Protein AF-A0A9D8TDB0-F1 (afdb_monomer)

Solvent-accessible surface area (backbone atoms only — not comparable to full-atom values): 39084 Å² total; per-residue (Å²): 100,79,46,51,31,38,38,41,37,34,26,37,47,33,48,56,20,78,80,21,46,60,58,45,80,70,50,92,92,47,69,31,40,38,38,40,28,24,24,32,38,35,29,56,89,86,34,81,88,44,43,34,33,21,46,34,25,85,48,86,94,41,54,39,38,38,35,41,34,37,28,36,40,28,53,57,37,27,29,29,59,46,24,38,22,36,25,40,36,37,42,33,37,27,33,42,52,22,60,74,20,73,33,27,25,33,47,28,60,57,18,38,37,43,39,31,16,26,30,35,43,85,59,45,32,46,43,31,34,49,52,100,58,96,52,41,38,36,33,79,45,68,55,37,70,70,45,79,45,69,87,88,87,41,77,34,96,79,73,78,67,106,68,88,76,90,78,62,66,30,88,48,34,63,59,53,37,71,37,84,84,15,34,39,43,43,67,63,68,71,46,44,63,56,42,50,54,40,64,50,71,101,65,56,59,29,59,35,43,40,77,47,50,38,57,80,37,15,46,81,43,71,96,37,36,45,31,22,43,28,28,35,31,48,49,52,48,30,68,75,39,72,84,44,78,68,30,61,58,56,46,51,26,35,50,43,29,56,51,74,43,36,45,91,78,14,50,64,73,80,78,69,83,60,39,33,51,65,44,30,29,49,54,36,30,56,61,48,22,56,55,26,46,72,64,77,39,77,66,23,49,52,52,19,52,19,29,46,44,37,41,51,52,53,48,50,40,57,76,76,67,51,64,50,27,84,54,82,84,50,50,72,30,55,28,37,24,66,82,35,73,46,22,40,35,33,47,40,39,34,18,39,40,29,38,49,40,52,47,29,52,78,77,38,69,84,45,58,69,58,52,50,55,41,46,47,45,56,55,42,51,45,72,56,26,52,37,83,89,74,34,44,47,30,31,30,36,25,84,46,27,84,40,69,44,28,71,33,24,31,82,57,74,96,48,45,11,13,35,72,40,41,34,24,50,28,48,16,29,36,48,36,21,52,46,54,33,63,74,54,49,61,81,84,42,87,58,43,61,60,53,49,52,49,50,51,47,51,53,53,20,54,62,73,44,42,37,88,85,56,29,31,29,26,42,43,41,93,45,58,63,85,42,59,31,91,82,67,40,50,45,47,68,23,35,25,19,24,22,21,45,18,25,28,41,39,44,27,49,76,70,65,71,47,65,76,89,45,49,66,60,23,52,33,13,46,53,19,43,50,74,74,24,48,44,76,44,98,69,34,40,46,44,46,32,47,20,63,68,39,85,67,67,34,37,64,90,38,73,69,26,41,34,41,64,34,27,68,55,64,31,94,54,26,45,73,38,59,71,44,41,68,30,51,16,30,39,30,46,22,31,49,43,48,45,53,48,49,73,75,52,71,67,76,79,74,75,76,74,74,81,75,75,80,79,78,76,87,86,77,87,84,85,79,86,89,82,86,84,89,89,86,87,91,86,81,88,85,89,82,91,83,86,91,78,85,86,84,76,92,71,83,87,87,72,96,75,80,74,53,74,72,68,92,70,65,47,74,40,56,64,46,83,49,66,56,76,88,83,89,84,72,98,65,89,80,73,86,76,69,76,78,84,88,80,78,72,100,74,84,80,80,85,64,90,57,103,85,61,84,64,84,84,73,94,127

Mean predicted aligned error: 17.05 Å

Structure (mmCIF, N/CA/C/O backbone):
data_AF-A0A9D8TDB0-F1
#
_entry.id   AF-A0A9D8TDB0-F1
#
loop_
_atom_site.group_PDB
_atom_site.id
_atom_site.type_symbol
_atom_site.label_atom_id
_atom_site.label_alt_id
_atom_site.label_comp_id
_atom_site.label_asym_id
_atom_site.label_entity_id
_atom_site.label_seq_id
_atom_site.pdbx_PDB_ins_code
_atom_site.Cartn_x
_atom_site.Cartn_y
_atom_site.Cartn_z
_atom_site.occupancy
_atom_site.B_iso_or_equiv
_atom_site.auth_seq_id
_atom_site.auth_comp_id
_atom_site.auth_asym_id
_atom_site.auth_atom_id
_atom_site.pdbx_PDB_model_num
ATOM 1 N N . ASN A 1 1 ? -1.609 18.734 45.738 1.00 40.44 1 ASN A N 1
ATOM 2 C CA . ASN A 1 1 ? -1.902 19.749 44.704 1.00 40.44 1 ASN A CA 1
ATOM 3 C C . ASN A 1 1 ? -1.225 21.065 45.035 1.00 40.44 1 ASN A C 1
ATOM 5 O O . ASN A 1 1 ? -1.828 21.883 45.714 1.00 40.44 1 ASN A O 1
ATOM 9 N N . ASN A 1 2 ? 0.017 21.263 44.586 1.00 42.81 2 ASN A N 1
ATOM 10 C CA . ASN A 1 2 ? 0.694 22.562 44.715 1.00 42.81 2 ASN A CA 1
ATOM 11 C C . ASN A 1 2 ? 0.693 23.370 43.397 1.00 42.81 2 ASN A C 1
ATOM 13 O O . ASN A 1 2 ? 1.114 24.523 43.414 1.00 42.81 2 ASN A O 1
ATOM 17 N N . GLY A 1 3 ? 0.179 22.816 42.285 1.00 52.59 3 GLY A N 1
ATOM 18 C CA . GLY A 1 3 ? 0.097 23.519 40.992 1.00 52.59 3 GLY A CA 1
ATOM 19 C C . GLY A 1 3 ? -1.137 23.226 40.127 1.00 52.59 3 GLY A C 1
ATOM 20 O O . GLY A 1 3 ? -1.611 24.141 39.475 1.00 52.59 3 GLY A O 1
ATOM 21 N N . ALA A 1 4 ? -1.708 22.015 40.170 1.00 59.31 4 ALA A N 1
ATOM 22 C CA . ALA A 1 4 ? -2.712 21.598 39.181 1.00 59.31 4 ALA A CA 1
ATOM 23 C C . ALA A 1 4 ? -4.082 22.268 39.274 1.00 59.31 4 ALA A C 1
ATOM 25 O O . ALA A 1 4 ? -4.684 22.343 40.354 1.00 59.31 4 ALA A O 1
ATOM 26 N N . THR A 1 5 ? -4.579 22.692 38.109 1.00 71.62 5 THR A N 1
ATOM 27 C CA . THR A 1 5 ? -5.907 23.284 37.913 1.00 71.62 5 THR A CA 1
ATOM 28 C C . THR A 1 5 ? -6.799 22.432 37.017 1.00 71.62 5 THR A C 1
ATOM 30 O O . THR A 1 5 ? -8.007 22.565 37.133 1.00 71.62 5 THR A O 1
ATOM 33 N N . HIS A 1 6 ? -6.255 21.516 36.209 1.00 75.56 6 HIS A N 1
ATOM 34 C CA . HIS A 1 6 ? -7.014 20.576 35.378 1.00 75.56 6 HIS A CA 1
ATOM 35 C C . HIS A 1 6 ? -6.472 19.155 35.564 1.00 75.56 6 HIS A C 1
ATOM 37 O O . HIS A 1 6 ? -5.367 18.828 35.135 1.00 75.56 6 HIS A O 1
ATOM 43 N N . VAL A 1 7 ? -7.230 18.301 36.242 1.00 74.88 7 VAL A N 1
ATOM 44 C CA . VAL A 1 7 ? -6.780 16.953 36.612 1.00 74.88 7 VAL A CA 1
ATOM 45 C C . VAL A 1 7 ? -7.760 15.922 36.076 1.00 74.88 7 VAL A C 1
ATOM 47 O O . VAL A 1 7 ? -8.959 16.030 36.328 1.00 74.88 7 VAL A O 1
ATOM 50 N N . TRP A 1 8 ? -7.250 14.911 35.376 1.00 79.19 8 TRP A N 1
ATOM 51 C CA . TRP A 1 8 ? -8.032 13.778 34.892 1.00 79.19 8 TRP A CA 1
ATOM 52 C C . TRP A 1 8 ? -7.427 12.458 35.379 1.00 79.19 8 TRP A C 1
ATOM 54 O O . TRP A 1 8 ? -6.236 12.198 35.200 1.00 79.19 8 TRP A O 1
ATOM 64 N N . ILE A 1 9 ? -8.251 11.661 36.056 1.00 78.25 9 ILE A N 1
ATOM 65 C CA . ILE A 1 9 ? -7.879 10.384 36.668 1.00 78.25 9 ILE A CA 1
ATOM 66 C C . ILE A 1 9 ? -8.826 9.330 36.125 1.00 78.25 9 ILE A C 1
ATOM 68 O O . ILE A 1 9 ? -10.032 9.400 36.382 1.00 78.25 9 ILE A O 1
ATOM 72 N N . ASP A 1 10 ? -8.273 8.391 35.369 1.00 78.94 10 ASP A N 1
ATOM 73 C CA . ASP A 1 10 ? -9.055 7.509 34.514 1.00 78.94 10 ASP A CA 1
ATOM 74 C C . ASP A 1 10 ? -8.608 6.047 34.629 1.00 78.94 10 ASP A C 1
ATOM 76 O O . ASP A 1 10 ? -7.411 5.768 34.718 1.00 78.94 10 ASP A O 1
ATOM 80 N N . HIS A 1 11 ? -9.568 5.117 34.653 1.00 80.31 11 HIS A N 1
ATOM 81 C CA . HIS A 1 11 ? -9.322 3.664 34.661 1.00 80.31 11 HIS A CA 1
ATOM 82 C C . HIS A 1 11 ? -8.376 3.155 35.769 1.00 80.31 11 HIS A C 1
ATOM 84 O O . HIS A 1 11 ? -7.689 2.146 35.616 1.00 80.31 11 HIS A O 1
ATOM 90 N N . CYS A 1 12 ? -8.350 3.818 36.927 1.00 77.12 12 CYS A N 1
ATOM 91 C CA . CYS A 1 12 ? -7.532 3.412 38.070 1.00 77.12 12 CYS A CA 1
ATOM 92 C C . CYS A 1 12 ? -8.322 2.571 39.086 1.00 77.12 12 CYS A C 1
ATOM 94 O O . CYS A 1 12 ? -9.523 2.763 39.281 1.00 77.12 12 CYS A O 1
ATOM 96 N N . GLU A 1 13 ? -7.628 1.700 39.825 1.00 81.69 13 GLU A N 1
ATOM 97 C CA . GLU A 1 13 ? -8.170 1.034 41.014 1.00 81.69 13 GLU A CA 1
ATOM 98 C C . GLU A 1 13 ? -7.463 1.522 42.294 1.00 81.69 13 GLU A C 1
ATOM 100 O O . GLU A 1 13 ? -6.241 1.420 42.440 1.00 81.69 13 GLU A O 1
ATOM 105 N N . PHE A 1 14 ? -8.247 2.032 43.248 1.00 80.19 14 PHE A N 1
ATOM 106 C CA . PHE A 1 14 ? -7.794 2.535 44.545 1.00 80.19 14 PHE A CA 1
ATOM 107 C C . PHE A 1 14 ? -8.262 1.618 45.675 1.00 80.19 14 PHE A C 1
ATOM 109 O O . PHE A 1 14 ? -9.456 1.323 45.807 1.00 80.19 14 PHE A O 1
ATOM 116 N N . ILE A 1 15 ? -7.308 1.177 46.499 1.00 80.44 15 ILE A N 1
ATOM 117 C CA . ILE A 1 15 ? -7.535 0.179 47.545 1.00 80.44 15 ILE A CA 1
ATOM 118 C C . ILE A 1 15 ? -6.828 0.611 48.826 1.00 80.44 15 ILE A C 1
ATOM 120 O O . ILE A 1 15 ? -5.639 0.922 48.804 1.00 80.44 15 ILE A O 1
ATOM 124 N N . ASP A 1 16 ? -7.538 0.539 49.952 1.00 79.88 16 ASP A N 1
ATOM 125 C CA . ASP A 1 16 ? -6.969 0.681 51.298 1.00 79.88 16 ASP A CA 1
ATOM 126 C C . ASP A 1 16 ? -6.254 2.017 51.565 1.00 79.88 16 ASP A C 1
ATOM 128 O O . ASP A 1 16 ? -5.262 2.076 52.295 1.00 79.88 16 ASP A O 1
ATOM 132 N N . GLY A 1 17 ? -6.788 3.118 51.028 1.00 73.50 17 GLY A N 1
ATOM 133 C CA . GLY A 1 17 ? -6.279 4.455 51.329 1.00 73.50 17 GLY A CA 1
ATOM 134 C C . GLY A 1 17 ? -6.366 4.804 52.822 1.00 73.50 17 GLY A C 1
ATOM 135 O O . GLY A 1 17 ? -7.411 4.629 53.452 1.00 73.50 17 GLY A O 1
ATOM 136 N N . LEU A 1 18 ? -5.259 5.305 53.386 1.00 71.50 18 LEU A N 1
ATOM 137 C CA . LEU A 1 18 ? -5.093 5.538 54.831 1.00 71.50 18 LEU A CA 1
ATOM 138 C C . LEU A 1 18 ? -6.035 6.610 55.409 1.00 71.50 18 LEU A C 1
ATOM 140 O O . LEU A 1 18 ? -6.461 6.492 56.556 1.00 71.50 18 LEU A O 1
ATOM 144 N N . ASP A 1 19 ? -6.320 7.659 54.640 1.00 74.19 19 ASP A N 1
ATOM 145 C CA . ASP A 1 19 ? -7.172 8.796 55.014 1.00 74.19 19 ASP A CA 1
ATOM 146 C C . ASP A 1 19 ? -7.871 9.301 53.745 1.00 74.19 19 ASP A C 1
ATOM 148 O O . ASP A 1 19 ? -7.426 10.266 53.126 1.00 74.19 19 ASP A O 1
ATOM 152 N N . GLY A 1 20 ? -8.876 8.543 53.290 1.00 79.94 20 GLY A N 1
ATOM 153 C CA . GLY A 1 20 ? -9.361 8.629 51.911 1.00 79.94 20 GLY A CA 1
ATOM 154 C C . GLY A 1 20 ? -8.653 7.622 51.003 1.00 79.94 20 GLY A C 1
ATOM 155 O O . GLY A 1 20 ? -7.429 7.501 51.053 1.00 79.94 20 GLY A O 1
ATOM 156 N N . ASN A 1 21 ? -9.397 6.930 50.137 1.00 80.25 21 ASN A N 1
ATOM 157 C CA . ASN A 1 21 ? -8.850 6.319 48.922 1.00 80.25 21 ASN A CA 1
ATOM 158 C C . ASN A 1 21 ? -8.252 7.399 48.017 1.00 80.25 21 ASN A C 1
ATOM 160 O O . ASN A 1 21 ? -7.144 7.226 47.513 1.00 80.25 21 ASN A O 1
ATOM 164 N N . LEU A 1 22 ? -8.970 8.513 47.829 1.00 83.06 22 LEU A N 1
ATOM 165 C CA . LEU A 1 22 ? -8.477 9.647 47.054 1.00 83.06 22 LEU A CA 1
ATOM 166 C C . LEU A 1 22 ? -9.250 10.935 47.369 1.00 83.06 22 LEU A C 1
ATOM 168 O O . LEU A 1 22 ? -10.330 11.176 46.824 1.00 83.06 22 LEU A O 1
ATOM 172 N N . ASP A 1 23 ? -8.670 11.771 48.227 1.00 81.50 23 ASP A N 1
ATOM 173 C CA . ASP A 1 23 ? -9.243 13.057 48.633 1.00 81.50 23 ASP A CA 1
ATOM 174 C C . ASP A 1 23 ? -8.753 14.211 47.742 1.00 81.50 23 ASP A C 1
ATOM 176 O O . ASP A 1 23 ? -7.588 14.260 47.333 1.00 81.50 23 ASP A O 1
ATOM 180 N N . SER A 1 24 ? -9.632 15.183 47.479 1.00 77.94 24 SER A N 1
ATOM 181 C CA . SER A 1 24 ? -9.322 16.394 46.713 1.00 77.94 24 SER A CA 1
ATOM 182 C C . SER A 1 24 ? -9.326 17.636 47.602 1.00 77.94 24 SER A C 1
ATOM 184 O O . SER A 1 24 ? -10.348 18.037 48.166 1.00 77.94 24 SER A O 1
ATOM 186 N N . GLY A 1 25 ? -8.158 18.268 47.718 1.00 72.00 25 GLY A N 1
ATOM 187 C CA . GLY A 1 25 ? -7.987 19.551 48.396 1.00 72.00 25 GLY A CA 1
ATOM 188 C C . GLY A 1 25 ? -8.069 20.733 47.430 1.00 72.00 25 GLY A C 1
ATOM 189 O O . GLY A 1 25 ? -7.729 20.604 46.253 1.00 72.00 25 GLY A O 1
ATOM 190 N N . LYS A 1 26 ? -8.461 21.895 47.961 1.00 71.62 26 LYS A N 1
ATOM 191 C CA . LYS A 1 26 ? -8.484 23.176 47.243 1.00 71.62 26 LYS A CA 1
ATOM 192 C C . LYS A 1 26 ? -7.200 23.964 47.442 1.00 71.62 26 LYS A C 1
ATOM 194 O O . LYS A 1 26 ? -6.542 23.836 48.476 1.00 71.62 26 LYS A O 1
ATOM 199 N N . ARG A 1 27 ? -6.899 24.841 46.487 1.00 66.50 27 ARG A N 1
ATOM 200 C CA . ARG A 1 27 ? -5.831 25.838 46.598 1.00 66.50 27 ARG A CA 1
ATOM 201 C C . ARG A 1 27 ? -6.395 27.257 46.636 1.00 66.50 27 ARG A C 1
ATOM 203 O O . ARG A 1 27 ? -7.336 27.585 45.922 1.00 66.50 27 ARG A O 1
ATOM 210 N N . GLU A 1 28 ? -5.751 28.100 47.438 1.00 63.94 28 GLU A N 1
ATOM 211 C CA . GLU A 1 28 ? -6.022 29.531 47.478 1.00 63.94 28 GLU A CA 1
ATOM 212 C C . GLU A 1 28 ? -5.643 30.240 46.167 1.00 63.94 28 GLU A C 1
ATOM 214 O O . GLU A 1 28 ? -4.505 30.148 45.707 1.00 63.94 28 GLU A O 1
ATOM 219 N N . GLY A 1 29 ? -6.601 30.969 45.587 1.00 63.94 29 GLY A N 1
ATOM 220 C CA . GLY A 1 29 ? -6.398 31.857 44.439 1.00 63.94 29 GLY A CA 1
ATOM 221 C C . GLY A 1 29 ? -6.523 31.218 43.051 1.00 63.94 29 GLY A C 1
ATOM 222 O O . GLY A 1 29 ? -6.167 31.876 42.078 1.00 63.94 29 GLY A O 1
ATOM 223 N N . SER A 1 30 ? -7.019 29.981 42.932 1.00 65.25 30 SER A N 1
ATOM 224 C CA . SER A 1 30 ? -7.169 29.290 41.639 1.00 65.25 30 SER A CA 1
ATOM 225 C C . SER A 1 30 ? -8.507 28.565 41.499 1.00 65.25 30 SER A C 1
ATOM 227 O O . SER A 1 30 ? -8.962 27.934 42.451 1.00 65.25 30 SER A O 1
ATOM 229 N N . GLU A 1 31 ? -9.081 28.607 40.298 1.00 79.12 31 GLU A N 1
ATOM 230 C CA . GLU A 1 31 ? -10.189 27.748 39.868 1.00 79.12 31 GLU A CA 1
ATOM 231 C C . GLU A 1 31 ? -9.640 26.367 39.465 1.00 79.12 31 GLU A C 1
ATOM 233 O O . GLU A 1 31 ? -8.601 26.290 38.807 1.00 79.12 31 GLU A O 1
ATOM 238 N N . GLN A 1 32 ? -10.276 25.277 39.909 1.00 79.56 32 GLN A N 1
ATOM 239 C CA . GLN A 1 32 ? -9.794 23.908 39.663 1.00 79.56 32 GLN A CA 1
ATOM 240 C C . GLN A 1 32 ? -10.886 23.011 39.075 1.00 79.56 32 GLN A C 1
ATOM 242 O O . GLN A 1 32 ? -11.997 22.978 39.594 1.00 79.56 32 GLN A O 1
ATOM 247 N N . PHE A 1 33 ? -10.538 22.222 38.065 1.00 83.94 33 PHE A N 1
ATOM 248 C CA . PHE A 1 33 ? -11.360 21.229 37.386 1.00 83.94 33 PHE A CA 1
ATOM 249 C C . PHE A 1 33 ? -10.736 19.849 37.591 1.00 83.94 33 PHE A C 1
ATOM 251 O O . PHE A 1 33 ? -9.592 19.610 37.205 1.00 83.94 33 PHE A O 1
ATOM 258 N N . VAL A 1 34 ? -11.466 18.932 38.220 1.00 85.25 34 VAL A N 1
ATOM 259 C CA . VAL A 1 34 ? -10.981 17.572 38.482 1.00 85.25 34 VAL A CA 1
ATOM 260 C C . VAL A 1 34 ? -12.022 16.569 38.016 1.00 85.25 34 VAL A C 1
ATOM 262 O O . VAL A 1 34 ? -13.157 16.602 38.484 1.00 85.25 34 VAL A O 1
ATOM 265 N N . THR A 1 35 ? -11.629 15.663 37.126 1.00 88.31 35 THR A N 1
ATOM 266 C CA . THR A 1 35 ? -12.471 14.565 36.650 1.00 88.31 35 THR A CA 1
ATOM 267 C C . THR A 1 35 ? -11.888 13.233 37.095 1.00 88.31 35 THR A C 1
ATOM 269 O O . THR A 1 35 ? -10.732 12.924 36.816 1.00 88.31 35 THR A O 1
ATOM 272 N N . TYR A 1 36 ? -12.713 12.443 37.768 1.00 91.25 36 TYR A N 1
ATOM 273 C CA . TYR A 1 36 ? -12.481 11.042 38.074 1.00 91.25 36 TYR A CA 1
ATOM 274 C C . TYR A 1 36 ? -13.425 10.233 37.191 1.00 91.25 36 TYR A C 1
ATOM 276 O O . TYR A 1 36 ? -14.646 10.331 37.364 1.00 91.25 36 TYR A O 1
ATOM 284 N N . SER A 1 37 ? -12.895 9.455 36.253 1.00 90.50 37 SER A N 1
ATOM 285 C CA . SER A 1 37 ? -13.717 8.593 35.409 1.00 90.50 37 SER A CA 1
ATOM 286 C C . SER A 1 37 ? -13.261 7.149 35.336 1.00 90.50 37 SER A C 1
ATOM 288 O O . SER A 1 37 ? -12.083 6.855 35.472 1.00 90.50 37 SER A O 1
ATOM 290 N N . TRP A 1 38 ? -14.215 6.229 35.192 1.00 89.25 38 TRP A N 1
ATOM 291 C CA . TRP A 1 38 ? -13.921 4.803 35.024 1.00 89.25 38 TRP A CA 1
ATOM 292 C C . TRP A 1 38 ? -13.028 4.206 36.123 1.00 89.25 38 TRP A C 1
ATOM 294 O O . TRP A 1 38 ? -12.293 3.256 35.886 1.00 89.25 38 TRP A O 1
ATOM 304 N N . ASN A 1 39 ? -13.060 4.736 37.347 1.00 89.19 39 ASN A N 1
ATOM 305 C CA . ASN A 1 39 ? -12.220 4.230 38.434 1.00 89.19 39 ASN A CA 1
ATOM 306 C C . ASN A 1 39 ? -12.974 3.241 39.324 1.00 89.19 39 ASN A C 1
ATOM 308 O O . ASN A 1 39 ? -14.195 3.316 39.463 1.00 89.19 39 ASN A O 1
ATOM 312 N N . ILE A 1 40 ? -12.234 2.367 40.003 1.00 89.19 40 ILE A N 1
ATOM 313 C CA . ILE A 1 40 ? -12.743 1.511 41.078 1.00 89.19 40 ILE A CA 1
ATOM 314 C C . ILE A 1 40 ? -12.178 1.990 42.417 1.00 89.19 40 ILE A C 1
ATOM 316 O O . ILE A 1 40 ? -10.971 2.146 42.582 1.00 89.19 40 ILE A O 1
ATOM 320 N N . PHE A 1 41 ? -13.048 2.157 43.409 1.00 91.12 41 PHE A N 1
ATOM 321 C CA . PHE A 1 41 ? -12.694 2.437 44.797 1.00 91.12 41 PHE A CA 1
ATOM 322 C C . PHE A 1 41 ? -13.193 1.309 45.697 1.00 91.12 41 PHE A C 1
ATOM 324 O O . PHE A 1 41 ? -14.386 0.985 45.691 1.00 91.12 41 PHE A O 1
ATOM 331 N N . ARG A 1 42 ? -12.313 0.728 46.514 1.00 88.38 42 ARG A N 1
ATOM 332 C CA . ARG A 1 42 ? -12.698 -0.313 47.477 1.00 88.38 42 ARG A CA 1
ATOM 333 C C . ARG A 1 42 ? -11.810 -0.337 48.712 1.00 88.38 42 ARG A C 1
ATOM 335 O O . ARG A 1 42 ? -10.741 0.263 48.748 1.00 88.38 42 ARG A O 1
ATOM 342 N N . TYR A 1 43 ? -12.254 -1.074 49.719 1.00 82.88 43 TYR A N 1
ATOM 343 C CA . TYR A 1 43 ? -11.475 -1.376 50.910 1.00 82.88 43 TYR A CA 1
ATOM 344 C C . TYR A 1 43 ? -11.479 -2.876 51.175 1.00 82.88 43 TYR A C 1
ATOM 346 O O . TYR A 1 43 ? -12.461 -3.578 50.937 1.00 82.88 43 TYR A O 1
ATOM 354 N N . THR A 1 44 ? -10.363 -3.376 51.680 1.00 82.12 44 THR A N 1
ATOM 355 C CA . THR A 1 44 ? -10.240 -4.735 52.187 1.00 82.12 44 THR A CA 1
ATOM 356 C C . THR A 1 44 ? -10.339 -4.741 53.707 1.00 82.12 44 THR A C 1
ATOM 358 O O . THR A 1 44 ? -10.319 -3.709 54.382 1.00 82.12 44 THR A O 1
ATOM 361 N N . GLU A 1 45 ? -10.364 -5.944 54.271 1.00 75.50 45 GLU A N 1
ATOM 362 C CA . GLU A 1 45 ? -10.268 -6.178 55.710 1.00 75.50 45 GLU A CA 1
ATOM 363 C C . GLU A 1 45 ? -9.012 -5.559 56.359 1.00 75.50 45 GLU A C 1
ATOM 365 O O . GLU A 1 45 ? -8.894 -5.491 57.573 1.00 75.50 45 GLU A O 1
ATOM 370 N N . ARG A 1 46 ? -8.024 -5.078 55.602 1.00 65.44 46 ARG A N 1
ATOM 371 C CA . ARG A 1 46 ? -6.834 -4.446 56.195 1.00 65.44 46 ARG A CA 1
ATOM 372 C C . ARG A 1 46 ? -7.095 -3.028 56.709 1.00 65.44 46 ARG A C 1
ATOM 374 O O . ARG A 1 46 ? -6.330 -2.551 57.544 1.00 65.44 46 ARG A O 1
ATOM 381 N N . SER A 1 47 ? -8.173 -2.376 56.270 1.00 64.31 47 SER A N 1
ATOM 382 C CA . SER A 1 47 ? -8.449 -0.952 56.519 1.00 64.31 47 SER A CA 1
ATOM 383 C C . SER A 1 47 ? -9.449 -0.680 57.661 1.00 64.31 47 SER A C 1
ATOM 385 O O . SER A 1 47 ? -10.091 0.370 57.722 1.00 64.31 47 SER A O 1
ATOM 387 N N . TYR A 1 48 ? -9.605 -1.615 58.608 1.00 59.94 48 TYR A N 1
ATOM 388 C CA . TYR A 1 48 ? -10.700 -1.603 59.596 1.00 59.94 48 TYR A CA 1
ATOM 389 C C . TYR A 1 48 ? -10.840 -0.345 60.477 1.00 59.94 48 TYR A C 1
ATOM 391 O O . TYR A 1 48 ? -11.864 -0.195 61.140 1.00 59.94 48 TYR A O 1
ATOM 399 N N . SER A 1 49 ? -9.869 0.572 60.507 1.00 67.88 49 SER A N 1
ATOM 400 C CA . SER A 1 49 ? -9.997 1.821 61.265 1.00 67.88 49 SER A CA 1
ATOM 401 C C . SER A 1 49 ? -10.569 3.008 60.479 1.00 67.88 49 SER A C 1
ATOM 403 O O . SER A 1 49 ? -11.043 3.939 61.129 1.00 67.88 49 SER A O 1
ATOM 405 N N . HIS A 1 50 ? -10.527 3.029 59.135 1.00 78.81 50 HIS A N 1
ATOM 406 C CA . HIS A 1 50 ? -10.933 4.217 58.356 1.00 78.81 50 HIS A CA 1
ATOM 407 C C . HIS A 1 50 ? -11.352 3.947 56.881 1.00 78.81 50 HIS A C 1
ATOM 409 O O . HIS A 1 50 ? -10.728 4.463 55.954 1.00 78.81 50 HIS A O 1
ATOM 415 N N . PRO A 1 51 ? -12.435 3.183 56.625 1.00 85.56 51 PRO A N 1
ATOM 416 C CA . PRO A 1 51 ? -12.930 2.874 55.271 1.00 85.56 51 PRO A CA 1
ATOM 417 C C . PRO A 1 51 ? -13.719 4.031 54.614 1.00 85.56 51 PRO A C 1
ATOM 419 O O . PRO A 1 51 ? -14.874 3.877 54.197 1.00 85.56 51 PRO A O 1
ATOM 422 N N . TYR A 1 52 ? -13.139 5.232 54.588 1.00 90.38 52 TYR A N 1
ATOM 423 C CA . TYR A 1 52 ? -13.751 6.444 54.029 1.00 90.38 52 TYR A CA 1
ATOM 424 C C . TYR A 1 52 ? -13.109 6.766 52.682 1.00 90.38 52 TYR A C 1
ATOM 426 O O . TYR A 1 52 ? -11.908 6.978 52.651 1.00 90.38 52 TYR A O 1
ATOM 434 N N . SER A 1 53 ? -13.871 6.817 51.586 1.00 90.06 53 SER A N 1
ATOM 435 C CA . SER A 1 53 ? -13.283 6.775 50.239 1.00 90.06 53 SER A CA 1
ATOM 436 C C . SER A 1 53 ? -12.793 8.126 49.700 1.00 90.06 53 SER A C 1
ATOM 438 O O . SER A 1 53 ? -11.621 8.252 49.374 1.00 90.06 53 SER A O 1
ATOM 440 N N . ASN A 1 54 ? -13.650 9.133 49.551 1.00 92.06 54 ASN A N 1
ATOM 441 C CA . ASN A 1 54 ? -13.320 10.355 48.812 1.00 92.06 54 ASN A CA 1
ATOM 442 C C . ASN A 1 54 ? -13.961 11.587 49.461 1.00 92.06 54 ASN A C 1
ATOM 444 O O . ASN A 1 54 ? -15.176 11.767 49.408 1.00 92.06 54 ASN A O 1
ATOM 448 N N . GLY A 1 55 ? -13.155 12.455 50.060 1.00 89.31 55 GLY A N 1
ATOM 449 C CA . GLY A 1 55 ? -13.543 13.790 50.505 1.00 89.31 55 GLY A CA 1
ATOM 450 C C . GLY A 1 55 ? -13.071 14.865 49.529 1.00 89.31 55 GLY A C 1
ATOM 451 O O . GLY A 1 55 ? -11.890 14.903 49.182 1.00 89.31 55 GLY A O 1
ATOM 452 N N . VAL A 1 56 ? -13.955 15.777 49.126 1.00 88.31 56 VAL A N 1
ATOM 453 C CA . VAL A 1 56 ? -13.631 16.873 48.206 1.00 88.31 56 VAL A CA 1
ATOM 454 C C . VAL A 1 56 ? -14.041 18.230 48.776 1.00 88.31 56 VAL A C 1
ATOM 456 O O . VAL A 1 56 ? -15.123 18.392 49.332 1.00 88.31 56 VAL A O 1
ATOM 459 N N . GLY A 1 57 ? -13.174 19.232 48.612 1.00 77.75 57 GLY A N 1
ATOM 460 C CA . GLY A 1 57 ? -13.582 20.632 48.724 1.00 77.75 57 GLY A CA 1
ATOM 461 C C . GLY A 1 57 ? -13.493 21.323 50.095 1.00 77.75 57 GLY A C 1
ATOM 462 O O . GLY A 1 57 ? -13.848 22.490 50.217 1.00 77.75 57 GLY A O 1
ATOM 463 N N . TRP A 1 58 ? -12.901 20.694 51.102 1.00 73.81 58 TRP A N 1
ATOM 464 C CA . TRP A 1 58 ? -12.807 21.118 52.514 1.00 73.81 58 TRP A CA 1
ATOM 465 C C . TRP A 1 58 ? -12.390 22.571 52.877 1.00 73.81 58 TRP A C 1
ATOM 467 O O . TRP A 1 58 ? -12.432 22.933 54.052 1.00 73.81 58 TRP A O 1
ATOM 477 N N . SER A 1 59 ? -11.944 23.420 51.941 1.00 70.62 59 SER A N 1
ATOM 478 C CA . SER A 1 59 ? -11.517 24.809 52.211 1.00 70.62 59 SER A CA 1
ATOM 479 C C . SER A 1 59 ? -12.496 25.860 51.666 1.00 70.62 59 SER A C 1
ATOM 481 O O . SER A 1 59 ? -12.974 25.762 50.534 1.00 70.62 59 SER A O 1
ATOM 483 N N . LYS A 1 60 ? -12.760 26.899 52.470 1.00 72.94 60 LYS A N 1
ATOM 484 C CA . LYS A 1 60 ? -13.630 28.036 52.117 1.00 72.94 60 LYS A CA 1
ATOM 485 C C . LYS A 1 60 ? -12.895 29.035 51.214 1.00 72.94 60 LYS A C 1
ATOM 487 O O . LYS A 1 60 ? -11.693 29.215 51.371 1.00 72.94 60 LYS A O 1
ATOM 492 N N . GLY A 1 61 ? -13.630 29.723 50.336 1.00 64.50 61 GLY A N 1
ATOM 493 C CA . GLY A 1 61 ? -13.132 30.895 49.595 1.00 64.50 61 GLY A CA 1
ATOM 494 C C . GLY A 1 61 ? -12.612 30.660 48.170 1.00 64.50 61 GLY A C 1
ATOM 495 O O . GLY A 1 61 ? -12.217 31.635 47.536 1.00 64.50 61 GLY A O 1
ATOM 496 N N . TYR A 1 62 ? -12.640 29.426 47.644 1.00 71.88 62 TYR A N 1
ATOM 497 C CA . TYR A 1 62 ? -12.139 29.095 46.294 1.00 71.88 62 TYR A CA 1
ATOM 498 C C . TYR A 1 62 ? -13.082 28.158 45.533 1.00 71.88 62 TYR A C 1
ATOM 500 O O . TYR A 1 62 ? -13.730 27.303 46.143 1.00 71.88 62 TYR A O 1
ATOM 508 N N . LEU A 1 63 ? -13.128 28.319 44.205 1.00 76.31 63 LEU A N 1
ATOM 509 C CA . LEU A 1 63 ? -13.982 27.556 43.293 1.00 76.31 63 LEU A CA 1
ATOM 510 C C . LEU A 1 63 ? -13.284 26.275 42.823 1.00 76.31 63 LEU A C 1
ATOM 512 O O . LEU A 1 63 ? -12.156 26.310 42.336 1.00 76.31 63 LEU A O 1
ATOM 516 N N . GLN A 1 64 ? -13.973 25.144 42.946 1.00 85.56 64 GLN A N 1
ATOM 517 C CA . GLN A 1 64 ? -13.517 23.856 42.431 1.00 85.56 64 GLN A CA 1
ATOM 518 C C . GLN A 1 64 ? -14.711 23.096 41.843 1.00 85.56 64 GLN A C 1
ATOM 520 O O . GLN A 1 64 ? -15.760 23.004 42.486 1.00 85.56 64 GLN A O 1
ATOM 525 N N . TYR A 1 65 ? -14.521 22.562 40.638 1.00 88.81 65 TYR A N 1
ATOM 526 C CA . TYR A 1 65 ? -15.462 21.744 39.882 1.00 88.81 65 TYR A CA 1
ATOM 527 C C . TYR A 1 65 ? -14.949 20.312 39.860 1.00 88.81 65 TYR A C 1
ATOM 529 O O . TYR A 1 65 ? -13.856 20.035 39.365 1.00 88.81 65 TYR A O 1
ATOM 537 N N . ILE A 1 66 ? -15.745 19.402 40.398 1.00 90.44 66 ILE A N 1
ATOM 538 C CA . ILE A 1 66 ? -15.433 17.983 40.476 1.00 90.44 66 ILE A CA 1
ATOM 539 C C . ILE A 1 66 ? -16.425 17.214 39.610 1.00 90.44 66 ILE A C 1
ATOM 541 O O . ILE A 1 66 ? -17.629 17.389 39.753 1.00 90.44 66 ILE A O 1
ATOM 545 N N . THR A 1 67 ? -15.934 16.327 38.754 1.00 93.19 67 THR A N 1
ATOM 546 C CA . THR A 1 67 ? -16.754 15.331 38.060 1.00 93.19 67 THR A CA 1
ATOM 547 C C . THR A 1 67 ? -16.348 13.941 38.522 1.00 93.19 67 THR A C 1
ATOM 549 O O . THR A 1 67 ? -15.179 13.580 38.429 1.00 93.19 67 THR A O 1
ATOM 552 N N . TYR A 1 68 ? -17.309 13.152 38.988 1.00 95.69 68 TYR A N 1
ATOM 553 C CA . TYR A 1 68 ? -17.191 11.701 39.084 1.00 95.69 68 TYR A CA 1
ATOM 554 C C . TYR A 1 68 ? -18.113 11.094 38.033 1.00 95.69 68 TYR A C 1
ATOM 556 O O . TYR A 1 68 ? -19.334 11.171 38.181 1.00 95.69 68 TYR A O 1
ATOM 564 N N . ALA A 1 69 ? -17.541 10.515 36.979 1.00 94.88 69 ALA A N 1
ATOM 565 C CA . ALA A 1 69 ? -18.291 9.899 35.891 1.00 94.88 69 ALA A CA 1
ATOM 566 C C . ALA A 1 69 ? -17.923 8.417 35.728 1.00 94.88 69 ALA A C 1
ATOM 568 O O . ALA A 1 69 ? -16.754 8.096 35.579 1.00 94.88 69 ALA A O 1
ATOM 569 N N . TYR A 1 70 ? -18.890 7.501 35.706 1.00 95.56 70 TYR A N 1
ATOM 570 C CA . TYR A 1 70 ? -18.629 6.076 35.429 1.00 95.56 70 TYR A CA 1
ATOM 571 C C . TYR A 1 70 ? -17.689 5.371 36.436 1.00 95.56 70 TYR A C 1
ATOM 573 O O . TYR A 1 70 ? -16.955 4.460 36.069 1.00 95.56 70 TYR A O 1
ATOM 581 N N . ASN A 1 71 ? -17.688 5.753 37.718 1.00 96.94 71 ASN A N 1
ATOM 582 C CA . ASN A 1 71 ? -16.856 5.099 38.742 1.00 96.94 71 ASN A CA 1
ATOM 583 C C . ASN A 1 71 ? -17.624 4.026 39.528 1.00 96.94 71 ASN A C 1
ATOM 585 O O . ASN A 1 71 ? -18.841 4.114 39.690 1.00 96.94 71 ASN A O 1
ATOM 589 N N . ILE A 1 72 ? -16.899 3.059 40.092 1.00 96.62 72 ILE A N 1
ATOM 590 C CA . ILE A 1 72 ? -17.421 2.041 41.008 1.00 96.62 72 ILE A CA 1
ATOM 591 C C . ILE A 1 72 ? -16.949 2.330 42.434 1.00 96.62 72 ILE A C 1
ATOM 593 O O . ILE A 1 72 ? -15.749 2.370 42.700 1.00 96.62 72 ILE A O 1
ATOM 597 N N . TRP A 1 73 ? -17.884 2.411 43.382 1.00 96.31 73 TRP A N 1
ATOM 598 C CA . TRP A 1 73 ? -17.587 2.245 44.809 1.00 96.31 73 TRP A CA 1
ATOM 599 C C . TRP A 1 73 ? -18.021 0.857 45.259 1.00 96.31 73 TRP A C 1
ATOM 601 O O . TRP A 1 73 ? -19.212 0.577 45.403 1.00 96.31 73 TRP A O 1
ATOM 611 N N . GLY A 1 74 ? -17.033 -0.015 45.439 1.00 91.50 74 GLY A N 1
ATOM 612 C CA . GLY A 1 74 ? -17.216 -1.439 45.679 1.00 91.50 74 GLY A CA 1
ATOM 613 C C . GLY A 1 74 ? -17.065 -1.852 47.142 1.00 91.50 74 GLY A C 1
ATOM 614 O O . GLY A 1 74 ? -17.161 -1.047 48.068 1.00 91.50 74 GLY A O 1
ATOM 615 N N . ASN A 1 75 ? -16.810 -3.145 47.341 1.00 87.00 75 ASN A N 1
ATOM 616 C CA . ASN A 1 75 ? -16.746 -3.784 48.654 1.00 87.00 75 ASN A CA 1
ATOM 617 C C . ASN A 1 75 ? -15.847 -3.036 49.664 1.00 87.00 75 ASN A C 1
ATOM 619 O O . ASN A 1 75 ? -14.794 -2.501 49.316 1.00 87.00 75 ASN A O 1
ATOM 623 N N . GLY A 1 76 ? -16.271 -3.014 50.928 1.00 86.88 76 GLY A N 1
ATOM 624 C CA . GLY A 1 76 ? -15.550 -2.399 52.046 1.00 86.88 76 GLY A CA 1
ATOM 625 C C . GLY A 1 76 ? -15.642 -0.873 52.141 1.00 86.88 76 GLY A C 1
ATOM 626 O O . GLY A 1 76 ? -15.352 -0.326 53.204 1.00 86.88 76 GLY A O 1
ATOM 627 N N . CYS A 1 77 ? -16.069 -0.170 51.090 1.00 92.62 77 CYS A N 1
ATOM 628 C CA . CYS A 1 77 ? -16.368 1.260 51.164 1.00 92.62 77 CYS A CA 1
ATOM 629 C C . CYS A 1 77 ? -17.506 1.530 52.158 1.00 92.62 77 CYS A C 1
ATOM 631 O O . CYS A 1 77 ? -18.589 0.965 52.032 1.00 92.62 77 CYS A O 1
ATOM 633 N N . ASN A 1 78 ? -17.271 2.401 53.147 1.00 91.62 78 ASN A N 1
ATOM 634 C CA . ASN A 1 78 ? -18.222 2.623 54.241 1.00 91.62 78 ASN A CA 1
ATOM 635 C C . ASN A 1 78 ? -18.798 4.046 54.298 1.00 91.62 78 ASN A C 1
ATOM 637 O O . ASN A 1 78 ? -19.960 4.210 54.664 1.00 91.62 78 ASN A O 1
ATOM 641 N N . ARG A 1 79 ? -17.983 5.072 54.011 1.00 91.00 79 ARG A N 1
ATOM 642 C CA . ARG A 1 79 ? -18.393 6.492 53.979 1.00 91.00 79 ARG A CA 1
ATOM 643 C C . ARG A 1 79 ? -17.648 7.272 52.899 1.00 91.00 79 ARG A C 1
ATOM 645 O O . ARG A 1 79 ? -16.612 6.814 52.421 1.00 91.00 79 ARG A O 1
ATOM 652 N N . ARG A 1 80 ? -18.119 8.490 52.606 1.00 90.75 80 ARG A N 1
ATOM 653 C CA . ARG A 1 80 ? -17.504 9.450 51.671 1.00 90.75 80 ARG A CA 1
ATOM 654 C C . ARG A 1 80 ? -17.437 8.910 50.240 1.00 90.75 80 ARG A C 1
ATOM 656 O O . ARG A 1 80 ? -16.352 8.664 49.733 1.00 90.75 80 ARG A O 1
ATOM 663 N N . LEU A 1 81 ? -18.583 8.709 49.597 1.00 93.38 81 LEU A N 1
ATOM 664 C CA . LEU A 1 81 ? -18.693 8.108 48.263 1.00 93.38 81 LEU A CA 1
ATOM 665 C C . LEU A 1 81 ? -19.308 9.079 47.222 1.00 93.38 81 LEU A C 1
ATOM 667 O O . LEU A 1 81 ? -20.351 8.771 46.658 1.00 93.38 81 LEU A O 1
ATOM 671 N N . PRO A 1 82 ? -18.728 10.252 46.909 1.00 93.56 82 PRO A N 1
ATOM 672 C CA . PRO A 1 82 ? -17.826 11.095 47.696 1.00 93.56 82 PRO A CA 1
ATOM 673 C C . PRO A 1 82 ? -18.588 11.929 48.753 1.00 93.56 82 PRO A C 1
ATOM 675 O O . PRO A 1 82 ? -19.817 11.968 48.776 1.00 93.56 82 PRO A O 1
ATOM 678 N N . VAL A 1 83 ? -17.857 12.634 49.622 1.00 91.31 83 VAL A N 1
ATOM 679 C CA . VAL A 1 83 ? -18.384 13.750 50.435 1.00 91.31 83 VAL A CA 1
ATOM 680 C C . VAL A 1 83 ? -17.850 15.072 49.891 1.00 91.31 83 VAL A C 1
ATOM 682 O O . VAL A 1 83 ? -16.644 15.201 49.691 1.00 91.31 83 VAL A O 1
ATOM 685 N N . ALA A 1 84 ? -18.744 16.031 49.660 1.00 90.69 84 ALA A N 1
ATOM 686 C CA . ALA A 1 84 ? -18.478 17.309 49.019 1.00 90.69 84 ALA A CA 1
ATOM 687 C C . ALA A 1 84 ? -18.774 18.493 49.945 1.00 90.69 84 ALA A C 1
ATOM 689 O O . ALA A 1 84 ? -19.887 18.628 50.452 1.00 90.69 84 ALA A O 1
ATOM 690 N N . ASP A 1 85 ? -17.790 19.377 50.094 1.00 88.19 85 ASP A N 1
ATOM 691 C CA . ASP A 1 85 ? -17.871 20.615 50.865 1.00 88.19 85 ASP A CA 1
ATOM 692 C C . ASP A 1 85 ? -17.428 21.805 49.992 1.00 88.19 85 ASP A C 1
ATOM 694 O O . ASP A 1 85 ? -16.342 21.803 49.426 1.00 88.19 85 ASP A O 1
ATOM 698 N N . TRP A 1 86 ? -18.223 22.868 49.887 1.00 86.50 86 TRP A N 1
ATOM 699 C CA . TRP A 1 86 ? -17.905 24.117 49.178 1.00 86.50 86 TRP A CA 1
ATOM 700 C C . TRP A 1 86 ? -17.597 23.978 47.664 1.00 86.50 86 TRP A C 1
ATOM 702 O O . TRP A 1 86 ? -16.834 24.786 47.130 1.00 86.50 86 TRP A O 1
ATOM 712 N N . VAL A 1 87 ? -18.084 22.956 46.954 1.00 87.94 87 VAL A N 1
ATOM 713 C CA . VAL A 1 87 ? -17.698 22.668 45.546 1.00 87.94 87 VAL A CA 1
ATOM 714 C C . VAL A 1 87 ? -18.875 22.638 44.584 1.00 87.94 87 VAL A C 1
ATOM 716 O O . VAL A 1 87 ? -20.005 22.381 44.984 1.00 87.94 87 VAL A O 1
ATOM 719 N N . TYR A 1 88 ? -18.585 22.797 43.294 1.00 89.69 88 TYR A N 1
ATOM 720 C CA . TYR A 1 88 ? -19.465 22.320 42.233 1.00 89.69 88 TYR A CA 1
ATOM 721 C C . TYR A 1 88 ? -19.123 20.857 41.964 1.00 89.69 88 TYR A C 1
ATOM 723 O O . TYR A 1 88 ? -17.968 20.539 41.683 1.00 89.69 88 TYR A O 1
ATOM 731 N N . ILE A 1 89 ? -20.093 19.958 42.076 1.00 92.31 89 ILE A N 1
ATOM 732 C CA . ILE A 1 89 ? -19.880 18.526 41.881 1.00 92.31 89 ILE A CA 1
ATOM 733 C C . ILE A 1 89 ? -20.902 17.940 40.912 1.00 92.31 89 ILE A C 1
ATOM 735 O O . ILE A 1 89 ? -22.101 18.171 41.036 1.00 92.31 89 ILE A O 1
ATOM 739 N N . HIS A 1 90 ? -20.412 17.156 39.957 1.00 94.06 90 HIS A N 1
ATOM 740 C CA . HIS A 1 90 ? -21.209 16.357 39.042 1.00 94.06 90 HIS A CA 1
ATOM 741 C C . HIS A 1 90 ? -20.975 14.872 39.333 1.00 94.06 90 HIS A C 1
ATOM 743 O O . HIS A 1 90 ? -19.853 14.382 39.207 1.00 94.06 90 HIS A O 1
ATOM 749 N N . LEU A 1 91 ? -22.025 14.160 39.736 1.00 95.31 91 LEU A N 1
ATOM 750 C CA . LEU A 1 91 ? -22.030 12.711 39.920 1.00 95.31 91 LEU A CA 1
ATOM 751 C C . LEU A 1 91 ? -22.837 12.085 38.783 1.00 95.31 91 LEU A C 1
ATOM 753 O O . LEU A 1 91 ? -24.067 12.142 38.804 1.00 95.31 91 LEU A O 1
ATOM 757 N N . LEU A 1 92 ? -22.142 11.506 37.807 1.00 95.44 92 LEU A N 1
ATOM 758 C CA . LEU A 1 92 ? -22.718 10.988 36.571 1.00 95.44 92 LEU A CA 1
ATOM 759 C C . LEU A 1 92 ? -22.513 9.476 36.428 1.00 95.44 92 LEU A C 1
ATOM 761 O O . LEU A 1 92 ? -21.378 9.006 36.417 1.00 95.44 92 LEU A O 1
ATOM 765 N N . ASN A 1 93 ? -23.595 8.716 36.247 1.00 96.69 93 ASN A N 1
ATOM 766 C CA . ASN A 1 93 ? -23.540 7.290 35.885 1.00 96.69 93 ASN A CA 1
ATOM 767 C C . ASN A 1 93 ? -22.574 6.433 36.731 1.00 96.69 93 ASN A C 1
ATOM 769 O O . ASN A 1 93 ? -21.963 5.493 36.230 1.00 96.69 93 ASN A O 1
ATOM 773 N N . ASN A 1 94 ? -22.429 6.738 38.023 1.00 97.75 94 ASN A N 1
ATOM 774 C CA . ASN A 1 94 ? -21.594 5.948 38.925 1.00 97.75 94 ASN A CA 1
ATOM 775 C C . ASN A 1 94 ? -22.358 4.746 39.488 1.00 97.75 94 ASN A C 1
ATOM 777 O O . ASN A 1 94 ? -23.586 4.775 39.624 1.00 97.75 94 ASN A O 1
ATOM 781 N N . TYR A 1 95 ? -21.612 3.712 39.870 1.00 97.38 95 TYR A N 1
ATOM 782 C CA . TYR A 1 95 ? -22.131 2.478 40.438 1.00 97.38 95 TYR A CA 1
ATOM 783 C C . TYR A 1 95 ? -21.738 2.317 41.911 1.00 97.38 95 TYR A C 1
ATOM 785 O O . TYR A 1 95 ? -20.577 2.095 42.260 1.00 97.38 95 TYR A O 1
ATOM 793 N N . TYR A 1 96 ? -22.735 2.396 42.790 1.00 97.00 96 TYR A N 1
ATOM 794 C CA . TYR A 1 96 ? -22.585 2.221 44.232 1.00 97.00 96 TYR A CA 1
ATOM 795 C C . TYR A 1 96 ? -22.933 0.786 44.627 1.00 97.00 96 TYR A C 1
ATOM 797 O O . TYR A 1 96 ? -24.101 0.448 44.824 1.00 97.00 96 TYR A O 1
ATOM 805 N N . ASN A 1 97 ? -21.907 -0.055 44.754 1.00 94.75 97 ASN A N 1
ATOM 806 C CA . ASN A 1 97 ? -22.009 -1.483 45.052 1.00 94.75 97 ASN A CA 1
ATOM 807 C C . ASN A 1 97 ? -21.317 -1.826 46.383 1.00 94.75 97 ASN A C 1
ATOM 809 O O . ASN A 1 97 ? -20.360 -2.602 46.450 1.00 94.75 97 ASN A O 1
ATOM 813 N N . CYS A 1 98 ? -21.791 -1.193 47.453 1.00 92.31 98 CYS A N 1
ATOM 814 C CA . CYS A 1 98 ? -21.242 -1.311 48.804 1.00 92.31 98 CYS A CA 1
ATOM 815 C C . CYS A 1 98 ? -22.360 -1.497 49.848 1.00 92.31 98 CYS A C 1
ATOM 817 O O . CYS A 1 98 ? -22.560 -0.640 50.709 1.00 92.31 98 CYS A O 1
ATOM 819 N N . PRO A 1 99 ? -23.137 -2.594 49.782 1.00 91.38 99 PRO A N 1
ATOM 820 C CA . PRO A 1 99 ? -24.229 -2.821 50.720 1.00 91.38 99 PRO A CA 1
ATOM 821 C C . PRO A 1 99 ? -23.722 -2.898 52.168 1.00 91.38 99 PRO A C 1
ATOM 823 O O . PRO A 1 99 ? -22.671 -3.471 52.450 1.00 91.38 99 PRO A O 1
ATOM 826 N N . GLY A 1 100 ? -24.485 -2.328 53.100 1.00 89.19 100 GLY A N 1
ATOM 827 C CA . GLY A 1 100 ? -24.121 -2.257 54.515 1.00 89.19 100 GLY A CA 1
ATOM 828 C C . GLY A 1 100 ? -23.171 -1.111 54.874 1.00 89.19 100 GLY A C 1
ATOM 829 O O . GLY A 1 100 ? -22.823 -0.984 56.049 1.00 89.19 100 GLY A O 1
ATOM 830 N N . ASN A 1 101 ? -22.788 -0.260 53.914 1.00 92.38 101 ASN A N 1
ATOM 831 C CA . ASN A 1 101 ? -22.084 0.993 54.188 1.00 92.38 101 ASN A CA 1
ATOM 832 C C . ASN A 1 101 ? -22.888 1.873 55.164 1.00 92.38 101 ASN A C 1
ATOM 834 O O . ASN A 1 101 ? -24.104 1.741 55.294 1.00 92.38 101 ASN A O 1
ATOM 838 N N . ALA A 1 102 ? -22.226 2.792 55.858 1.00 91.00 102 ALA A N 1
ATOM 839 C CA . ALA A 1 102 ? -22.901 3.734 56.744 1.00 91.00 102 ALA A CA 1
ATOM 840 C C . ALA A 1 102 ? -23.500 4.926 55.980 1.00 91.00 102 ALA A C 1
ATOM 842 O O . ALA A 1 102 ? -24.568 5.414 56.350 1.00 91.00 102 ALA A O 1
ATOM 843 N N . GLU A 1 103 ? -22.795 5.419 54.962 1.00 89.56 103 GLU A N 1
ATOM 844 C CA . GLU A 1 103 ? -23.186 6.585 54.165 1.00 89.56 103 GLU A CA 1
ATOM 845 C C . GLU A 1 103 ? -22.531 6.532 52.787 1.00 89.56 103 GLU A C 1
ATOM 847 O O . GLU A 1 103 ? -21.381 6.106 52.681 1.00 89.56 103 GLU A O 1
ATOM 852 N N . ALA A 1 104 ? -23.241 6.920 51.727 1.00 90.62 104 ALA A N 1
ATOM 853 C CA . ALA A 1 104 ? -22.646 7.032 50.399 1.00 90.62 104 ALA A CA 1
ATOM 854 C C . ALA A 1 104 ? -22.299 8.482 50.070 1.00 90.62 104 ALA A C 1
ATOM 856 O O . ALA A 1 104 ? -21.242 8.960 50.490 1.00 90.62 104 ALA A O 1
ATOM 857 N N . ILE A 1 105 ? -23.162 9.171 49.331 1.00 92.62 105 ILE A N 1
ATOM 858 C CA . ILE A 1 105 ? -22.918 10.544 48.903 1.00 92.62 105 ILE A CA 1
ATOM 859 C C . ILE A 1 105 ? -23.228 11.485 50.066 1.00 92.62 105 ILE A C 1
ATOM 861 O O . ILE A 1 105 ? -24.313 11.413 50.642 1.00 92.62 105 ILE A O 1
ATOM 865 N N . GLY A 1 106 ? -22.314 12.398 50.379 1.00 90.62 106 GLY A N 1
ATOM 866 C CA . GLY A 1 106 ? -22.593 13.500 51.298 1.00 90.62 106 GLY A CA 1
ATOM 867 C C . GLY A 1 106 ? -22.430 14.836 50.593 1.00 90.62 106 GLY A C 1
ATOM 868 O O . GLY A 1 106 ? -21.354 15.130 50.079 1.00 90.62 106 GLY A O 1
ATOM 869 N N . ILE A 1 107 ? -23.484 15.646 50.562 1.00 89.56 107 ILE A N 1
ATOM 870 C CA . ILE A 1 107 ? -23.438 17.013 50.040 1.00 89.56 107 ILE A CA 1
ATOM 871 C C . ILE A 1 107 ? -23.605 17.969 51.218 1.00 89.56 107 ILE A C 1
ATOM 873 O O . ILE A 1 107 ? -24.658 18.006 51.857 1.00 89.56 107 ILE A O 1
ATOM 877 N N . ASN A 1 108 ? -22.556 18.732 51.502 1.00 86.94 108 ASN A N 1
ATOM 878 C CA . ASN A 1 108 ? -22.453 19.609 52.662 1.00 86.94 108 ASN A CA 1
ATOM 879 C C . ASN A 1 108 ? -22.322 21.085 52.236 1.00 86.94 108 ASN A C 1
ATOM 881 O O . ASN A 1 108 ? -22.518 21.434 51.070 1.00 86.94 108 ASN A O 1
ATOM 885 N N . ASP A 1 109 ? -22.005 21.948 53.205 1.00 84.69 109 ASP A N 1
ATOM 886 C CA . ASP A 1 109 ? -21.902 23.412 53.129 1.00 84.69 109 ASP A CA 1
ATOM 887 C C . ASP A 1 109 ? -21.513 23.983 51.756 1.00 84.69 109 ASP A C 1
ATOM 889 O O . ASP A 1 109 ? -20.443 23.665 51.247 1.00 84.69 109 ASP A O 1
ATOM 893 N N . ASN A 1 110 ? -22.295 24.932 51.219 1.00 84.50 110 ASN A N 1
ATOM 894 C CA . ASN A 1 110 ? -21.944 25.736 50.031 1.00 84.50 110 ASN A CA 1
ATOM 895 C C . ASN A 1 110 ? -21.604 24.911 48.778 1.00 84.50 110 ASN A C 1
ATOM 897 O O . ASN A 1 110 ? -20.809 25.348 47.943 1.00 84.50 110 ASN A O 1
ATOM 901 N N . SER A 1 111 ? -22.185 23.717 48.652 1.00 87.19 111 SER A N 1
ATOM 902 C CA . SER A 1 111 ? -21.981 22.847 47.493 1.00 87.19 111 SER A CA 1
ATOM 903 C C . SER A 1 111 ? -23.135 22.930 46.497 1.00 87.19 111 SER A C 1
ATOM 905 O O . SER A 1 111 ? -24.301 23.065 46.871 1.00 87.19 111 SER A O 1
ATOM 907 N N . HIS A 1 112 ? -22.784 22.804 45.221 1.00 88.81 112 HIS A N 1
ATOM 908 C CA . HIS A 1 112 ? -23.675 22.793 44.069 1.00 88.81 112 HIS A CA 1
ATOM 909 C C . HIS A 1 112 ? -23.577 21.426 43.386 1.00 88.81 112 HIS A C 1
ATOM 911 O O . HIS A 1 112 ? -22.562 21.131 42.759 1.00 88.81 112 HIS A O 1
ATOM 917 N N . ALA A 1 113 ? -24.588 20.569 43.535 1.00 90.44 113 ALA A N 1
ATOM 918 C CA . ALA A 1 113 ? -24.502 19.163 43.136 1.00 90.44 113 ALA A CA 1
ATOM 919 C C . ALA A 1 113 ? -25.473 18.789 42.007 1.00 90.44 113 ALA A C 1
ATOM 921 O O . ALA A 1 113 ? -26.687 18.768 42.204 1.00 90.44 113 ALA A O 1
ATOM 922 N N . LEU A 1 114 ? -24.940 18.418 40.843 1.00 91.62 114 LEU A N 1
ATOM 923 C CA . LEU A 1 114 ? -25.687 17.722 39.797 1.00 91.62 114 LEU A CA 1
ATOM 924 C C . LEU A 1 114 ? -25.490 16.215 39.987 1.00 91.62 114 LEU A C 1
ATOM 926 O O . LEU A 1 114 ? -24.372 15.717 39.901 1.00 91.62 114 LEU A O 1
ATOM 930 N N . ILE A 1 115 ? -26.564 15.490 40.289 1.00 92.06 115 ILE A N 1
ATOM 931 C CA . ILE A 1 115 ? -26.533 14.056 40.588 1.00 92.06 115 ILE A CA 1
ATOM 932 C C . ILE A 1 115 ? -27.450 13.346 39.600 1.00 92.06 115 ILE A C 1
ATOM 934 O O . ILE A 1 115 ? -28.677 13.374 39.754 1.00 92.06 115 ILE A O 1
ATOM 938 N N . GLU A 1 116 ? -26.878 12.695 38.590 1.00 92.25 116 GLU A N 1
ATOM 939 C CA . GLU A 1 116 ? -27.668 12.074 37.536 1.00 92.25 116 GLU A CA 1
ATOM 940 C C . GLU A 1 116 ? -27.175 10.716 37.035 1.00 92.25 116 GLU A C 1
ATOM 942 O O . GLU A 1 116 ? -25.981 10.439 36.950 1.00 92.25 116 GLU A O 1
ATOM 947 N N . GLY A 1 117 ? -28.127 9.843 36.703 1.00 94.25 117 GLY A N 1
ATOM 948 C CA . GLY A 1 117 ? -27.831 8.563 36.059 1.00 94.25 117 GLY A CA 1
ATOM 949 C C . GLY A 1 117 ? -27.140 7.524 36.946 1.00 94.25 117 GLY A C 1
ATOM 950 O O . GLY A 1 117 ? -26.709 6.502 36.428 1.00 94.25 117 GLY A O 1
ATOM 951 N N . ASN A 1 118 ? -26.987 7.749 38.254 1.00 96.81 118 ASN A N 1
ATOM 952 C CA . ASN A 1 118 ? -26.252 6.852 39.149 1.00 96.81 118 ASN A CA 1
ATOM 953 C C . ASN A 1 118 ? -27.088 5.630 39.548 1.00 96.81 118 ASN A C 1
ATOM 955 O O . ASN A 1 118 ? -28.290 5.740 39.811 1.00 96.81 118 ASN A O 1
ATOM 959 N N . TYR A 1 119 ? -26.429 4.477 39.666 1.00 96.88 119 TYR A N 1
ATOM 960 C CA . TYR A 1 119 ? -27.040 3.216 40.071 1.00 96.88 119 TYR A CA 1
ATOM 961 C C . TYR A 1 119 ? -26.589 2.827 41.479 1.00 96.88 119 TYR A C 1
ATOM 963 O O . TYR A 1 119 ? -25.398 2.648 41.741 1.00 96.88 119 TYR A O 1
ATOM 971 N N . VAL A 1 120 ? -27.548 2.651 42.385 1.00 96.00 120 VAL A N 1
ATOM 972 C CA . VAL A 1 120 ? -27.313 2.254 43.776 1.00 96.00 120 VAL A CA 1
ATOM 973 C C . VAL A 1 120 ? -27.898 0.864 44.020 1.00 96.00 120 VAL A C 1
ATOM 975 O O . VAL A 1 120 ? -29.087 0.636 43.796 1.00 96.00 120 VAL A O 1
ATOM 978 N N . VAL A 1 121 ? -27.061 -0.075 44.472 1.00 94.06 121 VAL A N 1
ATOM 979 C CA . VAL A 1 121 ? -27.488 -1.449 44.789 1.00 94.06 121 VAL A CA 1
ATOM 980 C C . VAL A 1 121 ? -28.337 -1.473 46.062 1.00 94.06 121 VAL A C 1
ATOM 982 O O . VAL A 1 121 ? -28.135 -0.686 46.988 1.00 94.06 121 VAL A O 1
ATOM 985 N N . GLU A 1 122 ? -29.284 -2.410 46.129 1.00 92.44 122 GLU A N 1
ATOM 986 C CA . GLU A 1 122 ? -30.056 -2.668 47.344 1.00 92.44 122 GLU A CA 1
ATOM 987 C C . GLU A 1 122 ? -29.137 -2.955 48.546 1.00 92.44 122 GLU A C 1
ATOM 989 O O . GLU A 1 122 ? -28.167 -3.706 48.456 1.00 92.44 122 GLU A O 1
ATOM 994 N N . GLY A 1 123 ? -29.454 -2.350 49.692 1.00 89.38 123 GLY A N 1
ATOM 995 C CA . GLY A 1 123 ? -28.673 -2.488 50.921 1.00 89.38 123 GLY A CA 1
ATOM 996 C C . GLY A 1 123 ? -27.581 -1.433 51.105 1.00 89.38 123 GLY A C 1
ATOM 997 O O . GLY A 1 123 ? -26.977 -1.398 52.177 1.00 89.38 123 GLY A O 1
ATOM 998 N N . VAL A 1 124 ? -27.339 -0.552 50.127 1.00 92.50 124 VAL A N 1
ATOM 999 C CA . VAL A 1 124 ? -26.557 0.675 50.352 1.00 92.50 124 VAL A CA 1
ATOM 1000 C C . VAL A 1 124 ? -27.374 1.619 51.238 1.00 92.50 124 VAL A C 1
ATOM 1002 O O . VAL A 1 124 ? -28.486 2.013 50.880 1.00 92.50 124 VAL A O 1
ATOM 1005 N N . ASN A 1 125 ? -26.842 1.986 52.404 1.00 89.75 125 ASN A N 1
ATOM 1006 C CA . ASN A 1 125 ? -27.524 2.886 53.330 1.00 89.75 125 ASN A CA 1
ATOM 1007 C C . ASN A 1 125 ? -27.160 4.340 53.041 1.00 89.75 125 ASN A C 1
ATOM 1009 O O . ASN A 1 125 ? -26.018 4.651 52.691 1.00 89.75 125 ASN A O 1
ATOM 1013 N N . ASN A 1 126 ? -28.133 5.231 53.264 1.00 87.12 126 ASN A N 1
ATOM 1014 C CA . ASN A 1 126 ? -27.971 6.678 53.126 1.00 87.12 126 ASN A CA 1
ATOM 1015 C C . ASN A 1 126 ? -27.297 7.038 51.791 1.00 87.12 126 ASN A C 1
ATOM 1017 O O . ASN A 1 126 ? -26.206 7.614 51.771 1.00 87.12 126 ASN A O 1
ATOM 1021 N N . ALA A 1 127 ? -27.935 6.632 50.683 1.00 85.12 127 ALA A N 1
ATOM 1022 C CA . ALA A 1 127 ? -27.373 6.767 49.340 1.00 85.12 127 ALA A CA 1
ATOM 1023 C C . ALA A 1 127 ? -26.968 8.218 49.036 1.00 85.12 127 ALA A C 1
ATOM 1025 O O . ALA A 1 127 ? -25.936 8.452 48.415 1.00 85.12 127 ALA A O 1
ATOM 1026 N N . CYS A 1 128 ? -27.743 9.182 49.540 1.00 87.19 128 CYS A N 1
ATOM 1027 C CA . CYS A 1 128 ? -27.326 10.574 49.601 1.00 87.19 128 CYS A CA 1
ATOM 1028 C C . CYS A 1 128 ? -27.847 11.281 50.850 1.00 87.19 128 CYS A C 1
ATOM 1030 O O . CYS A 1 128 ? -29.051 11.273 51.133 1.00 87.19 128 CYS A O 1
ATOM 1032 N N . VAL A 1 129 ? -26.931 11.934 51.557 1.00 85.38 129 VAL A N 1
ATOM 1033 C CA . VAL A 1 129 ? -27.183 12.750 52.742 1.00 85.38 129 VAL A CA 1
ATOM 1034 C C . VAL A 1 129 ? -26.914 14.207 52.404 1.00 85.38 129 VAL A C 1
ATOM 1036 O O . VAL A 1 129 ? -25.882 14.545 51.825 1.00 85.38 129 VAL A O 1
ATOM 1039 N N . PHE A 1 130 ? -27.853 15.069 52.779 1.00 80.94 130 PHE A N 1
ATOM 1040 C CA . PHE A 1 130 ? -27.685 16.514 52.690 1.00 80.94 130 PHE A CA 1
ATOM 1041 C C . PHE A 1 130 ? -27.435 17.075 54.087 1.00 80.94 130 PHE A C 1
ATOM 1043 O O . PHE A 1 130 ? -28.201 16.810 55.018 1.00 80.94 130 PHE A O 1
ATOM 1050 N N . GLY A 1 131 ? -26.354 17.836 54.243 1.00 68.50 131 GLY A N 1
ATOM 1051 C CA . GLY A 1 131 ? -26.080 18.550 55.483 1.00 68.50 131 GLY A CA 1
ATOM 1052 C C . GLY A 1 131 ? -27.180 19.573 55.794 1.00 68.50 131 GLY A C 1
ATOM 1053 O O . GLY A 1 131 ? -27.800 20.134 54.893 1.00 68.50 131 GLY A O 1
ATOM 1054 N N . ASN A 1 132 ? -27.430 19.829 57.080 1.00 65.75 132 ASN A N 1
ATOM 1055 C CA . ASN A 1 132 ? -28.496 20.733 57.525 1.00 65.75 132 ASN A CA 1
ATOM 1056 C C . ASN A 1 132 ? -28.034 22.203 57.457 1.00 65.75 132 ASN A C 1
ATOM 1058 O O . ASN A 1 132 ? -27.773 22.838 58.482 1.00 65.75 132 ASN A O 1
ATOM 1062 N N . TYR A 1 133 ? -27.877 22.721 56.237 1.00 67.19 133 TYR A N 1
ATOM 1063 C CA . TYR A 1 133 ? -27.253 24.016 55.959 1.00 67.19 133 TYR A CA 1
ATOM 1064 C C . TYR A 1 133 ? -28.071 24.850 54.966 1.00 67.19 133 TYR A C 1
ATOM 1066 O O . TYR A 1 133 ? -28.737 24.316 54.084 1.00 67.19 133 TYR A O 1
ATOM 1074 N N . SER A 1 134 ? -28.019 26.177 55.109 1.00 60.56 134 SER A N 1
ATOM 1075 C CA . SER A 1 134 ? -28.828 27.122 54.326 1.00 60.56 134 SER A CA 1
ATOM 1076 C C . SER A 1 134 ? -28.446 27.223 52.849 1.00 60.56 134 SER A C 1
ATOM 1078 O O . SER A 1 134 ? -29.278 27.643 52.054 1.00 60.56 134 SER A O 1
ATOM 1080 N N . ASP A 1 135 ? -27.234 26.809 52.474 1.00 73.94 135 ASP A N 1
ATOM 1081 C CA . ASP A 1 135 ? -26.611 27.155 51.191 1.00 73.94 135 ASP A CA 1
ATOM 1082 C C . ASP A 1 135 ? -26.119 25.904 50.446 1.00 73.94 135 ASP A C 1
ATOM 1084 O O . ASP A 1 135 ? -24.943 25.765 50.143 1.00 73.94 135 ASP A O 1
ATOM 1088 N N . ILE A 1 136 ? -26.998 24.936 50.204 1.00 79.00 136 ILE A N 1
ATOM 1089 C CA . ILE A 1 136 ? -26.711 23.765 49.357 1.00 79.00 136 ILE A CA 1
ATOM 1090 C C . ILE A 1 136 ? -27.679 23.806 48.193 1.00 79.00 136 ILE A C 1
ATOM 1092 O O . ILE A 1 136 ? -28.872 23.813 48.453 1.00 79.00 136 ILE A O 1
ATOM 1096 N N . PHE A 1 137 ? -27.207 23.782 46.950 1.00 82.38 137 PHE A N 1
ATOM 1097 C CA . PHE A 1 137 ? -28.068 23.728 45.765 1.00 82.38 137 PHE A CA 1
ATOM 1098 C C . PHE A 1 137 ? -27.828 22.423 45.028 1.00 82.38 137 PHE A C 1
ATOM 1100 O O . PHE A 1 137 ? -26.685 22.014 44.837 1.00 82.38 137 PHE A O 1
ATOM 1107 N N . TYR A 1 138 ? -28.881 21.736 44.608 1.00 83.69 138 TYR A N 1
ATOM 1108 C CA . TYR A 1 138 ? -28.687 20.475 43.904 1.00 83.69 138 TYR A CA 1
ATOM 1109 C C . TYR A 1 138 ? -29.819 20.161 42.925 1.00 83.69 138 TYR A C 1
ATOM 1111 O O . TYR A 1 138 ? -30.964 20.589 43.102 1.00 83.69 138 TYR A O 1
ATOM 1119 N N . LEU A 1 139 ? -29.474 19.363 41.915 1.00 85.38 139 LEU A N 1
ATOM 1120 C CA . LEU A 1 139 ? -30.383 18.757 40.953 1.00 85.38 139 LEU A CA 1
ATOM 1121 C C . LEU A 1 139 ? -30.160 17.245 40.951 1.00 85.38 139 LEU A C 1
ATOM 1123 O O . LEU A 1 139 ? -29.065 16.772 40.659 1.00 85.38 139 LEU A O 1
ATOM 1127 N N . ASN A 1 140 ? -31.207 16.484 41.265 1.00 86.00 140 ASN A N 1
ATOM 1128 C CA . ASN A 1 140 ? -31.186 15.025 41.237 1.00 86.00 140 ASN A CA 1
ATOM 1129 C C . ASN A 1 140 ? -32.152 14.505 40.167 1.00 86.00 140 ASN A C 1
ATOM 1131 O O . ASN A 1 140 ? -33.338 14.841 40.206 1.00 86.00 140 ASN A O 1
ATOM 1135 N N . ARG A 1 141 ? -31.666 13.689 39.224 1.00 88.56 141 ARG A N 1
ATOM 1136 C CA . ARG A 1 141 ? -32.507 13.094 38.173 1.00 88.56 141 ARG A CA 1
ATOM 1137 C C . ARG A 1 141 ? -31.998 11.737 37.702 1.00 88.56 141 ARG A C 1
ATOM 1139 O O . ARG A 1 141 ? -30.807 11.472 37.731 1.00 88.56 141 ARG A O 1
ATOM 1146 N N . ASN A 1 142 ? -32.899 10.893 37.206 1.00 89.25 142 ASN A N 1
ATOM 1147 C CA . ASN A 1 142 ? -32.555 9.643 36.513 1.00 89.25 142 ASN A CA 1
ATOM 1148 C C . ASN A 1 142 ? -31.645 8.678 37.313 1.00 89.25 142 ASN A C 1
ATOM 1150 O O . ASN A 1 142 ? -30.895 7.921 36.713 1.00 89.25 142 ASN A O 1
ATOM 1154 N N . ASN A 1 143 ? -31.683 8.697 38.651 1.00 92.25 143 ASN A N 1
ATOM 1155 C CA . ASN A 1 143 ? -30.917 7.768 39.494 1.00 92.25 143 ASN A CA 1
ATOM 1156 C C . ASN A 1 143 ? -31.762 6.529 39.859 1.00 92.25 143 ASN A C 1
ATOM 1158 O O . ASN A 1 143 ? -32.974 6.639 40.053 1.00 92.25 143 ASN A O 1
ATOM 1162 N N . TYR A 1 144 ? -31.127 5.365 40.013 1.00 93.75 144 TYR A N 1
ATOM 1163 C CA . TYR A 1 144 ? -31.764 4.101 40.407 1.00 93.75 144 TYR A CA 1
ATOM 1164 C C . TYR A 1 144 ? -31.343 3.689 41.820 1.00 93.75 144 TYR A C 1
ATOM 1166 O O . TYR A 1 144 ? -30.184 3.849 42.197 1.00 93.75 144 TYR A O 1
ATOM 1174 N N . GLY A 1 145 ? -32.284 3.165 42.615 1.00 86.50 145 GLY A N 1
ATOM 1175 C CA . GLY A 1 145 ? -32.022 2.726 43.997 1.00 86.50 145 GLY A CA 1
ATOM 1176 C C . GLY A 1 145 ? -31.674 3.863 44.968 1.00 86.50 145 GLY A C 1
ATOM 1177 O O . GLY A 1 145 ? -31.213 3.629 46.082 1.00 86.50 145 GLY A O 1
ATOM 1178 N N . PHE A 1 146 ? -31.885 5.110 44.550 1.00 82.31 146 PHE A N 1
ATOM 1179 C CA . PHE A 1 146 ? -31.389 6.286 45.247 1.00 82.31 146 PHE A CA 1
ATOM 1180 C C . PHE A 1 146 ? -32.314 6.695 46.401 1.00 82.31 146 PHE A C 1
ATOM 1182 O O . PHE A 1 146 ? -33.384 7.267 46.188 1.00 82.31 146 PHE A O 1
ATOM 1189 N N . GLN A 1 147 ? -31.897 6.417 47.637 1.00 76.06 147 GLN A N 1
ATOM 1190 C CA . GLN A 1 147 ? -32.588 6.871 48.846 1.00 76.06 147 GLN A CA 1
ATOM 1191 C C . GLN A 1 147 ? -31.946 8.137 49.417 1.00 76.06 147 GLN A C 1
ATOM 1193 O O . GLN A 1 147 ? -30.740 8.190 49.664 1.00 76.06 147 GLN A O 1
ATOM 1198 N N . ARG A 1 148 ? -32.774 9.154 49.664 1.00 72.31 148 ARG A N 1
ATOM 1199 C CA . ARG A 1 148 ? -32.351 10.456 50.185 1.00 72.31 148 ARG A CA 1
ATOM 1200 C C . ARG A 1 148 ? -32.651 10.607 51.677 1.00 72.31 148 ARG A C 1
ATOM 1202 O O . ARG A 1 148 ? -33.718 10.201 52.130 1.00 72.31 148 ARG A O 1
ATOM 1209 N N . TYR A 1 149 ? -31.749 11.271 52.402 1.00 69.94 149 TYR A N 1
ATOM 1210 C CA . TYR A 1 149 ? -31.900 11.604 53.820 1.00 69.94 149 TYR A CA 1
ATOM 1211 C C . TYR A 1 149 ? -31.587 13.095 54.090 1.00 69.94 149 TYR A C 1
ATOM 1213 O O . TYR A 1 149 ? -30.492 13.557 53.768 1.00 69.94 149 TYR A O 1
ATOM 1221 N N . GLY A 1 150 ? -32.542 13.849 54.660 1.00 66.94 150 GLY A N 1
ATOM 1222 C CA . GLY A 1 150 ? -32.427 15.291 54.981 1.00 66.94 150 GLY A CA 1
ATOM 1223 C C . GLY A 1 150 ? -33.615 16.148 54.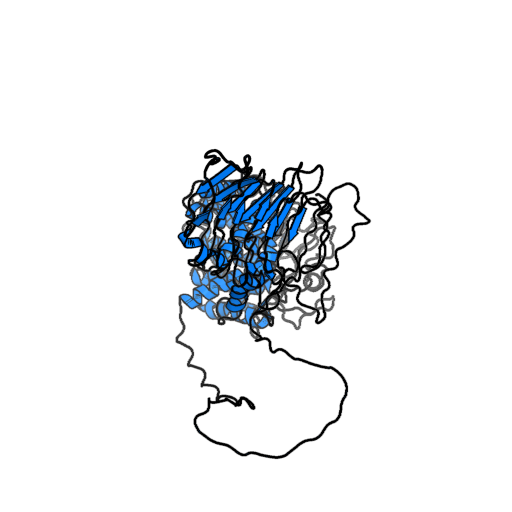500 1.00 66.94 150 GLY A C 1
ATOM 1224 O O . GLY A 1 150 ? -34.425 15.674 53.703 1.00 66.94 150 GLY A O 1
ATOM 1225 N N . ASP A 1 151 ? -33.721 17.394 54.986 1.00 60.28 151 ASP A N 1
ATOM 1226 C CA . ASP A 1 151 ? -34.799 18.341 54.635 1.00 60.28 151 ASP A CA 1
ATOM 1227 C C . ASP A 1 151 ? -34.612 18.962 53.233 1.00 60.28 151 ASP A C 1
ATOM 1229 O O . ASP A 1 151 ? -33.494 19.140 52.743 1.00 60.28 151 ASP A O 1
ATOM 1233 N N . ASP A 1 152 ? -35.729 19.276 52.564 1.00 58.66 152 ASP A N 1
ATOM 1234 C CA . ASP A 1 152 ? -35.783 19.583 51.129 1.00 58.66 152 ASP A CA 1
ATOM 1235 C C . ASP A 1 152 ? -36.000 21.057 50.779 1.00 58.66 152 ASP A C 1
ATOM 1237 O O . ASP A 1 152 ? -36.961 21.420 50.101 1.00 58.66 152 ASP A O 1
ATOM 1241 N N . THR A 1 153 ? -35.137 21.940 51.271 1.00 59.09 153 THR A N 1
ATOM 1242 C CA . THR A 1 153 ? -35.396 23.381 51.137 1.00 59.09 153 THR A CA 1
ATOM 1243 C C . THR A 1 153 ? -34.759 24.036 49.910 1.00 59.09 153 THR A C 1
ATOM 1245 O O . THR A 1 153 ? -35.160 25.149 49.580 1.00 59.09 153 THR A O 1
ATOM 1248 N N . ASN A 1 154 ? -33.828 23.370 49.209 1.00 71.12 154 ASN A N 1
ATOM 1249 C CA . ASN A 1 154 ? -32.938 24.028 48.238 1.00 71.12 154 ASN A CA 1
ATOM 1250 C C . ASN A 1 154 ? -32.695 23.247 46.913 1.00 71.12 154 ASN A C 1
ATOM 1252 O O . ASN A 1 154 ? -31.566 23.146 46.428 1.00 71.12 154 ASN A O 1
ATOM 1256 N N . THR A 1 155 ? -33.735 22.674 46.300 1.00 74.38 155 THR A N 1
ATOM 1257 C CA . THR A 1 155 ? -33.635 22.137 44.923 1.00 74.38 155 THR A CA 1
ATOM 1258 C C . THR A 1 155 ? -33.489 23.260 43.894 1.00 74.38 155 THR A C 1
ATOM 1260 O O . THR A 1 155 ? -34.301 24.188 43.910 1.00 74.38 155 THR A O 1
ATOM 1263 N N . ASP A 1 156 ? -32.561 23.133 42.942 1.00 78.25 156 ASP A N 1
ATOM 1264 C CA . ASP A 1 156 ? -32.442 24.041 41.790 1.00 78.25 156 ASP A CA 1
ATOM 1265 C C . ASP A 1 156 ? -32.575 23.265 40.472 1.00 78.25 156 ASP A C 1
ATOM 1267 O O . ASP A 1 156 ? -31.730 22.442 40.126 1.00 78.25 156 ASP A O 1
ATOM 1271 N N . GLN A 1 157 ? -33.653 23.518 39.724 1.00 74.50 157 GLN A N 1
ATOM 1272 C CA . GLN A 1 157 ? -33.898 22.857 38.435 1.00 74.50 157 GLN A CA 1
ATOM 1273 C C . GLN A 1 157 ? -33.043 23.411 37.288 1.00 74.50 157 GLN A C 1
ATOM 1275 O O . GLN A 1 157 ? -32.977 22.775 36.238 1.00 74.50 157 GLN A O 1
ATOM 1280 N N . ASN A 1 158 ? -32.388 24.558 37.483 1.00 75.62 158 ASN A N 1
ATOM 1281 C CA . ASN A 1 158 ? -31.534 25.207 36.489 1.00 75.62 158 ASN A CA 1
ATOM 1282 C C . ASN A 1 158 ? -30.043 25.049 36.818 1.00 75.62 158 ASN A C 1
ATOM 1284 O O . ASN A 1 158 ? -29.222 25.816 36.320 1.00 75.62 158 ASN A O 1
ATOM 1288 N N . LEU A 1 159 ? -29.685 24.089 37.677 1.00 80.19 159 LEU A N 1
ATOM 1289 C CA . LEU A 1 159 ? -28.292 23.835 38.009 1.00 80.19 159 LEU A CA 1
ATOM 1290 C C . LEU A 1 159 ? -27.543 23.311 36.773 1.00 80.19 159 LEU A C 1
ATOM 1292 O O . LEU A 1 159 ? -27.787 22.194 36.315 1.00 80.19 159 LEU A O 1
ATOM 1296 N N . GLU A 1 160 ? -26.612 24.115 36.266 1.00 69.31 160 GLU A N 1
ATOM 1297 C CA . GLU A 1 160 ? -25.756 23.777 35.130 1.00 69.31 160 GLU A CA 1
ATOM 1298 C C . GLU A 1 160 ? -24.302 23.589 35.578 1.00 69.31 160 GLU A C 1
ATOM 1300 O O . GLU A 1 160 ? -23.800 24.283 36.465 1.00 69.31 160 GLU A O 1
ATOM 1305 N N . VAL A 1 161 ? -23.612 22.646 34.938 1.00 74.44 161 VAL A N 1
ATOM 1306 C CA . VAL A 1 161 ? -22.156 22.484 35.025 1.00 74.44 161 VAL A CA 1
ATOM 1307 C C . VAL A 1 161 ? -21.526 23.001 33.725 1.00 74.44 161 VAL A C 1
ATOM 1309 O O . VAL A 1 161 ? -22.166 22.919 32.676 1.00 74.44 161 VAL A O 1
ATOM 1312 N N . PRO A 1 162 ? -20.292 23.540 33.740 1.00 72.62 162 PRO A N 1
ATOM 1313 C CA . PRO A 1 162 ? -19.712 24.245 32.587 1.00 72.62 162 PRO A CA 1
ATOM 1314 C C . PRO A 1 162 ? -19.285 23.332 31.415 1.00 72.62 162 PRO A C 1
ATOM 1316 O O . PRO A 1 162 ? -18.533 23.752 30.540 1.00 72.62 162 PRO A O 1
ATOM 1319 N N . TYR A 1 163 ? -19.737 22.079 31.391 1.00 75.31 163 TYR A N 1
ATOM 1320 C CA . TYR A 1 163 ? -19.366 21.037 30.434 1.00 75.31 163 TYR A CA 1
ATOM 1321 C C . TYR A 1 163 ? -20.536 20.068 30.219 1.00 75.31 163 TYR A C 1
ATOM 1323 O O . TYR A 1 163 ? -21.408 19.940 31.074 1.00 75.31 163 TYR A O 1
ATOM 1331 N N . GLN A 1 164 ? -20.559 19.358 29.088 1.00 68.69 164 GLN A N 1
ATOM 1332 C CA . GLN A 1 164 ? -21.580 18.347 28.805 1.00 68.69 164 GLN A CA 1
ATOM 1333 C C . GLN A 1 164 ? -20.970 16.950 28.767 1.00 68.69 164 GLN A C 1
ATOM 1335 O O . GLN A 1 164 ? -19.999 16.715 28.053 1.00 68.69 164 GLN A O 1
ATOM 1340 N N . TYR A 1 165 ? -21.589 16.026 29.497 1.00 76.75 165 TYR A N 1
ATOM 1341 C CA . TYR A 1 165 ? -21.328 14.597 29.386 1.00 76.75 165 TYR A CA 1
ATOM 1342 C C . TYR A 1 165 ? -22.625 13.870 29.017 1.00 76.75 165 TYR A C 1
ATOM 1344 O O . TYR A 1 165 ? -23.686 14.226 29.540 1.00 76.75 165 TYR A O 1
ATOM 1352 N N . PRO A 1 166 ? -22.570 12.859 28.133 1.00 76.69 166 PRO A N 1
ATOM 1353 C CA . PRO A 1 166 ? -23.732 12.036 27.842 1.00 76.69 166 PRO A CA 1
ATOM 1354 C C . PRO A 1 166 ? -24.105 11.209 29.076 1.00 76.69 166 PRO A C 1
ATOM 1356 O O . PRO A 1 166 ? -23.248 10.567 29.684 1.00 76.69 166 PRO A O 1
ATOM 1359 N N . CYS A 1 167 ? -25.392 11.231 29.423 1.00 85.88 167 CYS A N 1
ATOM 1360 C CA . CYS A 1 167 ? -25.975 10.392 30.463 1.00 85.88 167 CYS A CA 1
ATOM 1361 C C . CYS A 1 167 ? -26.557 9.134 29.808 1.00 85.88 167 CYS A C 1
ATOM 1363 O O . CYS A 1 167 ? -27.434 9.243 28.946 1.00 85.88 167 CYS A O 1
ATOM 1365 N N . ILE A 1 168 ? -26.047 7.957 30.177 1.00 90.12 168 ILE A N 1
ATOM 1366 C CA . ILE A 1 168 ? -26.570 6.671 29.688 1.00 90.12 168 ILE A CA 1
ATOM 1367 C C . ILE A 1 168 ? -27.794 6.233 30.495 1.00 90.12 168 ILE A C 1
ATOM 1369 O O . ILE A 1 168 ? -28.056 6.761 31.581 1.00 90.12 168 ILE A O 1
ATOM 1373 N N . ASP A 1 169 ? -28.536 5.249 29.974 1.00 91.38 169 ASP A N 1
ATOM 1374 C CA . ASP A 1 169 ? -29.620 4.623 30.731 1.00 91.38 169 ASP A CA 1
ATOM 1375 C C . ASP A 1 169 ? -29.059 4.074 32.048 1.00 91.38 169 ASP A C 1
ATOM 1377 O O . ASP A 1 169 ? -28.127 3.265 32.065 1.00 91.38 169 ASP A O 1
ATOM 1381 N N . VAL A 1 170 ? -29.639 4.521 33.163 1.00 94.19 170 VAL A N 1
ATOM 1382 C CA . VAL A 1 170 ? -29.216 4.128 34.507 1.00 94.19 170 VAL A CA 1
ATOM 1383 C C . VAL A 1 170 ? -29.207 2.611 34.682 1.00 94.19 170 VAL A C 1
ATOM 1385 O O . VAL A 1 170 ? -28.349 2.087 35.386 1.00 94.19 170 VAL A O 1
ATOM 1388 N N . MET A 1 171 ? -30.095 1.882 34.002 1.00 95.62 171 MET A N 1
ATOM 1389 C CA . MET A 1 171 ? -30.152 0.422 34.087 1.00 95.62 171 MET A CA 1
ATOM 1390 C C . MET A 1 171 ? -28.959 -0.276 33.421 1.00 95.62 171 MET A C 1
ATOM 1392 O O . MET A 1 171 ? -28.676 -1.421 33.760 1.00 95.62 171 MET A O 1
ATOM 1396 N N . GLN A 1 172 ? -28.243 0.398 32.516 1.00 93.56 172 GLN A N 1
ATOM 1397 C CA . GLN A 1 172 ? -27.050 -0.134 31.847 1.00 93.56 172 GLN A CA 1
ATOM 1398 C C . GLN A 1 172 ? -25.770 0.075 32.663 1.00 93.56 172 GLN A C 1
ATOM 1400 O O . GLN A 1 172 ? -24.769 -0.592 32.414 1.00 93.56 172 GLN A O 1
ATOM 1405 N N . VAL A 1 173 ? -25.790 0.974 33.653 1.00 94.00 173 VAL A N 1
ATOM 1406 C CA . VAL A 1 173 ? -24.605 1.364 34.431 1.00 94.00 173 VAL A CA 1
ATOM 1407 C C . VAL A 1 173 ? -23.857 0.164 35.030 1.00 94.00 173 VAL A C 1
ATOM 1409 O O . VAL A 1 173 ? -22.645 0.097 34.832 1.00 94.00 173 VAL A O 1
ATOM 1412 N N . PRO A 1 174 ? -24.496 -0.817 35.705 1.00 95.06 174 PRO A N 1
ATOM 1413 C CA . PRO A 1 174 ? -23.760 -1.951 36.265 1.00 95.06 174 PRO A CA 1
ATOM 1414 C C . PRO A 1 174 ? -23.015 -2.764 35.203 1.00 95.06 174 PRO A C 1
ATOM 1416 O O . PRO A 1 174 ? -21.854 -3.108 35.406 1.00 95.06 174 PRO A O 1
ATOM 1419 N N . GLU A 1 175 ? -23.660 -3.052 34.071 1.00 88.81 175 GLU A N 1
ATOM 1420 C CA . GLU A 1 175 ? -23.079 -3.853 32.987 1.00 88.81 175 GLU A CA 1
ATOM 1421 C C . GLU A 1 175 ? -21.937 -3.108 32.290 1.00 88.81 175 GLU A C 1
ATOM 1423 O O . GLU A 1 175 ? -20.868 -3.677 32.086 1.00 88.81 175 GLU A O 1
ATOM 1428 N N . VAL A 1 176 ? -22.121 -1.818 31.999 1.00 86.31 176 VAL A N 1
ATOM 1429 C CA . VAL A 1 176 ? -21.103 -0.984 31.347 1.00 86.31 176 VAL A CA 1
ATOM 1430 C C . VAL A 1 176 ? -19.863 -0.837 32.228 1.00 86.31 176 VAL A C 1
ATOM 1432 O O . VAL A 1 176 ? -18.746 -1.037 31.756 1.00 86.31 176 VAL A O 1
ATOM 1435 N N . LEU A 1 177 ? -20.039 -0.528 33.516 1.00 91.31 177 LEU A N 1
ATOM 1436 C CA . LEU A 1 177 ? -18.912 -0.295 34.422 1.00 91.31 177 LEU A CA 1
ATOM 1437 C C . LEU A 1 177 ? -18.198 -1.587 34.833 1.00 91.31 177 LEU A C 1
ATOM 1439 O O . LEU A 1 177 ? -17.009 -1.529 35.121 1.00 91.31 177 LEU A O 1
ATOM 1443 N N . THR A 1 178 ? -18.883 -2.732 34.891 1.00 86.25 178 THR A N 1
ATOM 1444 C CA . THR A 1 178 ? -18.253 -4.026 35.240 1.00 86.25 178 THR A CA 1
ATOM 1445 C C . THR A 1 178 ? -17.835 -4.852 34.024 1.00 86.25 178 THR A C 1
ATOM 1447 O O . THR A 1 178 ? -17.272 -5.936 34.178 1.00 86.25 178 THR A O 1
ATOM 1450 N N . GLY A 1 179 ? -18.113 -4.351 32.820 1.00 74.56 179 GLY A N 1
ATOM 1451 C CA . GLY A 1 179 ? -17.742 -4.982 31.566 1.00 74.56 179 GLY A CA 1
ATOM 1452 C C . GLY A 1 179 ? -16.235 -4.971 31.312 1.00 74.56 179 GLY A C 1
ATOM 1453 O O . GLY A 1 179 ? -15.449 -4.349 32.020 1.00 74.56 179 GLY A O 1
ATOM 1454 N N . LYS A 1 180 ? -15.836 -5.647 30.234 1.00 67.06 180 LYS A N 1
ATOM 1455 C CA . LYS A 1 180 ? -14.433 -5.819 29.820 1.00 67.06 180 LYS A CA 1
ATOM 1456 C C . LYS A 1 180 ? -13.661 -4.504 29.641 1.00 67.06 180 LYS A C 1
ATOM 1458 O O . LYS A 1 180 ? -12.466 -4.462 29.899 1.00 67.06 180 LYS A O 1
ATOM 1463 N N . TYR A 1 181 ? -14.346 -3.457 29.190 1.00 76.25 181 TYR A N 1
ATOM 1464 C CA . TYR A 1 181 ? -13.794 -2.111 28.989 1.00 76.25 181 TYR A CA 1
ATOM 1465 C C . TYR A 1 181 ? -14.312 -1.125 30.043 1.00 76.25 181 TYR A C 1
ATOM 1467 O O . TYR A 1 181 ? -14.379 0.074 29.800 1.00 76.25 181 TYR A O 1
ATOM 1475 N N . GLY A 1 182 ? -14.795 -1.665 31.163 1.00 81.06 182 GLY A N 1
ATOM 1476 C CA . GLY A 1 182 ? -15.403 -0.916 32.243 1.00 81.06 182 GLY A CA 1
ATOM 1477 C C . GLY A 1 182 ? -14.372 -0.281 33.168 1.00 81.06 182 GLY A C 1
ATOM 1478 O O . GLY A 1 182 ? -13.191 -0.141 32.848 1.00 81.06 182 GLY A O 1
ATOM 1479 N N . ALA A 1 183 ? -14.828 0.102 34.355 1.00 84.81 183 ALA A N 1
ATOM 1480 C CA . ALA A 1 183 ? -13.986 0.780 35.318 1.00 84.81 183 ALA A CA 1
ATOM 1481 C C . ALA A 1 183 ? -12.761 -0.076 35.691 1.00 84.81 183 ALA A C 1
ATOM 1483 O O . ALA A 1 183 ? -12.886 -1.271 35.947 1.00 84.81 183 ALA A O 1
ATOM 1484 N N . GLY A 1 184 ? -11.580 0.539 35.746 1.00 74.19 184 GLY A N 1
ATOM 1485 C CA . GLY A 1 184 ? -10.324 -0.124 36.110 1.00 74.19 184 GLY A CA 1
ATOM 1486 C C . GLY A 1 184 ? -9.691 -1.012 35.028 1.00 74.19 184 GLY A C 1
ATOM 1487 O O . GLY A 1 184 ? -8.711 -1.691 35.334 1.00 74.19 184 GLY A O 1
ATOM 1488 N N . ALA A 1 185 ? -10.220 -1.041 33.798 1.00 67.44 185 ALA A N 1
ATOM 1489 C CA . ALA A 1 185 ? -9.630 -1.807 32.695 1.00 67.44 185 ALA A CA 1
ATOM 1490 C C . ALA A 1 185 ? -8.213 -1.315 32.333 1.00 67.44 185 ALA A C 1
ATOM 1492 O O . ALA A 1 185 ? -7.961 -0.111 32.277 1.00 67.44 185 ALA A O 1
ATOM 1493 N N . THR A 1 186 ? -7.283 -2.241 32.061 1.00 57.56 186 THR A N 1
ATOM 1494 C CA . THR A 1 186 ? -5.911 -1.901 31.635 1.00 57.56 186 THR A CA 1
ATOM 1495 C C . THR A 1 186 ? -5.798 -1.837 30.108 1.00 57.56 186 THR A C 1
ATOM 1497 O O . THR A 1 186 ? -6.521 -2.535 29.396 1.00 57.56 186 THR A O 1
ATOM 1500 N N . ILE A 1 187 ? -4.821 -1.089 29.572 1.00 49.00 187 ILE A N 1
ATOM 1501 C CA . ILE A 1 187 ? -4.494 -1.129 28.127 1.00 49.00 187 ILE A CA 1
ATOM 1502 C C . ILE A 1 187 ? -4.133 -2.556 27.659 1.00 49.00 187 ILE A C 1
ATOM 1504 O O . ILE A 1 187 ? -4.378 -2.924 26.509 1.00 49.00 187 ILE A O 1
ATOM 1508 N N . GLY A 1 188 ? -3.629 -3.410 28.558 1.00 42.56 188 GLY A N 1
ATOM 1509 C CA . GLY A 1 188 ? -3.355 -4.820 28.271 1.00 42.56 188 GLY A CA 1
ATOM 1510 C C . GLY A 1 188 ? -4.603 -5.626 27.892 1.00 42.56 188 GLY A C 1
ATOM 1511 O O . GLY A 1 188 ? -4.546 -6.414 26.947 1.00 42.56 188 GLY A O 1
ATOM 1512 N N . ASP A 1 189 ? -5.737 -5.377 28.550 1.00 40.84 189 ASP A N 1
ATOM 1513 C CA . ASP A 1 189 ? -7.006 -6.089 28.318 1.00 40.84 189 ASP A CA 1
ATOM 1514 C C . ASP A 1 189 ? -7.688 -5.664 27.001 1.00 40.84 189 ASP A C 1
ATOM 1516 O O . ASP A 1 189 ? -8.458 -6.424 26.400 1.00 40.84 189 ASP A O 1
ATOM 1520 N N . LEU A 1 190 ? -7.357 -4.464 26.510 1.00 44.69 190 LEU A N 1
ATOM 1521 C CA . LEU A 1 190 ? -7.748 -3.958 25.191 1.00 44.69 190 LEU A CA 1
ATOM 1522 C C . LEU A 1 190 ? -6.958 -4.636 24.054 1.00 44.69 190 LEU A C 1
ATOM 1524 O O . LEU A 1 190 ? -7.521 -4.864 22.986 1.00 44.69 190 LEU A O 1
ATOM 1528 N N . LEU A 1 191 ? -5.694 -5.015 24.292 1.00 44.72 191 LEU A N 1
ATOM 1529 C CA . LEU A 1 191 ? -4.804 -5.658 23.306 1.00 44.72 191 LEU A CA 1
ATOM 1530 C C . LEU A 1 191 ? -4.803 -7.195 23.368 1.00 44.72 191 LEU A C 1
ATOM 1532 O O . LEU A 1 191 ? -4.346 -7.862 22.438 1.00 44.72 191 LEU A O 1
ATOM 1536 N N . GLN A 1 192 ? -5.280 -7.794 24.458 1.00 43.66 192 GLN A N 1
ATOM 1537 C CA . GLN A 1 192 ? -5.290 -9.248 24.632 1.00 43.66 192 GLN A CA 1
ATOM 1538 C C . GLN A 1 192 ? -6.086 -10.015 23.554 1.00 43.66 192 GLN A C 1
ATOM 1540 O O . GLN A 1 192 ? -5.573 -11.024 23.069 1.00 43.66 192 GLN A O 1
ATOM 1545 N N . PRO A 1 193 ? -7.248 -9.531 23.071 1.00 51.47 193 PRO A N 1
ATOM 1546 C CA . PRO A 1 193 ? -7.946 -10.144 21.941 1.00 51.47 193 PRO A CA 1
ATOM 1547 C C . PRO A 1 193 ? -7.137 -10.095 20.643 1.00 51.47 193 PRO A C 1
ATOM 1549 O O . PRO A 1 193 ? -7.200 -11.033 19.858 1.00 51.47 193 PRO A O 1
ATOM 1552 N N . GLU A 1 194 ? -6.354 -9.034 20.419 1.00 54.00 194 GLU A N 1
ATOM 1553 C CA . GLU A 1 194 ? -5.477 -8.917 19.247 1.00 54.00 194 GLU A CA 1
ATOM 1554 C C . GLU A 1 194 ? -4.335 -9.946 19.338 1.00 54.00 194 GLU A C 1
ATOM 1556 O O . GLU A 1 194 ? -4.090 -10.677 18.380 1.00 54.00 194 GLU A O 1
ATOM 1561 N N . LYS A 1 195 ? -3.714 -10.105 20.517 1.00 52.03 195 LYS A N 1
ATOM 1562 C CA . LYS A 1 195 ? -2.672 -11.123 20.774 1.00 52.03 195 LYS A CA 1
ATOM 1563 C C . LYS A 1 195 ? -3.199 -12.559 20.684 1.00 52.03 195 LYS A C 1
ATOM 1565 O O . LYS A 1 195 ? -2.491 -13.449 20.218 1.00 52.03 195 LYS A O 1
ATOM 1570 N N . GLU A 1 196 ? -4.426 -12.812 21.130 1.00 50.91 196 GLU A N 1
ATOM 1571 C CA . GLU A 1 196 ? -5.081 -14.120 21.012 1.00 50.91 196 GLU A CA 1
ATOM 1572 C C . GLU A 1 196 ? -5.530 -14.400 19.566 1.00 50.91 196 GLU A C 1
ATOM 1574 O O . GLU A 1 196 ? -5.335 -15.514 19.078 1.00 50.91 196 GLU A O 1
ATOM 1579 N N . ALA A 1 197 ? -6.011 -13.390 18.831 1.00 52.62 197 ALA A N 1
ATOM 1580 C CA . ALA A 1 197 ? -6.323 -13.491 17.403 1.00 52.62 197 ALA A CA 1
ATOM 1581 C C . ALA A 1 197 ? -5.072 -13.733 16.540 1.00 52.62 197 ALA A C 1
ATOM 1583 O O . ALA A 1 197 ? -5.132 -14.489 15.576 1.00 52.62 197 ALA A O 1
ATOM 1584 N N . MET A 1 198 ? -3.921 -13.160 16.906 1.00 52.22 198 MET A N 1
ATOM 1585 C CA . MET A 1 198 ? -2.631 -13.445 16.262 1.00 52.22 198 MET A CA 1
ATOM 1586 C C . MET A 1 198 ? -2.155 -14.889 16.482 1.00 52.22 198 MET A C 1
ATOM 1588 O O . MET A 1 198 ? -1.416 -15.424 15.658 1.00 52.22 198 MET A O 1
ATOM 1592 N N . LYS A 1 199 ? -2.596 -15.534 17.568 1.00 46.88 199 LYS A N 1
ATOM 1593 C CA . LYS A 1 199 ? -2.288 -16.936 17.896 1.00 46.88 199 LYS A CA 1
ATOM 1594 C C . LYS A 1 199 ? -3.310 -17.928 17.333 1.00 46.88 199 LYS A C 1
ATOM 1596 O O . LYS A 1 199 ? -3.013 -19.118 17.244 1.00 46.88 199 LYS A O 1
ATOM 1601 N N . ALA A 1 200 ? -4.503 -17.470 16.956 1.00 44.94 200 ALA A N 1
ATOM 1602 C CA . ALA A 1 200 ? -5.540 -18.308 16.370 1.00 44.94 200 ALA A CA 1
ATOM 1603 C C . ALA A 1 200 ? -5.221 -18.628 14.896 1.00 44.94 200 ALA A C 1
ATOM 1605 O O . ALA A 1 200 ? -4.963 -17.721 14.113 1.00 44.94 200 ALA A O 1
ATOM 1606 N N . LYS A 1 201 ? -5.200 -19.937 14.588 1.00 46.53 201 LYS A N 1
ATOM 1607 C CA . LYS A 1 201 ? -5.179 -20.671 13.297 1.00 46.53 201 LYS A CA 1
ATOM 1608 C C . LYS A 1 201 ? -4.600 -19.995 12.033 1.00 46.53 201 LYS A C 1
ATOM 1610 O O . LYS A 1 201 ? -4.943 -18.884 11.664 1.00 46.53 201 LYS A O 1
ATOM 1615 N N . ASP A 1 202 ? -3.756 -20.750 11.336 1.00 54.16 202 ASP A N 1
ATOM 1616 C CA . ASP A 1 202 ? -2.825 -20.380 10.253 1.00 54.16 202 ASP A CA 1
ATOM 1617 C C . ASP A 1 202 ? -3.398 -19.825 8.923 1.00 54.16 202 ASP A C 1
ATOM 1619 O O . ASP A 1 202 ? -2.827 -20.104 7.870 1.00 54.16 202 ASP A O 1
ATOM 1623 N N . SER A 1 203 ? -4.490 -19.050 8.906 1.00 57.31 203 SER A N 1
ATOM 1624 C CA . SER A 1 203 ? -5.095 -18.584 7.640 1.00 57.31 203 SER A CA 1
ATOM 1625 C C . SER A 1 203 ? -5.070 -17.080 7.368 1.00 57.31 203 SER A C 1
ATOM 1627 O O . SER A 1 203 ? -5.028 -16.724 6.197 1.00 57.31 203 SER A O 1
ATOM 1629 N N . ASP A 1 204 ? -5.034 -16.202 8.377 1.00 79.00 204 ASP A N 1
ATOM 1630 C CA . ASP A 1 204 ? -5.328 -14.773 8.145 1.00 79.00 204 ASP A CA 1
ATOM 1631 C C . ASP A 1 204 ? -4.065 -13.900 8.259 1.00 79.00 204 ASP A C 1
ATOM 1633 O O . ASP A 1 204 ? -3.932 -13.026 9.128 1.00 79.00 204 ASP A O 1
ATOM 1637 N N . TYR A 1 205 ? -3.075 -14.170 7.405 1.00 92.50 205 TYR A N 1
ATOM 1638 C CA . TYR A 1 205 ? -1.808 -13.432 7.397 1.00 92.50 205 TYR A CA 1
ATOM 1639 C C . TYR A 1 205 ? -1.985 -11.949 7.047 1.00 92.50 205 TYR A C 1
ATOM 1641 O O . TYR A 1 205 ? -1.185 -11.129 7.510 1.00 92.50 205 TYR A O 1
ATOM 1649 N N . SER A 1 206 ? -3.043 -11.581 6.313 1.00 95.38 206 SER A N 1
ATOM 1650 C CA . SER A 1 206 ? -3.406 -10.181 6.072 1.00 95.38 206 SER A CA 1
ATOM 1651 C C . SER A 1 206 ? -3.675 -9.458 7.398 1.00 95.38 206 SER A C 1
ATOM 1653 O O . SER A 1 206 ? -2.994 -8.483 7.725 1.00 95.38 206 SER A O 1
ATOM 1655 N N . LYS A 1 207 ? -4.577 -9.999 8.225 1.00 92.56 207 LYS A N 1
ATOM 1656 C CA . LYS A 1 207 ? -4.910 -9.512 9.570 1.00 92.56 207 LYS A CA 1
ATOM 1657 C C . LYS A 1 207 ? -3.690 -9.499 10.480 1.00 92.56 207 LYS A C 1
ATOM 1659 O O . LYS A 1 207 ? -3.415 -8.479 11.110 1.00 92.56 207 LYS A O 1
ATOM 1664 N N . ARG A 1 208 ? -2.920 -10.594 10.530 1.00 92.69 208 ARG A N 1
ATOM 1665 C CA . ARG A 1 208 ? -1.714 -10.666 11.375 1.00 92.69 208 ARG A CA 1
ATOM 1666 C C . ARG A 1 208 ? -0.698 -9.590 11.000 1.00 92.69 208 ARG A C 1
ATOM 1668 O O . ARG A 1 208 ? -0.143 -8.961 11.899 1.00 92.69 208 ARG A O 1
ATOM 1675 N N . MET A 1 209 ? -0.475 -9.331 9.710 1.00 96.62 209 MET A N 1
ATOM 1676 C CA . MET A 1 209 ? 0.442 -8.273 9.273 1.00 96.62 209 MET A CA 1
ATOM 1677 C C . MET A 1 209 ? -0.088 -6.881 9.631 1.00 96.62 209 MET A C 1
ATOM 1679 O O . MET A 1 209 ? 0.678 -6.054 10.130 1.00 96.62 209 MET A O 1
ATOM 1683 N N . VAL A 1 210 ? -1.388 -6.624 9.438 1.00 95.81 210 VAL A N 1
ATOM 1684 C CA . VAL A 1 210 ? -2.002 -5.341 9.817 1.00 95.81 210 VAL A CA 1
ATOM 1685 C C . VAL A 1 210 ? -1.865 -5.087 11.318 1.00 95.81 210 VAL A C 1
ATOM 1687 O O . VAL A 1 210 ? -1.417 -4.010 11.703 1.00 95.81 210 VAL A O 1
ATOM 1690 N N . LEU A 1 211 ? -2.169 -6.076 12.158 1.00 92.50 211 LEU A N 1
ATOM 1691 C CA . LEU A 1 211 ? -2.032 -5.952 13.611 1.00 92.50 211 LEU A CA 1
ATOM 1692 C C . LEU A 1 211 ? -0.568 -5.839 14.065 1.00 92.50 211 LEU A C 1
ATOM 1694 O O . LEU A 1 211 ? -0.291 -5.210 15.078 1.00 92.50 211 LEU A O 1
ATOM 1698 N N . SER A 1 212 ? 0.379 -6.418 13.318 1.00 93.44 212 SER A N 1
ATOM 1699 C CA . SER A 1 212 ? 1.805 -6.375 13.676 1.00 93.44 212 SER A CA 1
ATOM 1700 C C . SER A 1 212 ? 2.486 -5.063 13.292 1.00 93.44 212 SER A C 1
ATOM 1702 O O . SER A 1 212 ? 3.340 -4.579 14.028 1.00 93.44 212 SER A O 1
ATOM 1704 N N . GLN A 1 213 ? 2.173 -4.518 12.111 1.00 95.00 213 GLN A N 1
ATOM 1705 C CA . GLN A 1 213 ? 2.946 -3.425 11.503 1.00 95.00 213 GLN A CA 1
ATOM 1706 C C . GLN A 1 213 ? 2.081 -2.255 11.000 1.00 95.00 213 GLN A C 1
ATOM 1708 O O . GLN A 1 213 ? 2.615 -1.188 10.694 1.00 95.00 213 GLN A O 1
ATOM 1713 N N . GLY A 1 214 ? 0.762 -2.429 10.876 1.00 93.25 214 GLY A N 1
ATOM 1714 C CA . GLY A 1 214 ? -0.122 -1.509 10.154 1.00 93.25 214 GLY A CA 1
ATOM 1715 C C . GLY A 1 214 ? -0.211 -0.112 10.767 1.00 93.25 214 GLY A C 1
ATOM 1716 O O . GLY A 1 214 ? -0.077 0.878 10.044 1.00 93.25 214 GLY A O 1
ATOM 1717 N N . GLU A 1 215 ? -0.372 -0.012 12.089 1.00 92.56 215 GLU A N 1
ATOM 1718 C CA . GLU A 1 215 ? -0.471 1.271 12.808 1.00 92.56 215 GLU A CA 1
ATOM 1719 C C . GLU A 1 215 ? 0.775 2.139 12.586 1.00 92.56 215 GLU A C 1
ATOM 1721 O O . GLU A 1 215 ? 0.677 3.307 12.198 1.00 92.56 215 GLU A O 1
ATOM 1726 N N . ALA A 1 216 ? 1.961 1.534 12.720 1.00 91.50 216 ALA A N 1
ATOM 1727 C CA . ALA A 1 216 ? 3.247 2.207 12.565 1.00 91.50 216 ALA A CA 1
ATOM 1728 C C . ALA A 1 216 ? 3.478 2.765 11.151 1.00 91.50 216 ALA A C 1
ATOM 1730 O O . ALA A 1 216 ? 4.306 3.660 10.981 1.00 91.50 216 ALA A O 1
ATOM 1731 N N . TRP A 1 217 ? 2.768 2.265 10.137 1.00 93.56 217 TRP A N 1
ATOM 1732 C CA . TRP A 1 217 ? 2.890 2.704 8.744 1.00 93.56 217 TRP A CA 1
ATOM 1733 C C . TRP A 1 217 ? 1.739 3.592 8.256 1.00 93.56 217 TRP A C 1
ATOM 1735 O O . TRP A 1 217 ? 1.855 4.147 7.161 1.00 93.56 217 TRP A O 1
ATOM 1745 N N . SER A 1 218 ? 0.694 3.783 9.066 1.00 89.25 218 SER A N 1
ATOM 1746 C CA . SER A 1 218 ? -0.502 4.561 8.720 1.00 89.25 218 SER A CA 1
ATOM 1747 C C . SER A 1 218 ? -0.711 5.758 9.659 1.00 89.25 218 SER A C 1
ATOM 1749 O O . SER A 1 218 ? -0.365 6.879 9.285 1.00 89.25 218 SER A O 1
ATOM 1751 N N . ALA A 1 219 ? -1.206 5.545 10.884 1.00 78.19 219 ALA A N 1
ATOM 1752 C CA . ALA A 1 219 ? -1.710 6.597 11.782 1.00 78.19 219 ALA A CA 1
ATOM 1753 C C . ALA A 1 219 ? -0.712 7.727 12.107 1.00 78.19 219 ALA A C 1
ATOM 1755 O O . ALA A 1 219 ? -1.121 8.862 12.330 1.00 78.19 219 ALA A O 1
ATOM 1756 N N . MET A 1 220 ? 0.593 7.438 12.127 1.00 70.56 220 MET A N 1
ATOM 1757 C CA . MET A 1 220 ? 1.645 8.388 12.533 1.00 70.56 220 MET A CA 1
ATOM 1758 C C . MET A 1 220 ? 2.548 8.838 11.375 1.00 70.56 220 MET A C 1
ATOM 1760 O O . MET A 1 220 ? 3.696 9.240 11.592 1.00 70.56 220 MET A O 1
ATOM 1764 N N . LYS A 1 221 ? 2.095 8.710 10.123 1.00 86.69 221 LYS A N 1
ATOM 1765 C CA . LYS A 1 221 ? 2.944 8.949 8.949 1.00 86.69 221 LYS A CA 1
ATOM 1766 C C . LYS A 1 221 ? 2.502 10.144 8.122 1.00 86.69 221 LYS A C 1
ATOM 1768 O O . LYS A 1 221 ? 1.325 10.450 7.985 1.00 86.69 221 LYS A O 1
ATOM 1773 N N . SER A 1 222 ? 3.503 10.814 7.554 1.00 89.62 222 SER A N 1
ATOM 1774 C CA . SER A 1 222 ? 3.299 11.898 6.599 1.00 89.62 222 SER A CA 1
ATOM 1775 C C . SER A 1 222 ? 2.935 11.355 5.215 1.00 89.62 222 SER A C 1
ATOM 1777 O O . SER A 1 222 ? 3.099 10.167 4.931 1.00 89.62 222 SER A O 1
ATOM 1779 N N . TRP A 1 223 ? 2.440 12.242 4.350 1.00 94.75 223 TRP A N 1
ATOM 1780 C CA . TRP A 1 223 ? 2.074 11.917 2.973 1.00 94.75 223 TRP A CA 1
ATOM 1781 C C . TRP A 1 223 ? 3.287 11.434 2.162 1.00 94.75 223 TRP A C 1
ATOM 1783 O O . TRP A 1 223 ? 4.083 12.227 1.659 1.00 94.75 223 TRP A O 1
ATOM 1793 N N . ASP A 1 224 ? 3.407 10.116 2.057 1.00 94.25 224 ASP A N 1
ATOM 1794 C CA . ASP A 1 224 ? 4.421 9.379 1.307 1.00 94.25 224 ASP A CA 1
ATOM 1795 C C . ASP A 1 224 ? 3.796 8.110 0.714 1.00 94.25 224 ASP A C 1
ATOM 1797 O O . ASP A 1 224 ? 2.907 7.513 1.335 1.00 94.25 224 ASP A O 1
ATOM 1801 N N . TYR A 1 225 ? 4.262 7.697 -0.468 1.00 96.75 225 TYR A N 1
ATOM 1802 C CA . TYR A 1 225 ? 3.684 6.575 -1.213 1.00 96.75 225 TYR A CA 1
ATOM 1803 C C . TYR A 1 225 ? 3.780 5.244 -0.474 1.00 96.75 225 TYR A C 1
ATOM 1805 O O . TYR A 1 225 ? 2.914 4.391 -0.647 1.00 96.75 225 TYR A O 1
ATOM 1813 N N . VAL A 1 226 ? 4.817 5.050 0.346 1.00 97.25 226 VAL A N 1
ATOM 1814 C CA . VAL A 1 226 ? 5.024 3.802 1.080 1.00 97.25 226 VAL A CA 1
ATOM 1815 C C . VAL A 1 226 ? 3.964 3.670 2.165 1.00 97.25 226 VAL A C 1
ATOM 1817 O O . VAL A 1 226 ? 3.323 2.629 2.285 1.00 97.25 226 VAL A O 1
ATOM 1820 N N . SER A 1 227 ? 3.719 4.747 2.911 1.00 96.94 227 SER A N 1
ATOM 1821 C CA . SER A 1 227 ? 2.622 4.791 3.876 1.00 96.94 227 SER A CA 1
ATOM 1822 C C . SER A 1 227 ? 1.260 4.723 3.196 1.00 96.94 227 SER A C 1
ATOM 1824 O O . SER A 1 227 ? 0.399 3.981 3.650 1.00 96.94 227 SER A O 1
ATOM 1826 N N . GLY A 1 228 ? 1.071 5.410 2.067 1.00 97.88 228 GLY A N 1
ATOM 1827 C CA . GLY A 1 228 ? -0.182 5.356 1.309 1.00 97.88 228 GLY A CA 1
ATOM 1828 C C . GLY A 1 228 ? -0.503 3.958 0.782 1.00 97.88 228 GLY A C 1
ATOM 1829 O O . GLY A 1 228 ? -1.649 3.524 0.841 1.00 97.88 228 GLY A O 1
ATOM 1830 N N . LEU A 1 229 ? 0.512 3.220 0.331 1.00 98.56 229 LEU A N 1
ATOM 1831 C CA . LEU A 1 229 ? 0.409 1.818 -0.063 1.00 98.56 229 LEU A CA 1
ATOM 1832 C C . LEU A 1 229 ? -0.048 0.932 1.102 1.00 98.56 229 LEU A C 1
ATOM 1834 O O . LEU A 1 229 ? -0.984 0.152 0.932 1.00 98.56 229 LEU A O 1
ATOM 1838 N N . VAL A 1 230 ? 0.599 1.039 2.269 1.00 98.56 230 VAL A N 1
ATOM 1839 C CA . VAL A 1 230 ? 0.215 0.242 3.444 1.00 98.56 230 VAL A CA 1
ATOM 1840 C C . VAL A 1 230 ? -1.197 0.619 3.892 1.00 98.56 230 VAL A C 1
ATOM 1842 O O . VAL A 1 230 ? -2.032 -0.267 4.056 1.00 98.56 230 VAL A O 1
ATOM 1845 N N . THR A 1 231 ? -1.514 1.910 3.979 1.00 98.50 231 THR A N 1
ATOM 1846 C CA . THR A 1 231 ? -2.862 2.403 4.291 1.00 98.50 231 THR A CA 1
ATOM 1847 C C . THR A 1 231 ? -3.909 1.854 3.321 1.00 98.50 231 THR A C 1
ATOM 1849 O O . THR A 1 231 ? -4.942 1.355 3.759 1.00 98.50 231 THR A O 1
ATOM 1852 N N . LYS A 1 232 ? -3.642 1.860 2.008 1.00 98.25 232 LYS A N 1
ATOM 1853 C CA . LYS A 1 232 ? -4.544 1.259 1.015 1.00 98.25 232 LYS A CA 1
ATOM 1854 C C . LYS A 1 232 ? -4.741 -0.236 1.272 1.00 98.25 232 LYS A C 1
ATOM 1856 O O . LYS A 1 232 ? -5.869 -0.717 1.226 1.00 98.25 232 LYS A O 1
ATOM 1861 N N . SER A 1 233 ? -3.665 -0.970 1.554 1.00 98.50 233 SER A N 1
ATOM 1862 C CA . SER A 1 233 ? -3.754 -2.407 1.832 1.00 98.50 233 SER A CA 1
ATOM 1863 C C . SER A 1 233 ? -4.567 -2.709 3.100 1.00 98.50 233 SER A C 1
ATOM 1865 O O . SER A 1 233 ? -5.371 -3.635 3.093 1.00 98.50 233 SER A O 1
ATOM 1867 N N . ILE A 1 234 ? -4.443 -1.877 4.144 1.00 98.31 234 ILE A N 1
ATOM 1868 C CA . ILE A 1 234 ? -5.258 -1.975 5.361 1.00 98.31 234 ILE A CA 1
ATOM 1869 C C . ILE A 1 234 ? -6.728 -1.716 5.031 1.00 98.31 234 ILE A C 1
ATOM 1871 O O . ILE A 1 234 ? -7.575 -2.511 5.427 1.00 98.31 234 ILE A O 1
ATOM 1875 N N . LEU A 1 235 ? -7.037 -0.653 4.277 1.00 98.19 235 LEU A N 1
ATOM 1876 C CA . LEU A 1 235 ? -8.407 -0.349 3.852 1.00 98.19 235 LEU A CA 1
ATOM 1877 C C . LEU A 1 235 ? -9.034 -1.539 3.118 1.00 98.19 235 LEU A C 1
ATOM 1879 O O . LEU A 1 235 ? -10.140 -1.947 3.470 1.00 98.19 235 LEU A O 1
ATOM 1883 N N . LYS A 1 236 ? -8.292 -2.180 2.205 1.00 96.50 236 LYS A N 1
ATOM 1884 C CA . LYS A 1 236 ? -8.741 -3.417 1.550 1.00 96.50 236 LYS A CA 1
ATOM 1885 C C . LYS A 1 236 ? -9.042 -4.545 2.537 1.00 96.50 236 LYS A C 1
ATOM 1887 O O . LYS A 1 236 ? -10.078 -5.190 2.390 1.00 96.50 236 LYS A O 1
ATOM 1892 N N . CYS A 1 237 ? -8.218 -4.747 3.569 1.00 94.56 237 CYS A N 1
ATOM 1893 C CA . CYS A 1 237 ? -8.548 -5.716 4.617 1.00 94.56 237 CYS A CA 1
ATOM 1894 C C . CYS A 1 237 ? -9.839 -5.350 5.349 1.00 94.56 237 CYS A C 1
ATOM 1896 O O . CYS A 1 237 ? -10.665 -6.223 5.592 1.00 94.56 237 CYS A O 1
ATOM 1898 N N . THR A 1 238 ? -10.032 -4.073 5.697 1.00 94.12 238 THR A N 1
ATOM 1899 C CA . THR A 1 238 ? -11.254 -3.637 6.393 1.00 94.12 238 THR A CA 1
ATOM 1900 C C . THR A 1 238 ? -12.507 -3.811 5.537 1.00 94.12 238 THR A C 1
ATOM 1902 O O . THR A 1 238 ? -13.581 -4.061 6.076 1.00 94.12 238 THR A O 1
ATOM 1905 N N . THR A 1 239 ? -12.374 -3.735 4.211 1.00 92.12 239 THR A N 1
ATOM 1906 C CA . THR A 1 239 ? -13.463 -4.020 3.268 1.00 92.12 239 THR A CA 1
ATOM 1907 C C . THR A 1 239 ? -13.757 -5.518 3.173 1.00 92.12 239 THR A C 1
ATOM 1909 O O . THR A 1 239 ? -14.919 -5.898 3.061 1.00 92.12 239 THR A O 1
ATOM 1912 N N . GLN A 1 240 ? -12.733 -6.375 3.236 1.00 89.94 240 GLN A N 1
ATOM 1913 C CA . GLN A 1 240 ? -12.898 -7.833 3.180 1.00 89.94 240 GLN A CA 1
ATOM 1914 C C . GLN A 1 240 ? -13.425 -8.428 4.497 1.00 89.94 240 GLN A C 1
ATOM 1916 O O . GLN A 1 240 ? -14.188 -9.392 4.463 1.00 89.94 240 GLN A O 1
ATOM 1921 N N . TYR A 1 241 ? -13.076 -7.827 5.638 1.00 90.00 241 TYR A N 1
ATOM 1922 C CA . TYR A 1 241 ? -13.448 -8.293 6.980 1.00 90.00 241 TYR A CA 1
ATOM 1923 C C . TYR A 1 241 ? -14.268 -7.249 7.767 1.00 90.00 241 TYR A C 1
ATOM 1925 O O . TYR A 1 241 ? -13.902 -6.904 8.885 1.00 90.00 241 TYR A O 1
ATOM 1933 N N . PRO A 1 242 ? -15.381 -6.715 7.233 1.00 86.12 242 PRO A N 1
ATOM 1934 C CA . PRO A 1 242 ? -16.045 -5.539 7.805 1.00 86.12 242 PRO A CA 1
ATOM 1935 C C . PRO A 1 242 ? -16.673 -5.764 9.191 1.00 86.12 242 PRO A C 1
ATOM 1937 O O . PRO A 1 242 ? -16.943 -4.785 9.884 1.00 86.12 242 PRO A O 1
ATOM 1940 N N . GLU A 1 243 ? -16.904 -7.024 9.574 1.00 85.06 243 GLU A N 1
ATOM 1941 C CA . GLU A 1 243 ? -17.514 -7.430 10.850 1.00 85.06 243 GLU A CA 1
ATOM 1942 C C . GLU A 1 243 ? -16.478 -7.780 11.933 1.00 85.06 243 GLU A C 1
ATOM 1944 O O . GLU A 1 243 ? -16.838 -8.042 13.077 1.00 85.06 243 GLU A O 1
ATOM 1949 N N . ASP A 1 244 ? -15.189 -7.812 11.587 1.00 83.69 244 ASP A N 1
ATOM 1950 C CA . ASP A 1 244 ? -14.127 -8.123 12.537 1.00 83.69 244 ASP A CA 1
ATOM 1951 C C . ASP A 1 244 ? -13.819 -6.898 13.419 1.00 83.69 244 ASP A C 1
ATOM 1953 O O . ASP A 1 244 ? -13.444 -5.842 12.902 1.00 83.69 244 ASP A O 1
ATOM 1957 N N . ASP A 1 245 ? -13.857 -7.057 14.747 1.00 82.62 245 ASP A N 1
ATOM 1958 C CA . ASP A 1 245 ? -13.676 -5.970 15.732 1.00 82.62 245 ASP A CA 1
ATOM 1959 C C . ASP A 1 245 ? -12.427 -5.096 15.494 1.00 82.62 245 ASP A C 1
ATOM 1961 O O . ASP A 1 245 ? -12.447 -3.876 15.676 1.00 82.62 245 ASP A O 1
ATOM 1965 N N . TRP A 1 246 ? -11.322 -5.702 15.048 1.00 84.12 246 TRP A N 1
ATOM 1966 C CA . TRP A 1 246 ? -10.058 -4.993 14.823 1.00 84.12 246 TRP A CA 1
ATOM 1967 C C . TRP A 1 246 ? -10.112 -4.012 13.642 1.00 84.12 246 TRP A C 1
ATOM 1969 O O . TRP A 1 246 ? -9.331 -3.056 13.582 1.00 84.12 246 TRP A O 1
ATOM 1979 N N . THR A 1 247 ? -11.029 -4.219 12.694 1.00 89.38 247 THR A N 1
ATOM 1980 C CA . THR A 1 247 ? -11.098 -3.414 11.469 1.00 89.38 247 THR A CA 1
ATOM 1981 C C . THR A 1 247 ? -11.570 -1.994 11.725 1.00 89.38 247 THR A C 1
ATOM 1983 O O . THR A 1 247 ? -11.149 -1.085 11.010 1.00 89.38 247 THR A O 1
ATOM 1986 N N . GLN A 1 248 ? -12.357 -1.756 12.779 1.00 88.50 248 GLN A N 1
ATOM 1987 C CA . GLN A 1 248 ? -12.762 -0.405 13.164 1.00 88.50 248 GLN A CA 1
ATOM 1988 C C . GLN A 1 248 ? -11.549 0.443 13.564 1.00 88.50 248 GLN A C 1
ATOM 1990 O O . GLN A 1 248 ? -11.408 1.584 13.114 1.00 88.50 248 GLN A O 1
ATOM 1995 N N . ARG A 1 249 ? -10.644 -0.129 14.366 1.00 89.56 249 ARG A N 1
ATOM 1996 C CA . ARG A 1 249 ? -9.396 0.527 14.772 1.00 89.56 249 ARG A CA 1
ATOM 1997 C C . ARG A 1 249 ? -8.467 0.725 13.575 1.00 89.56 249 ARG A C 1
ATOM 1999 O O . ARG A 1 249 ? -7.964 1.827 13.368 1.00 89.56 249 ARG A O 1
ATOM 2006 N N . ALA A 1 250 ? -8.309 -0.301 12.742 1.00 93.25 250 ALA A N 1
ATOM 2007 C CA . ALA A 1 250 ? -7.474 -0.219 11.548 1.00 93.25 250 ALA A CA 1
ATOM 2008 C C . ALA A 1 250 ? -7.974 0.831 10.539 1.00 93.25 250 ALA A C 1
ATOM 2010 O O . ALA A 1 250 ? -7.179 1.577 9.960 1.00 93.25 250 ALA A O 1
ATOM 2011 N N . TYR A 1 251 ? -9.293 0.958 10.381 1.00 95.69 251 TYR A N 1
ATOM 2012 C CA . TYR A 1 251 ? -9.911 2.013 9.584 1.00 95.69 251 TYR A CA 1
ATOM 2013 C C . TYR A 1 251 ? -9.613 3.406 10.150 1.00 95.69 251 TYR A C 1
ATOM 2015 O O . TYR A 1 251 ? -9.267 4.315 9.395 1.00 95.69 251 TYR A O 1
ATOM 2023 N N . ALA A 1 252 ? -9.688 3.580 11.474 1.00 93.00 252 ALA A N 1
ATOM 2024 C CA . ALA A 1 252 ? -9.386 4.857 12.120 1.00 93.00 252 ALA A CA 1
ATOM 2025 C C . ALA A 1 252 ? -7.932 5.305 11.875 1.00 93.00 252 ALA A C 1
ATOM 2027 O O . ALA A 1 252 ? -7.687 6.491 11.632 1.00 93.00 252 ALA A O 1
ATOM 2028 N N . TRP A 1 253 ? -6.969 4.374 11.847 1.00 95.19 253 TRP A N 1
ATOM 2029 C CA . TRP A 1 253 ? -5.587 4.676 11.451 1.00 95.19 253 TRP A CA 1
ATOM 2030 C C . TRP A 1 253 ? -5.498 5.215 10.020 1.00 95.19 253 TRP A C 1
ATOM 2032 O O . TRP A 1 253 ? -4.813 6.207 9.762 1.00 95.19 253 TRP A O 1
ATOM 2042 N N . CYS A 1 254 ? -6.227 4.590 9.095 1.00 97.88 254 CYS A N 1
ATOM 2043 C CA . CYS A 1 254 ? -6.255 4.982 7.688 1.00 97.88 254 CYS A CA 1
ATOM 2044 C C . CYS A 1 254 ? -6.905 6.354 7.482 1.00 97.88 254 CYS A C 1
ATOM 2046 O O . CYS A 1 254 ? -6.394 7.179 6.723 1.00 97.88 254 CYS A O 1
ATOM 2048 N N . GLN A 1 255 ? -8.002 6.618 8.194 1.00 95.44 255 GLN A N 1
ATOM 2049 C CA . GLN A 1 255 ? -8.665 7.918 8.192 1.00 95.44 255 GLN A CA 1
ATOM 2050 C C . GLN A 1 255 ? -7.753 9.008 8.765 1.00 95.44 255 GLN A C 1
ATOM 2052 O O . GLN A 1 255 ? -7.645 10.076 8.170 1.00 95.44 255 GLN A O 1
ATOM 2057 N N . THR A 1 256 ? -7.038 8.721 9.856 1.00 95.25 256 THR A N 1
ATOM 2058 C CA . THR A 1 256 ? -6.070 9.652 10.460 1.00 95.25 256 THR A CA 1
ATOM 2059 C C . THR A 1 256 ? -4.958 10.016 9.477 1.00 95.25 256 THR A C 1
ATOM 2061 O O . THR A 1 256 ? -4.662 11.196 9.296 1.00 95.25 256 THR A O 1
ATOM 2064 N N . TYR A 1 257 ? -4.389 9.025 8.783 1.00 96.56 257 TYR A N 1
ATOM 2065 C CA . TYR A 1 257 ? -3.385 9.245 7.738 1.00 96.56 257 TYR A CA 1
ATOM 2066 C C . TYR A 1 257 ? -3.893 10.176 6.626 1.00 96.56 257 TYR A C 1
ATOM 2068 O O . TYR A 1 257 ? -3.220 11.141 6.257 1.00 96.56 257 TYR A O 1
ATOM 2076 N N . ALA A 1 258 ? -5.087 9.899 6.094 1.00 96.75 258 ALA A N 1
ATOM 2077 C CA . ALA A 1 258 ? -5.672 10.688 5.014 1.00 96.75 258 ALA A CA 1
ATOM 2078 C C . ALA A 1 258 ? -6.000 12.119 5.468 1.00 96.75 258 ALA A C 1
ATOM 2080 O O . ALA A 1 258 ? -5.651 13.086 4.790 1.00 96.75 258 ALA A O 1
ATOM 2081 N N . ASP A 1 259 ? -6.619 12.267 6.637 1.00 95.62 259 ASP A N 1
ATOM 2082 C CA . ASP A 1 259 ? -7.060 13.557 7.164 1.00 95.62 259 ASP A CA 1
ATOM 2083 C C . ASP A 1 259 ? -5.886 14.451 7.589 1.00 95.62 259 ASP A C 1
ATOM 2085 O O . ASP A 1 259 ? -5.970 15.673 7.461 1.00 95.62 259 ASP A O 1
ATOM 2089 N N . ALA A 1 260 ? -4.753 13.871 7.999 1.00 94.62 260 ALA A N 1
ATOM 2090 C CA . ALA A 1 260 ? -3.533 14.621 8.295 1.00 94.62 260 ALA A CA 1
ATOM 2091 C C . ALA A 1 260 ? -2.974 15.369 7.068 1.00 94.62 260 ALA A C 1
ATOM 2093 O O . ALA A 1 260 ? -2.320 16.405 7.214 1.00 94.62 260 ALA A O 1
ATOM 2094 N N . ALA A 1 261 ? -3.247 14.889 5.850 1.00 95.62 261 ALA A N 1
ATOM 2095 C CA . ALA A 1 261 ? -2.814 15.539 4.614 1.00 95.62 261 ALA A CA 1
ATOM 2096 C C . ALA A 1 261 ? -3.770 16.646 4.131 1.00 95.62 261 ALA A C 1
ATOM 2098 O O . ALA A 1 261 ? -3.378 17.459 3.284 1.00 95.62 261 ALA A O 1
ATOM 2099 N N . LEU A 1 262 ? -4.996 16.701 4.663 1.00 96.88 262 LEU A N 1
ATOM 2100 C CA . LEU A 1 262 ? -6.096 17.497 4.118 1.00 96.88 262 LEU A CA 1
ATOM 2101 C C . LEU A 1 262 ? -6.606 18.570 5.090 1.00 96.88 262 LEU A C 1
ATOM 2103 O O . LEU A 1 262 ? -6.582 18.434 6.315 1.00 96.88 262 LEU A O 1
ATOM 2107 N N . ASN A 1 263 ? -7.099 19.664 4.522 1.00 95.50 263 ASN A N 1
ATOM 2108 C CA . ASN A 1 263 ? -7.987 20.600 5.199 1.00 95.50 263 ASN A CA 1
ATOM 2109 C C . ASN A 1 263 ? -9.425 20.051 5.200 1.00 95.50 263 ASN A C 1
ATOM 2111 O O . ASN A 1 263 ? -9.741 19.072 4.520 1.00 95.50 263 ASN A O 1
ATOM 2115 N N . SER A 1 264 ? -10.323 20.696 5.948 1.00 93.12 264 SER A N 1
ATOM 2116 C CA . SER A 1 264 ? -11.729 20.277 6.041 1.00 93.12 264 SER A CA 1
ATOM 2117 C C . SER A 1 264 ? -12.487 20.338 4.709 1.00 93.12 264 SER A C 1
ATOM 2119 O O . SER A 1 264 ? -13.471 19.622 4.551 1.00 93.12 264 SER A O 1
ATOM 2121 N N . ASP A 1 265 ? -12.031 21.151 3.754 1.00 92.12 265 ASP A N 1
ATOM 2122 C CA . ASP A 1 265 ? -12.603 21.277 2.408 1.00 92.12 265 ASP A CA 1
ATOM 2123 C C . ASP A 1 265 ? -12.020 20.279 1.387 1.00 92.12 265 ASP A C 1
ATOM 2125 O O . ASP A 1 265 ? -12.402 20.301 0.220 1.00 92.12 265 ASP A O 1
ATOM 2129 N N . GLY A 1 266 ? -11.094 19.410 1.808 1.00 96.44 266 GLY A N 1
ATOM 2130 C CA . GLY A 1 266 ? -10.427 18.434 0.942 1.00 96.44 266 GLY A CA 1
ATOM 2131 C C . GLY A 1 266 ? -9.219 18.986 0.182 1.00 96.44 266 GLY A C 1
ATOM 2132 O O . GLY A 1 266 ? -8.574 18.244 -0.556 1.00 96.44 266 GLY A O 1
ATOM 2133 N N . SER A 1 267 ? -8.859 20.260 0.371 1.00 97.25 267 SER A N 1
ATOM 2134 C CA . SER A 1 267 ? -7.605 20.797 -0.158 1.00 97.25 267 SER A CA 1
ATOM 2135 C C . SER A 1 267 ? -6.403 20.235 0.605 1.00 97.25 267 SER A C 1
ATOM 2137 O O . SER A 1 267 ? -6.442 20.047 1.822 1.00 97.25 267 SER A O 1
ATOM 2139 N N . PHE A 1 268 ? -5.302 19.973 -0.100 1.00 97.31 268 PHE A N 1
ATOM 2140 C CA . PHE A 1 268 ? -4.077 19.496 0.536 1.00 97.31 268 PHE A CA 1
ATOM 2141 C C . PHE A 1 268 ? -3.406 20.589 1.366 1.00 97.31 268 PHE A C 1
ATOM 2143 O O . PHE A 1 268 ? -3.215 21.709 0.892 1.00 97.31 268 PHE A O 1
ATOM 2150 N N . ARG A 1 269 ? -2.935 20.231 2.564 1.00 94.94 269 ARG A N 1
ATOM 2151 C CA . ARG A 1 269 ? -2.152 21.135 3.420 1.00 94.94 269 ARG A CA 1
ATOM 2152 C C . ARG A 1 269 ? -0.795 21.468 2.810 1.00 94.94 269 ARG A C 1
ATOM 2154 O O . ARG A 1 269 ? -0.416 22.629 2.778 1.00 94.94 269 ARG A O 1
ATOM 2161 N N . ASN A 1 270 ? -0.068 20.450 2.341 1.00 89.19 270 ASN A N 1
ATOM 2162 C CA . ASN A 1 270 ? 1.321 20.572 1.882 1.00 89.19 270 ASN A CA 1
ATOM 2163 C C . ASN A 1 270 ? 1.654 19.571 0.756 1.00 89.19 270 ASN A C 1
ATOM 2165 O O . ASN A 1 270 ? 2.574 18.759 0.882 1.00 89.19 270 ASN A O 1
ATOM 2169 N N . PHE A 1 271 ? 0.912 19.604 -0.355 1.00 94.12 271 PHE A N 1
ATOM 2170 C CA . PHE A 1 271 ? 1.205 18.735 -1.500 1.00 94.12 271 PHE A CA 1
ATOM 2171 C C . PHE A 1 271 ? 2.389 19.250 -2.332 1.00 94.12 271 PHE A C 1
ATOM 2173 O O . PHE A 1 271 ? 2.440 20.420 -2.716 1.00 94.12 271 PHE A O 1
ATOM 2180 N N . LYS A 1 272 ? 3.337 18.362 -2.654 1.00 93.75 272 LYS A N 1
ATOM 2181 C CA . LYS A 1 272 ? 4.512 18.679 -3.479 1.00 93.75 272 LYS A CA 1
ATOM 2182 C C . LYS A 1 272 ? 4.330 18.139 -4.900 1.00 93.75 272 LYS A C 1
ATOM 2184 O O . LYS A 1 272 ? 4.318 16.927 -5.104 1.00 93.75 272 LYS A O 1
ATOM 2189 N N . LYS A 1 273 ? 4.241 19.049 -5.873 1.00 96.12 273 LYS A N 1
ATOM 2190 C CA . LYS A 1 273 ? 4.222 18.744 -7.314 1.00 96.12 273 LYS A CA 1
ATOM 2191 C C . LYS A 1 273 ? 5.593 18.241 -7.809 1.00 96.12 273 LYS A C 1
ATOM 2193 O O . LYS A 1 273 ? 6.607 18.430 -7.138 1.00 96.12 273 LYS A O 1
ATOM 2198 N N . GLY A 1 274 ? 5.610 17.611 -8.981 1.00 96.75 274 GLY A N 1
ATOM 2199 C CA . GLY A 1 274 ? 6.817 17.215 -9.716 1.00 96.75 274 GLY A CA 1
ATOM 2200 C C . GLY A 1 274 ? 7.388 15.846 -9.348 1.00 96.75 274 GLY A C 1
ATOM 2201 O O . GLY A 1 274 ? 8.527 15.538 -9.695 1.00 96.75 274 GLY A O 1
ATOM 2202 N N . ASN A 1 275 ? 6.637 15.030 -8.607 1.00 96.88 275 ASN A N 1
ATOM 2203 C CA . ASN A 1 275 ? 7.035 13.678 -8.225 1.00 96.88 275 ASN A CA 1
ATOM 2204 C C . ASN A 1 275 ? 5.825 12.741 -8.284 1.00 96.88 275 ASN A C 1
ATOM 2206 O O . ASN A 1 275 ? 4.877 12.931 -7.519 1.00 96.88 275 ASN A O 1
ATOM 2210 N N . ILE A 1 276 ? 5.874 11.730 -9.153 1.00 97.50 276 ILE A N 1
ATOM 2211 C CA . ILE A 1 276 ? 4.747 10.824 -9.387 1.00 97.50 276 ILE A CA 1
ATOM 2212 C C . ILE A 1 276 ? 4.465 9.959 -8.159 1.00 97.50 276 ILE A C 1
ATOM 2214 O O . ILE A 1 276 ? 3.315 9.615 -7.911 1.00 97.50 276 ILE A O 1
ATOM 2218 N N . ASP A 1 277 ? 5.480 9.696 -7.329 1.00 97.12 277 ASP A N 1
ATOM 2219 C CA . ASP A 1 277 ? 5.334 8.948 -6.078 1.00 97.12 277 ASP A CA 1
ATOM 2220 C C . ASP A 1 277 ? 4.313 9.620 -5.149 1.00 97.12 277 ASP A C 1
ATOM 2222 O O . ASP A 1 277 ? 3.522 8.949 -4.494 1.00 97.12 277 ASP A O 1
ATOM 2226 N N . ASN A 1 278 ? 4.255 10.958 -5.141 1.00 96.06 278 ASN A N 1
ATOM 2227 C CA . ASN A 1 278 ? 3.326 11.694 -4.281 1.00 96.06 278 ASN A CA 1
ATOM 2228 C C . ASN A 1 278 ? 1.854 11.495 -4.684 1.00 96.06 278 ASN A C 1
ATOM 2230 O O . ASN A 1 278 ? 0.969 11.860 -3.913 1.00 96.06 278 ASN A O 1
ATOM 2234 N N . ILE A 1 279 ? 1.580 10.941 -5.869 1.00 98.31 279 ILE A N 1
ATOM 2235 C CA . ILE A 1 279 ? 0.228 10.664 -6.366 1.00 98.31 279 ILE A CA 1
ATOM 2236 C C . ILE A 1 279 ? -0.310 9.343 -5.809 1.00 98.31 279 ILE A C 1
ATOM 2238 O O . ILE A 1 279 ? -1.498 9.250 -5.512 1.00 98.31 279 ILE A O 1
ATOM 2242 N N . ALA A 1 280 ? 0.554 8.341 -5.615 1.00 97.25 280 ALA A N 1
ATOM 2243 C CA . ALA A 1 280 ? 0.149 6.969 -5.307 1.00 97.25 280 ALA A CA 1
ATOM 2244 C C . ALA A 1 280 ? -0.700 6.859 -4.031 1.00 97.25 280 ALA A C 1
ATOM 2246 O O . ALA A 1 280 ? -1.666 6.096 -3.990 1.00 97.25 280 ALA A O 1
ATOM 2247 N N . SER A 1 281 ? -0.376 7.652 -3.005 1.00 96.81 281 SER A N 1
ATOM 2248 C CA . SER A 1 281 ? -1.141 7.714 -1.754 1.00 96.81 281 SER A CA 1
ATOM 2249 C C . SER A 1 281 ? -2.576 8.189 -1.954 1.00 96.81 281 SER A C 1
ATOM 2251 O O . SER A 1 281 ? -3.431 7.866 -1.142 1.00 96.81 281 SER A O 1
ATOM 2253 N N . GLY A 1 282 ? -2.876 8.888 -3.053 1.00 98.12 282 GLY A N 1
ATOM 2254 C CA . GLY A 1 282 ? -4.228 9.304 -3.422 1.00 98.12 282 GLY A CA 1
ATOM 2255 C C . GLY A 1 282 ? -5.210 8.147 -3.572 1.00 98.12 282 GLY A C 1
ATOM 2256 O O . GLY A 1 282 ? -6.408 8.345 -3.393 1.00 98.12 282 GLY A O 1
ATOM 2257 N N . LYS A 1 283 ? -4.717 6.929 -3.827 1.00 98.56 283 LYS A N 1
ATOM 2258 C CA . LYS A 1 283 ? -5.555 5.731 -3.949 1.00 98.56 283 LYS A CA 1
ATOM 2259 C C . LYS A 1 283 ? -6.332 5.398 -2.669 1.00 98.56 283 LYS A C 1
ATOM 2261 O O . LYS A 1 283 ? -7.358 4.733 -2.741 1.00 98.56 283 LYS A O 1
ATOM 2266 N N . VAL A 1 284 ? -5.889 5.876 -1.499 1.00 98.50 284 VAL A N 1
ATOM 2267 C CA . VAL A 1 284 ? -6.633 5.687 -0.237 1.00 98.50 284 VAL A CA 1
ATOM 2268 C C . VAL A 1 284 ? -7.987 6.399 -0.256 1.00 98.50 284 VAL A C 1
ATOM 2270 O O . VAL A 1 284 ? -8.912 5.971 0.428 1.00 98.50 284 VAL A O 1
ATOM 2273 N N . PHE A 1 285 ? -8.124 7.474 -1.040 1.00 98.75 285 PHE A N 1
ATOM 2274 C CA . PHE A 1 285 ? -9.345 8.273 -1.061 1.00 98.75 285 PHE A CA 1
ATOM 2275 C C . PHE A 1 285 ? -10.524 7.548 -1.695 1.00 98.75 285 PHE A C 1
ATOM 2277 O O . PHE A 1 285 ? -11.649 7.864 -1.334 1.00 98.75 285 PHE A O 1
ATOM 2284 N N . PHE A 1 286 ? -10.296 6.588 -2.593 1.00 98.44 286 PHE A N 1
ATOM 2285 C CA . PHE A 1 286 ? -11.378 5.840 -3.236 1.00 98.44 286 PHE A CA 1
ATOM 2286 C C . PHE A 1 286 ? -12.062 4.888 -2.247 1.00 98.44 286 PHE A C 1
ATOM 2288 O O . PHE A 1 286 ? -13.273 4.954 -2.062 1.00 98.44 286 PHE A O 1
ATOM 2295 N N . GLU A 1 287 ? -11.274 4.100 -1.512 1.00 96.81 287 GLU A N 1
ATOM 2296 C CA . GLU A 1 287 ? -11.787 3.194 -0.473 1.00 96.81 287 GLU A CA 1
ATOM 2297 C C . GLU A 1 287 ? -12.445 3.979 0.681 1.00 96.81 287 GLU A C 1
ATOM 2299 O O . GLU A 1 287 ? -13.512 3.612 1.173 1.00 96.81 287 GLU A O 1
ATOM 2304 N N . LEU A 1 288 ? -11.850 5.109 1.092 1.00 98.38 288 LEU A N 1
ATOM 2305 C CA . LEU A 1 288 ? -12.442 5.993 2.104 1.00 98.38 288 LEU A CA 1
ATOM 2306 C C . LEU A 1 288 ? -13.739 6.651 1.612 1.00 98.38 288 LEU A C 1
ATOM 2308 O O . LEU A 1 288 ? -14.688 6.778 2.382 1.00 98.38 288 LEU A O 1
ATOM 2312 N N . TYR A 1 289 ? -13.794 7.069 0.346 1.00 98.56 289 TYR A N 1
ATOM 2313 C CA . TYR A 1 289 ? -14.988 7.647 -0.266 1.00 98.56 289 TYR A CA 1
ATOM 2314 C C . TYR A 1 289 ? -16.161 6.664 -0.217 1.00 98.56 289 TYR A C 1
ATOM 2316 O O . TYR A 1 289 ? -17.214 7.002 0.330 1.00 98.56 289 TYR A O 1
ATOM 2324 N N . ASP A 1 290 ? -15.958 5.438 -0.703 1.00 96.69 290 ASP A N 1
ATOM 2325 C CA . ASP A 1 290 ? -16.993 4.401 -0.709 1.00 96.69 290 ASP A CA 1
ATOM 2326 C C . ASP A 1 290 ? -17.430 4.043 0.716 1.00 96.69 290 ASP A C 1
ATOM 2328 O O . ASP A 1 290 ? -18.627 3.950 1.013 1.00 96.69 290 ASP A O 1
ATOM 2332 N N . ARG A 1 291 ? -16.467 3.904 1.638 1.00 95.06 291 ARG A N 1
ATOM 2333 C CA . ARG A 1 291 ? -16.750 3.571 3.036 1.00 95.06 291 ARG A CA 1
ATOM 2334 C C . ARG A 1 291 ? -17.542 4.667 3.739 1.00 95.06 291 ARG A C 1
ATOM 2336 O O . ARG A 1 291 ? -18.492 4.348 4.451 1.00 95.06 291 ARG A O 1
ATOM 2343 N N . GLU A 1 292 ? -17.205 5.939 3.553 1.00 96.56 292 GLU A N 1
ATOM 2344 C CA . GLU A 1 292 ? -17.953 7.041 4.167 1.00 96.56 292 GLU A CA 1
ATOM 2345 C C . GLU A 1 292 ? -19.358 7.196 3.574 1.00 96.56 292 GLU A C 1
ATOM 2347 O O . GLU A 1 292 ? -20.303 7.393 4.340 1.00 96.56 292 GLU A O 1
ATOM 2352 N N . LEU A 1 293 ? -19.530 7.019 2.258 1.00 96.62 293 LEU A N 1
ATOM 2353 C CA . LEU A 1 293 ? -20.859 7.001 1.634 1.00 96.62 293 LEU A CA 1
ATOM 2354 C C . LEU A 1 293 ? -21.730 5.858 2.157 1.00 96.62 293 LEU A C 1
ATOM 2356 O O . LEU A 1 293 ? -22.917 6.056 2.422 1.00 96.62 293 LEU A O 1
ATOM 2360 N N . SER A 1 294 ? -21.149 4.672 2.359 1.00 94.81 294 SER A N 1
ATOM 2361 C CA . SER A 1 294 ? -21.890 3.501 2.845 1.00 94.81 294 SER A CA 1
ATOM 2362 C C . SER A 1 294 ? -22.546 3.714 4.217 1.00 94.81 294 SER A C 1
ATOM 2364 O O . SER A 1 294 ? -23.514 3.032 4.547 1.00 94.81 294 SER A O 1
ATOM 2366 N N . LYS A 1 295 ? -22.078 4.698 5.004 1.00 92.62 295 LYS A N 1
ATOM 2367 C CA . LYS A 1 295 ? -22.661 5.048 6.308 1.00 92.62 295 LYS A CA 1
ATOM 2368 C C . LYS A 1 295 ? -24.057 5.667 6.195 1.00 92.62 295 LYS A C 1
ATOM 2370 O O . LYS A 1 295 ? -24.781 5.670 7.187 1.00 92.62 295 LYS A O 1
ATOM 2375 N N . GLY A 1 296 ? -24.421 6.242 5.044 1.00 95.38 296 GLY A N 1
ATOM 2376 C CA . GLY A 1 296 ? -25.734 6.864 4.829 1.00 95.38 296 GLY A CA 1
ATOM 2377 C C . GLY A 1 296 ? -26.054 8.006 5.802 1.00 95.38 296 GLY A C 1
ATOM 2378 O O . GLY A 1 296 ? -27.209 8.185 6.191 1.00 95.38 296 GLY A O 1
ATOM 2379 N N . THR A 1 297 ? -25.038 8.756 6.243 1.00 96.94 297 THR A N 1
ATOM 2380 C CA . THR A 1 297 ? -25.185 9.873 7.191 1.00 96.94 297 THR A CA 1
ATOM 2381 C C . THR A 1 297 ? -24.686 11.172 6.574 1.00 96.94 297 THR A C 1
ATOM 2383 O O . THR A 1 297 ? -23.747 11.154 5.783 1.00 96.94 297 THR A O 1
ATOM 2386 N N . SER A 1 298 ? -25.223 12.319 7.006 1.00 94.75 298 SER A N 1
ATOM 2387 C CA . SER A 1 298 ? -24.755 13.631 6.528 1.00 94.75 298 SER A CA 1
ATOM 2388 C C . SER A 1 298 ? -23.257 13.857 6.760 1.00 94.75 298 SER A C 1
ATOM 2390 O O . SER A 1 298 ? -22.603 14.526 5.965 1.00 94.75 298 SER A O 1
ATOM 2392 N N . GLN A 1 299 ? -22.702 13.300 7.843 1.00 93.75 299 GLN A N 1
ATOM 2393 C CA . GLN A 1 299 ? -21.266 13.374 8.112 1.00 93.75 299 GLN A CA 1
ATOM 2394 C C . GLN A 1 299 ? -20.460 12.476 7.163 1.00 93.75 299 GLN A C 1
ATOM 2396 O O . GLN A 1 299 ? -19.399 12.890 6.701 1.00 93.75 299 GLN A O 1
ATOM 2401 N N . GLY A 1 300 ? -20.968 11.279 6.851 1.00 95.81 300 GLY A N 1
ATOM 2402 C CA . GLY A 1 300 ? -20.386 10.393 5.841 1.00 95.81 300 GLY A CA 1
ATOM 2403 C C . GLY A 1 300 ? -20.352 11.053 4.463 1.00 95.81 300 GLY A C 1
ATOM 2404 O O . GLY A 1 300 ? -19.295 11.109 3.842 1.00 95.81 300 GLY A O 1
ATOM 2405 N N . ASP A 1 301 ? -21.452 11.679 4.040 1.00 96.88 301 ASP A N 1
ATOM 2406 C CA . ASP A 1 301 ? -21.518 12.422 2.774 1.00 96.88 301 ASP A CA 1
ATOM 2407 C C . ASP A 1 301 ? -20.496 13.569 2.725 1.00 96.88 301 ASP A C 1
ATOM 2409 O O . ASP A 1 301 ? -19.820 13.773 1.714 1.00 96.88 301 ASP A O 1
ATOM 2413 N N . ALA A 1 302 ? -20.338 14.306 3.830 1.00 95.88 302 ALA A N 1
ATOM 2414 C CA . ALA A 1 302 ? -19.354 15.381 3.936 1.00 95.88 302 ALA A CA 1
ATOM 2415 C C . ALA A 1 302 ? -17.907 14.859 3.860 1.00 95.88 302 ALA A C 1
ATOM 2417 O O . ALA A 1 302 ? -17.072 15.443 3.165 1.00 95.88 302 ALA A O 1
ATOM 2418 N N . ASN A 1 303 ? -17.606 13.744 4.531 1.00 97.00 303 ASN A N 1
ATOM 2419 C CA . ASN A 1 303 ? -16.288 13.112 4.474 1.00 97.00 303 ASN A CA 1
ATOM 2420 C C . ASN A 1 303 ? -15.987 12.552 3.077 1.00 97.00 303 ASN A C 1
ATOM 2422 O O . ASN A 1 303 ? -14.893 12.762 2.556 1.00 97.00 303 ASN A O 1
ATOM 2426 N N . ALA A 1 304 ? -16.959 11.903 2.436 1.00 98.44 304 ALA A N 1
ATOM 2427 C CA . ALA A 1 304 ? -16.831 11.431 1.064 1.00 98.44 304 ALA A CA 1
ATOM 2428 C C . ALA A 1 304 ? -16.559 12.600 0.102 1.00 98.44 304 ALA A C 1
ATOM 2430 O O . ALA A 1 304 ? -15.615 12.550 -0.687 1.00 98.44 304 ALA A O 1
ATOM 2431 N N . ALA A 1 305 ? -17.303 13.706 0.210 1.00 98.56 305 ALA A N 1
ATOM 2432 C CA . ALA A 1 305 ? -17.059 14.900 -0.601 1.00 98.56 305 ALA A CA 1
ATOM 2433 C C . ALA A 1 305 ? -15.634 15.459 -0.413 1.00 98.56 305 ALA A C 1
ATOM 2435 O O . ALA A 1 305 ? -14.981 15.809 -1.398 1.00 98.56 305 ALA A O 1
ATOM 2436 N N . LYS A 1 306 ? -15.127 15.475 0.828 1.00 98.62 306 LYS A N 1
ATOM 2437 C CA . LYS A 1 306 ? -13.745 15.860 1.162 1.00 98.62 306 LYS A CA 1
ATOM 2438 C C . LYS A 1 306 ? -12.717 14.965 0.456 1.00 98.62 306 LYS A C 1
ATOM 2440 O O . LYS A 1 306 ? -11.796 15.478 -0.179 1.00 98.62 306 LYS A O 1
ATOM 2445 N N . TYR A 1 307 ? -12.878 13.643 0.521 1.00 98.75 307 TYR A N 1
ATOM 2446 C CA . TYR A 1 307 ? -11.959 12.696 -0.125 1.00 98.75 307 TYR A CA 1
ATOM 2447 C C . TYR A 1 307 ? -12.016 12.763 -1.650 1.00 98.75 307 TYR A C 1
ATOM 2449 O O . TYR A 1 307 ? -10.973 12.755 -2.306 1.00 98.75 307 TYR A O 1
ATOM 2457 N N . LYS A 1 308 ? -13.211 12.930 -2.225 1.00 98.69 308 LYS A N 1
ATOM 2458 C CA . LYS A 1 308 ? -13.362 13.143 -3.665 1.00 98.69 308 LYS A CA 1
ATOM 2459 C C . LYS A 1 308 ? -12.666 14.427 -4.120 1.00 98.69 308 LYS A C 1
ATOM 2461 O O . LYS A 1 308 ? -11.968 14.395 -5.126 1.00 98.69 308 LYS A O 1
ATOM 2466 N N . ALA A 1 309 ? -12.807 15.535 -3.391 1.00 98.75 309 ALA A N 1
ATOM 2467 C CA . ALA A 1 309 ? -12.140 16.791 -3.740 1.00 98.75 309 ALA A CA 1
ATOM 2468 C C . ALA A 1 309 ? -10.605 16.645 -3.773 1.00 98.75 309 ALA A C 1
ATOM 2470 O O . ALA A 1 309 ? -9.947 17.167 -4.677 1.00 98.75 309 ALA A O 1
ATOM 2471 N N . ALA A 1 310 ? -10.035 15.878 -2.838 1.00 98.75 310 ALA A N 1
ATOM 2472 C CA . ALA A 1 310 ? -8.612 15.554 -2.841 1.00 98.75 310 ALA A CA 1
ATOM 2473 C C . ALA A 1 310 ? -8.213 14.679 -4.048 1.00 98.75 310 ALA A C 1
ATOM 2475 O O . ALA A 1 310 ? -7.203 14.952 -4.702 1.00 98.75 310 ALA A O 1
ATOM 2476 N N . ALA A 1 311 ? -9.015 13.665 -4.388 1.00 98.81 311 ALA A N 1
ATOM 2477 C CA . ALA A 1 311 ? -8.796 12.834 -5.572 1.00 98.81 311 ALA A CA 1
ATOM 2478 C C . ALA A 1 311 ? -8.901 13.644 -6.882 1.00 98.81 311 ALA A C 1
ATOM 2480 O O . ALA A 1 311 ? -8.039 13.506 -7.750 1.00 98.81 311 ALA A O 1
ATOM 2481 N N . ASP A 1 312 ? -9.889 14.543 -6.993 1.00 98.75 312 ASP A N 1
ATOM 2482 C CA . ASP A 1 312 ? -10.073 15.460 -8.128 1.00 98.75 312 ASP A CA 1
ATOM 2483 C C . ASP A 1 312 ? -8.825 16.332 -8.334 1.00 98.75 312 ASP A C 1
ATOM 2485 O O . ASP A 1 312 ? -8.359 16.506 -9.460 1.00 98.75 312 ASP A O 1
ATOM 2489 N N . TYR A 1 313 ? -8.240 16.854 -7.249 1.00 98.69 313 TYR A N 1
ATOM 2490 C CA . TYR A 1 313 ? -7.011 17.645 -7.315 1.00 98.69 313 TYR A CA 1
ATOM 2491 C C . TYR A 1 313 ? -5.836 16.848 -7.899 1.00 98.69 313 TYR A C 1
ATOM 2493 O O . TYR A 1 313 ? -5.151 17.332 -8.805 1.00 98.69 313 TYR A O 1
ATOM 2501 N N . LEU A 1 314 ? -5.605 15.627 -7.405 1.00 98.69 314 LEU A N 1
ATOM 2502 C CA . LEU A 1 314 ? -4.513 14.776 -7.882 1.00 98.69 314 LEU A CA 1
ATOM 2503 C C . LEU A 1 314 ? -4.712 14.364 -9.345 1.00 98.69 314 LEU A C 1
ATOM 2505 O O . LEU A 1 314 ? -3.762 14.425 -10.124 1.00 98.69 314 LEU A O 1
ATOM 2509 N N . TYR A 1 315 ? -5.938 14.001 -9.730 1.00 98.75 315 TYR A N 1
ATOM 2510 C CA . TYR A 1 315 ? -6.286 13.663 -11.109 1.00 98.75 315 TYR A CA 1
ATOM 2511 C C . TYR A 1 315 ? -6.075 14.844 -12.056 1.00 98.75 315 TYR A C 1
ATOM 2513 O O . TYR A 1 315 ? -5.412 14.692 -13.081 1.00 98.75 315 TYR A O 1
ATOM 2521 N N . HIS A 1 316 ? -6.573 16.035 -11.710 1.00 98.38 316 HIS A N 1
ATOM 2522 C CA . HIS A 1 316 ? -6.391 17.224 -12.542 1.00 98.38 316 HIS A CA 1
ATOM 2523 C C . HIS A 1 316 ? -4.918 17.580 -12.711 1.00 98.38 316 HIS A C 1
ATOM 2525 O O . HIS A 1 316 ? -4.479 17.870 -13.826 1.00 98.38 316 HIS A O 1
ATOM 2531 N N . TYR A 1 317 ? -4.148 17.508 -11.624 1.00 98.38 317 TYR A N 1
ATOM 2532 C CA . TYR A 1 317 ? -2.713 17.724 -11.687 1.00 98.38 317 TYR A CA 1
ATOM 2533 C C . TYR A 1 317 ? -2.041 16.699 -12.614 1.00 98.38 317 TYR A C 1
ATOM 2535 O O . TYR A 1 317 ? -1.315 17.094 -13.526 1.00 98.38 317 TYR A O 1
ATOM 2543 N N . LEU A 1 318 ? -2.328 15.403 -12.446 1.00 97.50 318 LEU A N 1
ATOM 2544 C CA . LEU A 1 318 ? -1.753 14.332 -13.262 1.00 97.50 318 LEU A CA 1
ATOM 2545 C C . LEU A 1 318 ? -2.126 14.462 -14.749 1.00 97.50 318 LEU A C 1
ATOM 2547 O O . LEU A 1 318 ? -1.261 14.368 -15.621 1.00 97.50 318 LEU A O 1
ATOM 2551 N N . ARG A 1 319 ? -3.401 14.712 -15.057 1.00 97.25 319 ARG A N 1
ATOM 2552 C CA . ARG A 1 319 ? -3.902 14.766 -16.434 1.00 97.25 319 ARG A CA 1
ATOM 2553 C C . ARG A 1 319 ? -3.407 15.995 -17.186 1.00 97.25 319 ARG A C 1
ATOM 2555 O O . ARG A 1 319 ? -2.942 15.853 -18.314 1.00 97.25 319 ARG A O 1
ATOM 2562 N N . TYR A 1 320 ? -3.500 17.176 -16.576 1.00 97.12 320 TYR A N 1
ATOM 2563 C CA . TYR A 1 320 ? -3.392 18.445 -17.301 1.00 97.12 320 TYR A CA 1
ATOM 2564 C C . TYR A 1 320 ? -2.098 19.221 -17.049 1.00 97.12 320 TYR A C 1
ATOM 2566 O O . TYR A 1 320 ? -1.727 20.054 -17.874 1.00 97.12 320 TYR A O 1
ATOM 2574 N N . GLU A 1 321 ? -1.414 18.981 -15.930 1.00 97.62 321 GLU A N 1
ATOM 2575 C CA . GLU A 1 321 ? -0.261 19.793 -15.518 1.00 97.62 321 GLU A CA 1
ATOM 2576 C C . GLU A 1 321 ? 1.042 18.997 -15.386 1.00 97.62 321 GLU A C 1
ATOM 2578 O O . GLU A 1 321 ? 2.123 19.584 -15.433 1.00 97.62 321 GLU A O 1
ATOM 2583 N N . TYR A 1 322 ? 0.963 17.685 -15.169 1.00 98.31 322 TYR A N 1
ATOM 2584 C CA . TYR A 1 322 ? 2.128 16.866 -14.862 1.00 98.31 322 TYR A CA 1
ATOM 2585 C C . TYR A 1 322 ? 3.081 16.745 -16.060 1.00 98.31 322 TYR A C 1
ATOM 2587 O O . TYR A 1 322 ? 2.659 16.607 -17.210 1.00 98.31 322 TYR A O 1
ATOM 2595 N N . SER A 1 323 ? 4.387 16.775 -15.783 1.00 98.00 323 SER A N 1
ATOM 2596 C CA . SER A 1 323 ? 5.437 16.719 -16.800 1.00 98.00 323 SER A CA 1
ATOM 2597 C C . SER A 1 323 ? 5.411 15.407 -17.586 1.00 98.00 323 SER A C 1
ATOM 2599 O O . SER A 1 323 ? 5.411 14.311 -17.020 1.00 98.00 323 SER A O 1
ATOM 2601 N N . ARG A 1 324 ? 5.432 15.522 -18.915 1.00 97.88 324 ARG A N 1
ATOM 2602 C CA . ARG A 1 324 ? 5.362 14.392 -19.851 1.00 97.88 324 ARG A CA 1
ATOM 2603 C C . ARG A 1 324 ? 6.391 14.532 -20.958 1.00 97.88 324 ARG A C 1
ATOM 2605 O O . ARG A 1 324 ? 6.727 15.650 -21.356 1.00 97.88 324 ARG A O 1
ATOM 2612 N N . ILE A 1 325 ? 6.823 13.403 -21.505 1.00 97.62 325 ILE A N 1
ATOM 2613 C CA . ILE A 1 325 ? 7.666 13.348 -22.701 1.00 97.62 325 ILE A CA 1
ATOM 2614 C C . ILE A 1 325 ? 6.904 13.968 -23.875 1.00 97.62 325 ILE A C 1
ATOM 2616 O O . ILE A 1 325 ? 5.744 13.643 -24.131 1.00 97.62 325 ILE A O 1
ATOM 2620 N N . GLN A 1 326 ? 7.561 14.892 -24.579 1.00 93.56 326 GLN A N 1
ATOM 2621 C CA . GLN A 1 326 ? 6.945 15.703 -25.640 1.00 93.56 326 GLN A CA 1
ATOM 2622 C C . GLN A 1 326 ? 7.324 15.268 -27.059 1.00 93.56 326 GLN A C 1
ATOM 2624 O O . GLN A 1 326 ? 6.840 15.855 -28.024 1.00 93.56 326 GLN A O 1
ATOM 2629 N N . LYS A 1 327 ? 8.245 14.314 -27.214 1.00 85.88 327 LYS A N 1
ATOM 2630 C CA . LYS A 1 327 ? 8.860 13.998 -28.506 1.00 85.88 327 LYS A CA 1
ATOM 2631 C C . LYS A 1 327 ? 8.919 12.500 -28.759 1.00 85.88 327 LYS A C 1
ATOM 2633 O O . LYS A 1 327 ? 8.935 11.708 -27.822 1.00 85.88 327 LYS A O 1
ATOM 2638 N N . GLU A 1 328 ? 9.063 12.193 -30.046 1.00 80.44 328 GLU A N 1
ATOM 2639 C CA . GLU A 1 328 ? 9.354 10.862 -30.575 1.00 80.44 328 GLU A CA 1
ATOM 2640 C C . GLU A 1 328 ? 8.288 9.837 -30.180 1.00 80.44 328 GLU A C 1
ATOM 2642 O O . GLU A 1 328 ? 7.100 10.151 -30.122 1.00 80.44 328 GLU A O 1
ATOM 2647 N N . ASP A 1 329 ? 8.699 8.595 -29.990 1.00 84.56 329 ASP A N 1
ATOM 2648 C CA . ASP A 1 329 ? 7.830 7.482 -29.665 1.00 84.56 329 ASP A CA 1
ATOM 2649 C C . ASP A 1 329 ? 7.413 7.480 -28.184 1.00 84.56 329 ASP A C 1
ATOM 2651 O O . ASP A 1 329 ? 6.366 6.927 -27.863 1.00 84.56 329 ASP A O 1
ATOM 2655 N N . GLY A 1 330 ? 8.124 8.181 -27.296 1.00 91.75 330 GLY A N 1
ATOM 2656 C CA . GLY A 1 330 ? 7.768 8.326 -25.877 1.00 91.75 330 GLY A CA 1
ATOM 2657 C C . GLY A 1 330 ? 6.635 9.308 -25.547 1.00 91.75 330 GLY A C 1
ATOM 2658 O O . GLY A 1 330 ? 6.365 9.532 -24.367 1.00 91.75 330 GLY A O 1
ATOM 2659 N N . GLN A 1 331 ? 6.012 9.952 -26.541 1.00 96.38 331 GLN A N 1
ATOM 2660 C CA . GLN A 1 331 ? 5.076 11.058 -26.321 1.00 96.38 331 GLN A CA 1
ATOM 2661 C C . GLN A 1 331 ? 3.935 10.705 -25.346 1.00 96.38 331 GLN A C 1
ATOM 2663 O O . GLN A 1 331 ? 3.286 9.667 -25.444 1.00 96.38 331 GLN A O 1
ATOM 2668 N N . GLY A 1 332 ? 3.669 11.611 -24.402 1.00 96.75 332 GLY A N 1
ATOM 2669 C CA . GLY A 1 332 ? 2.610 11.456 -23.399 1.00 96.75 332 GLY A CA 1
ATOM 2670 C C . GLY A 1 332 ? 3.019 10.637 -22.173 1.00 96.75 332 GLY A C 1
ATOM 2671 O O . GLY A 1 332 ? 2.319 10.699 -21.160 1.00 96.75 332 GLY A O 1
ATOM 2672 N N . GLY A 1 333 ? 4.162 9.945 -22.216 1.00 98.12 333 GLY A N 1
ATOM 2673 C CA . GLY A 1 333 ? 4.724 9.223 -21.079 1.00 98.12 333 GLY A CA 1
ATOM 2674 C C . GLY A 1 333 ? 5.042 10.148 -19.903 1.00 98.12 333 GLY A C 1
ATOM 2675 O O . GLY A 1 333 ? 5.711 11.172 -20.080 1.00 98.12 333 GLY A O 1
ATOM 2676 N N . PHE A 1 334 ? 4.565 9.811 -18.704 1.00 98.56 334 PHE A N 1
ATOM 2677 C CA . PHE A 1 334 ? 4.840 10.589 -17.497 1.00 98.56 334 PHE A CA 1
ATOM 2678 C C . PHE A 1 334 ? 6.324 10.569 -17.146 1.00 98.56 334 PHE A C 1
ATOM 2680 O O . PHE A 1 334 ? 6.951 9.510 -17.102 1.00 98.56 334 PHE A O 1
ATOM 2687 N N . TYR A 1 335 ? 6.881 11.731 -16.805 1.00 98.00 335 TYR A N 1
ATOM 2688 C CA . TYR A 1 335 ? 8.179 11.746 -16.140 1.00 98.00 335 TYR A CA 1
ATOM 2689 C C . TYR A 1 335 ? 8.054 11.041 -14.793 1.00 98.00 335 TYR A C 1
ATOM 2691 O O . TYR A 1 335 ? 7.100 11.270 -14.049 1.00 98.00 335 TYR A O 1
ATOM 2699 N N . HIS A 1 336 ? 9.047 10.244 -14.415 1.00 97.88 336 HIS A N 1
ATOM 2700 C CA . HIS A 1 336 ? 9.051 9.680 -13.073 1.00 97.88 336 HIS A CA 1
ATOM 2701 C C . HIS A 1 336 ? 9.070 10.816 -12.031 1.00 97.88 336 HIS A C 1
ATOM 2703 O O . HIS A 1 336 ? 8.246 10.845 -11.119 1.00 97.88 336 HIS A O 1
ATOM 2709 N N . LYS A 1 337 ? 9.934 11.825 -12.223 1.00 97.12 337 LYS A N 1
ATOM 2710 C CA . LYS A 1 337 ? 9.953 13.088 -11.457 1.00 97.12 337 LYS A CA 1
ATOM 2711 C C . LYS A 1 337 ? 10.458 14.224 -12.341 1.00 97.12 337 LYS A C 1
ATOM 2713 O O . LYS A 1 337 ? 11.201 13.974 -13.284 1.00 97.12 337 LYS A O 1
ATOM 2718 N N . ASP A 1 338 ? 10.181 15.472 -11.982 1.00 95.12 338 ASP A N 1
ATOM 2719 C CA . ASP A 1 338 ? 10.716 16.650 -12.687 1.00 95.12 338 ASP A CA 1
ATOM 2720 C C . ASP A 1 338 ? 12.253 16.698 -12.665 1.00 95.12 338 ASP A C 1
ATOM 2722 O O . ASP A 1 338 ? 12.886 17.175 -13.604 1.00 95.12 338 ASP A O 1
ATOM 2726 N N . VAL A 1 339 ? 12.874 16.145 -11.615 1.00 93.88 339 VAL A N 1
ATOM 2727 C CA . VAL A 1 339 ? 14.339 15.988 -11.518 1.00 93.88 339 VAL A CA 1
ATOM 2728 C C . VAL A 1 339 ? 14.901 14.880 -12.425 1.00 93.88 339 VAL A C 1
ATOM 2730 O O . VAL A 1 339 ? 16.119 14.759 -12.560 1.00 93.88 339 VAL A O 1
ATOM 2733 N N . TYR A 1 340 ? 14.027 14.087 -13.048 1.00 94.31 340 TYR A N 1
ATOM 2734 C CA . TYR A 1 340 ? 14.319 12.998 -13.982 1.00 94.31 340 TYR A CA 1
ATOM 2735 C C . TYR A 1 340 ? 13.657 13.283 -15.341 1.00 94.31 340 TYR A C 1
ATOM 2737 O O . TYR A 1 340 ? 12.732 12.571 -15.748 1.00 94.31 340 TYR A O 1
ATOM 2745 N N . PRO A 1 341 ? 14.085 14.348 -16.044 1.00 94.56 341 PRO A N 1
ATOM 2746 C CA . PRO A 1 341 ? 13.439 14.761 -17.279 1.00 94.56 341 PRO A CA 1
ATOM 2747 C C . PRO A 1 341 ? 13.521 13.656 -18.331 1.00 94.56 341 PRO A C 1
ATOM 2749 O O . PRO A 1 341 ? 14.575 13.053 -18.524 1.00 94.56 341 PRO A O 1
ATOM 2752 N N . ASN A 1 342 ? 12.410 13.423 -19.028 1.00 96.12 342 ASN A N 1
ATOM 2753 C CA . ASN A 1 342 ? 12.286 12.437 -20.102 1.00 96.12 342 ASN A CA 1
ATOM 2754 C C . ASN A 1 342 ? 12.529 10.976 -19.683 1.00 96.12 342 ASN A C 1
ATOM 2756 O O . ASN A 1 342 ? 12.847 10.144 -20.532 1.00 96.12 342 ASN A O 1
ATOM 2760 N N . GLN A 1 343 ? 12.383 10.654 -18.395 1.00 97.75 343 GLN A N 1
ATOM 2761 C CA . GLN A 1 343 ? 12.567 9.297 -17.880 1.00 97.75 343 GLN A CA 1
ATOM 2762 C C . GLN A 1 343 ? 11.236 8.695 -17.433 1.00 97.75 343 GLN A C 1
ATOM 2764 O O . GLN A 1 343 ? 10.536 9.287 -16.614 1.00 97.75 343 GLN A O 1
ATOM 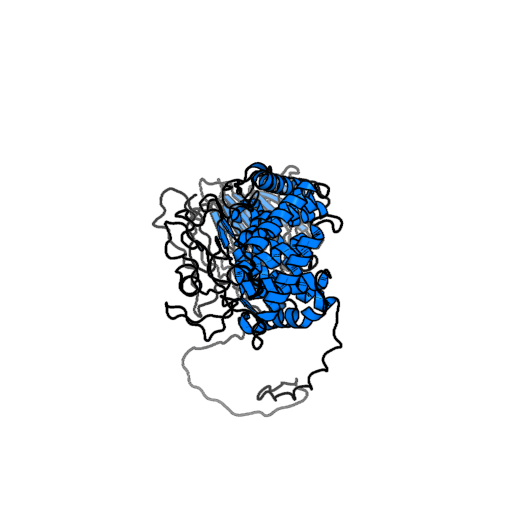2769 N N . MET A 1 344 ? 10.934 7.491 -17.911 1.00 98.50 344 MET A N 1
ATOM 2770 C CA . MET A 1 344 ? 9.841 6.650 -17.426 1.00 98.50 344 MET A CA 1
ATOM 2771 C C . MET A 1 344 ? 10.426 5.449 -16.687 1.00 98.50 344 MET A C 1
ATOM 2773 O O . MET A 1 344 ? 11.313 4.775 -17.210 1.00 98.50 344 MET A O 1
ATOM 2777 N N . TRP A 1 345 ? 9.957 5.182 -15.471 1.00 98.69 345 TRP A N 1
ATOM 2778 C CA . TRP A 1 345 ? 10.368 4.015 -14.681 1.00 98.69 345 TRP A CA 1
ATOM 2779 C C . TRP A 1 345 ? 9.159 3.117 -14.452 1.00 98.69 345 TRP A C 1
ATOM 2781 O O . TRP A 1 345 ? 8.045 3.630 -14.321 1.00 98.69 345 TRP A O 1
ATOM 2791 N N . LEU A 1 346 ? 9.384 1.805 -14.370 1.00 98.88 346 LEU A N 1
ATOM 2792 C CA . LEU A 1 346 ? 8.335 0.808 -14.130 1.00 98.88 346 LEU A CA 1
ATOM 2793 C C . LEU A 1 346 ? 7.499 1.125 -12.874 1.00 98.88 346 LEU A C 1
ATOM 2795 O O . LEU A 1 346 ? 6.279 0.979 -12.876 1.00 98.88 346 LEU A O 1
ATOM 2799 N N . ASP A 1 347 ? 8.136 1.671 -11.841 1.00 98.69 347 ASP A N 1
ATOM 2800 C CA . ASP A 1 347 ? 7.524 2.135 -10.597 1.00 98.69 347 ASP A CA 1
ATOM 2801 C C . ASP A 1 347 ? 6.397 3.146 -10.853 1.00 98.69 347 ASP A C 1
ATOM 2803 O O . ASP A 1 347 ? 5.311 3.047 -10.280 1.00 98.69 347 ASP A O 1
ATOM 2807 N N . GLY A 1 348 ? 6.627 4.098 -11.765 1.00 98.44 348 GLY A N 1
ATOM 2808 C CA . GLY A 1 348 ? 5.703 5.195 -12.059 1.00 98.44 348 GLY A CA 1
ATOM 2809 C C . GLY A 1 348 ? 4.339 4.737 -12.580 1.00 98.44 348 GLY A C 1
ATOM 2810 O O . GLY A 1 348 ? 3.361 5.475 -12.457 1.00 98.44 348 GLY A O 1
ATOM 2811 N N . LEU A 1 349 ? 4.247 3.513 -13.106 1.00 98.81 349 LEU A N 1
ATOM 2812 C CA . LEU A 1 349 ? 2.999 2.936 -13.600 1.00 98.81 349 LEU A CA 1
ATOM 2813 C C . LEU A 1 349 ? 2.060 2.619 -12.432 1.00 98.81 349 LEU A C 1
ATOM 2815 O O . LEU A 1 349 ? 0.873 2.939 -12.495 1.00 98.81 349 LEU A O 1
ATOM 2819 N N . TYR A 1 350 ? 2.590 2.093 -11.324 1.00 98.88 350 TYR A N 1
ATOM 2820 C CA . TYR A 1 350 ? 1.797 1.917 -10.110 1.00 98.88 350 TYR A CA 1
ATOM 2821 C C . TYR A 1 350 ? 1.467 3.257 -9.455 1.00 98.88 350 TYR A C 1
ATOM 2823 O O . TYR A 1 350 ? 0.351 3.434 -8.965 1.00 98.88 350 TYR A O 1
ATOM 2831 N N . MET A 1 351 ? 2.399 4.212 -9.461 1.00 98.62 351 MET A N 1
ATOM 2832 C CA . MET A 1 351 ? 2.200 5.478 -8.750 1.00 98.62 351 MET A CA 1
ATOM 2833 C C . MET A 1 351 ? 1.184 6.395 -9.438 1.00 98.62 351 MET A C 1
ATOM 2835 O O . MET A 1 351 ? 0.319 6.962 -8.774 1.00 98.62 351 MET A O 1
ATOM 2839 N N . GLY A 1 352 ? 1.287 6.538 -10.762 1.00 98.62 352 GLY A N 1
ATOM 2840 C CA . GLY A 1 352 ? 0.465 7.454 -11.551 1.00 98.62 352 GLY A CA 1
ATOM 2841 C C . GLY A 1 352 ? -0.631 6.752 -12.341 1.00 98.62 352 GLY A C 1
ATOM 2842 O O . GLY A 1 352 ? -1.807 7.030 -12.125 1.00 98.62 352 GLY A O 1
ATOM 2843 N N . ALA A 1 353 ? -0.267 5.836 -13.246 1.00 98.75 353 ALA A N 1
ATOM 2844 C CA . ALA A 1 353 ? -1.224 5.249 -14.191 1.00 98.75 353 ALA A CA 1
ATOM 2845 C C . ALA A 1 353 ? -2.332 4.444 -13.487 1.00 98.75 353 ALA A C 1
ATOM 2847 O O . ALA A 1 353 ? -3.502 4.587 -13.828 1.00 98.75 353 ALA A O 1
ATOM 2848 N N . ALA A 1 354 ? -1.994 3.673 -12.450 1.00 98.81 354 ALA A N 1
ATOM 2849 C CA . ALA A 1 354 ? -2.996 2.954 -11.664 1.00 98.81 354 ALA A CA 1
ATOM 2850 C C . ALA A 1 354 ? -3.881 3.888 -10.811 1.00 98.81 354 ALA A C 1
ATOM 2852 O O . ALA A 1 354 ? -5.078 3.649 -10.710 1.00 98.81 354 ALA A O 1
ATOM 2853 N N . PHE A 1 355 ? -3.345 4.986 -10.251 1.00 98.88 355 PHE A N 1
ATOM 2854 C CA . PHE A 1 355 ? -4.189 5.997 -9.586 1.00 98.88 355 PHE A CA 1
ATOM 2855 C C . PHE A 1 355 ? -5.170 6.641 -10.575 1.00 98.88 355 PHE A C 1
ATOM 2857 O O . PHE A 1 355 ? -6.342 6.832 -10.264 1.00 98.88 355 PHE A O 1
ATOM 2864 N N . TYR A 1 356 ? -4.691 6.958 -11.778 1.00 98.88 356 TYR A N 1
ATOM 2865 C CA . TYR A 1 356 ? -5.504 7.529 -12.844 1.00 98.88 356 TYR A CA 1
ATOM 2866 C C . TYR A 1 356 ? -6.639 6.573 -13.238 1.00 98.88 356 TYR A C 1
ATOM 2868 O O . TYR A 1 356 ? -7.792 6.990 -13.287 1.00 98.88 356 TYR A O 1
ATOM 2876 N N . ALA A 1 357 ? -6.346 5.284 -13.426 1.00 98.88 357 ALA A N 1
ATOM 2877 C CA . ALA A 1 357 ? -7.362 4.269 -13.698 1.00 98.88 357 ALA A CA 1
ATOM 2878 C C . ALA A 1 357 ? -8.417 4.162 -12.586 1.00 98.88 357 ALA A C 1
ATOM 2880 O O . ALA A 1 357 ? -9.608 4.124 -12.884 1.00 98.88 357 ALA A O 1
ATOM 2881 N N . GLU A 1 358 ? -8.003 4.169 -11.315 1.00 98.69 358 GLU A N 1
ATOM 2882 C CA . GLU A 1 358 ? -8.936 4.191 -10.180 1.00 98.69 358 GLU A CA 1
ATOM 2883 C C . GLU A 1 358 ? -9.825 5.441 -10.211 1.00 98.69 358 GLU A C 1
ATOM 2885 O O . GLU A 1 358 ? -11.043 5.333 -10.090 1.00 98.69 358 GLU A O 1
ATOM 2890 N N . TYR A 1 359 ? -9.266 6.620 -10.490 1.00 98.88 359 TYR A N 1
ATOM 2891 C CA . TYR A 1 359 ? -10.075 7.832 -10.627 1.00 98.88 359 TYR A CA 1
ATOM 2892 C C . TYR A 1 359 ? -11.109 7.725 -11.754 1.00 98.88 359 TYR A C 1
ATOM 2894 O O . TYR A 1 359 ? -12.281 8.054 -11.553 1.00 98.88 359 TYR A O 1
ATOM 2902 N N . LEU A 1 360 ? -10.685 7.269 -12.939 1.00 98.81 360 LEU A N 1
ATOM 2903 C CA . LEU A 1 360 ? -11.579 7.088 -14.081 1.00 98.81 360 LEU A CA 1
ATOM 2904 C C . LEU A 1 360 ? -12.705 6.124 -13.725 1.00 98.81 360 LEU A C 1
ATOM 2906 O O . LEU A 1 360 ? -13.866 6.455 -13.925 1.00 98.81 360 LEU A O 1
ATOM 2910 N N . HIS A 1 361 ? -12.387 4.981 -13.125 1.00 98.62 361 HIS A N 1
ATOM 2911 C CA . HIS A 1 361 ? -13.386 4.003 -12.717 1.00 98.62 361 HIS A CA 1
ATOM 2912 C C . HIS A 1 361 ? -14.445 4.589 -11.771 1.00 98.62 361 HIS A C 1
ATOM 2914 O O . HIS A 1 361 ? -15.638 4.413 -12.008 1.00 98.62 361 HIS A O 1
ATOM 2920 N N . HIS A 1 362 ? -14.025 5.324 -10.737 1.00 98.19 362 HIS A N 1
ATOM 2921 C CA . HIS A 1 362 ? -14.950 5.865 -9.737 1.00 98.19 362 HIS A CA 1
ATOM 2922 C C . HIS A 1 362 ? -15.768 7.060 -10.245 1.00 98.19 362 HIS A C 1
ATOM 2924 O O . HIS A 1 362 ? -16.936 7.204 -9.882 1.00 98.19 362 HIS A O 1
ATOM 2930 N N . PHE A 1 363 ? -15.173 7.947 -11.049 1.00 98.50 363 PHE A N 1
ATOM 2931 C CA . PHE A 1 363 ? -15.748 9.276 -11.297 1.00 98.50 363 PHE A CA 1
ATOM 2932 C C . PHE A 1 363 ? -15.887 9.666 -12.771 1.00 98.50 363 PHE A C 1
ATOM 2934 O O . PHE A 1 363 ? -16.550 10.663 -13.063 1.00 98.50 363 PHE A O 1
ATOM 2941 N N . ALA A 1 364 ? -15.288 8.919 -13.697 1.00 97.88 364 ALA A N 1
ATOM 2942 C CA . ALA A 1 364 ? -15.245 9.267 -15.116 1.00 97.88 364 ALA A CA 1
ATOM 2943 C C . ALA A 1 364 ? -15.153 8.024 -16.024 1.00 97.88 364 ALA A C 1
ATOM 2945 O O . ALA A 1 364 ? -14.361 7.996 -16.962 1.00 97.88 364 ALA A O 1
ATOM 2946 N N . ALA A 1 365 ? -15.952 6.984 -15.755 1.00 96.81 365 ALA A N 1
ATOM 2947 C CA . ALA A 1 365 ? -15.800 5.686 -16.423 1.00 96.81 365 ALA A CA 1
ATOM 2948 C C . ALA A 1 365 ? -15.976 5.764 -17.952 1.00 96.81 365 ALA A C 1
ATOM 2950 O O . ALA A 1 365 ? -15.352 4.990 -18.677 1.00 96.81 365 ALA A O 1
ATOM 2951 N N . ASP A 1 366 ? -16.760 6.738 -18.429 1.00 97.25 366 ASP A N 1
ATOM 2952 C CA . ASP A 1 366 ? -17.033 6.995 -19.849 1.00 97.25 366 ASP A CA 1
ATOM 2953 C C . ASP A 1 366 ? -15.936 7.820 -20.566 1.00 97.25 366 ASP A C 1
ATOM 2955 O O . ASP A 1 366 ? -16.017 8.040 -21.777 1.00 97.25 366 ASP A O 1
ATOM 2959 N N . ASP A 1 367 ? -14.899 8.284 -19.861 1.00 97.94 367 ASP A N 1
ATOM 2960 C CA . ASP A 1 367 ? -13.779 9.050 -20.430 1.00 97.94 367 ASP A CA 1
ATOM 2961 C C . ASP A 1 367 ? -12.773 8.126 -21.135 1.00 97.94 367 ASP A C 1
ATOM 2963 O O . ASP A 1 367 ? -11.719 7.769 -20.605 1.00 97.94 367 ASP A O 1
ATOM 2967 N N . MET A 1 368 ? -13.122 7.721 -22.358 1.00 97.81 368 MET A N 1
ATOM 2968 C CA . MET A 1 368 ? -12.305 6.811 -23.171 1.00 97.81 368 MET A CA 1
ATOM 2969 C C . MET A 1 368 ? -10.928 7.402 -23.511 1.00 97.81 368 MET A C 1
ATOM 2971 O O . MET A 1 368 ? -9.942 6.678 -23.520 1.00 97.81 368 MET A O 1
ATOM 2975 N N . GLU A 1 369 ? -10.815 8.720 -23.706 1.00 98.25 369 GLU A N 1
ATOM 2976 C CA . GLU A 1 369 ? -9.508 9.362 -23.924 1.00 98.25 369 GLU A CA 1
ATOM 2977 C C . GLU A 1 369 ? -8.600 9.237 -22.692 1.00 98.25 369 GLU A C 1
ATOM 2979 O O . GLU A 1 369 ? -7.393 9.024 -22.824 1.00 98.25 369 GLU A O 1
ATOM 2984 N N . GLY A 1 370 ? -9.173 9.329 -21.487 1.00 98.56 370 GLY A N 1
ATOM 2985 C CA . GLY A 1 370 ? -8.457 9.059 -20.244 1.00 98.56 370 GLY A CA 1
ATOM 2986 C C . GLY A 1 370 ? -7.945 7.625 -20.162 1.00 98.56 370 GLY A C 1
ATOM 2987 O O . GLY A 1 370 ? -6.796 7.406 -19.779 1.00 98.56 370 GLY A O 1
ATOM 2988 N N . TRP A 1 371 ? -8.763 6.652 -20.563 1.00 98.81 371 TRP A N 1
ATOM 2989 C CA . TRP A 1 371 ? -8.361 5.246 -20.608 1.00 98.81 371 TRP A CA 1
ATOM 2990 C C . TRP A 1 371 ? -7.255 4.984 -21.639 1.00 98.81 371 TRP A C 1
ATOM 2992 O O . TRP A 1 371 ? -6.298 4.275 -21.317 1.00 98.81 371 TRP A O 1
ATOM 3002 N N . SER A 1 372 ? -7.310 5.607 -22.819 1.00 98.75 372 SER A N 1
ATOM 3003 C CA . SER A 1 372 ? -6.210 5.577 -23.794 1.00 98.75 372 SER A CA 1
ATOM 3004 C C . SER A 1 372 ? -4.930 6.227 -23.257 1.00 98.75 372 SER A C 1
ATOM 3006 O O . SER A 1 372 ? -3.838 5.717 -23.499 1.00 98.75 372 SER A O 1
ATOM 3008 N N . ASP A 1 373 ? -5.017 7.317 -22.484 1.00 98.62 373 ASP A N 1
ATOM 3009 C CA . ASP A 1 373 ? -3.842 7.936 -21.847 1.00 98.62 373 ASP A CA 1
ATOM 3010 C C . ASP A 1 373 ? -3.207 7.003 -20.801 1.00 98.62 373 ASP A C 1
ATOM 3012 O O . ASP A 1 373 ? -1.982 6.854 -20.767 1.00 98.62 373 ASP A O 1
ATOM 3016 N N . VAL A 1 374 ? -4.024 6.301 -20.004 1.00 98.88 374 VAL A N 1
ATOM 3017 C CA . VAL A 1 374 ? -3.553 5.235 -19.101 1.00 98.88 374 VAL A CA 1
ATOM 3018 C C . VAL A 1 374 ?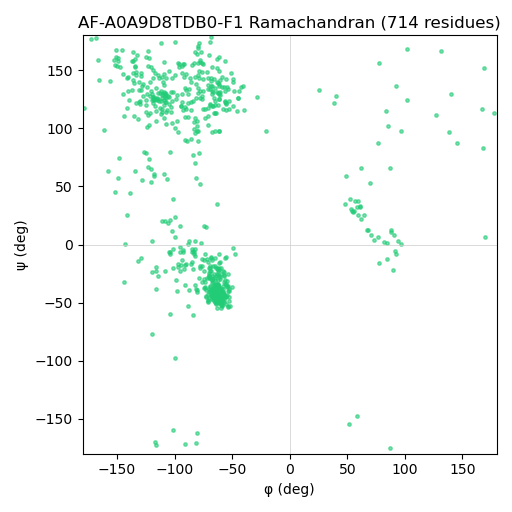 -2.866 4.124 -19.897 1.00 98.88 374 VAL A C 1
ATOM 3020 O O . VAL A 1 374 ? -1.732 3.762 -19.573 1.00 98.88 374 VAL A O 1
ATOM 3023 N N . ALA A 1 375 ? -3.502 3.611 -20.954 1.00 98.88 375 ALA A N 1
ATOM 3024 C CA . ALA A 1 375 ? -2.945 2.543 -21.781 1.00 98.88 375 ALA A CA 1
ATOM 3025 C C . ALA A 1 375 ? -1.617 2.945 -22.439 1.00 98.88 375 ALA A C 1
ATOM 3027 O O . ALA A 1 375 ? -0.663 2.160 -22.444 1.00 98.88 375 ALA A O 1
ATOM 3028 N N . ASN A 1 376 ? -1.512 4.192 -22.910 1.00 98.62 376 ASN A N 1
ATOM 3029 C CA . ASN A 1 376 ? -0.301 4.738 -23.514 1.00 98.62 376 ASN A CA 1
ATOM 3030 C C . ASN A 1 376 ? 0.913 4.643 -22.578 1.00 98.62 376 ASN A C 1
ATOM 3032 O O . ASN A 1 376 ? 2.021 4.388 -23.053 1.00 98.62 376 ASN A O 1
ATOM 3036 N N . GLN A 1 377 ? 0.727 4.779 -21.258 1.00 98.81 377 GLN A N 1
ATOM 3037 C CA . GLN A 1 377 ? 1.827 4.637 -20.298 1.00 98.81 377 GLN A CA 1
ATOM 3038 C C . GLN A 1 377 ? 2.437 3.229 -20.344 1.00 98.81 377 GLN A C 1
ATOM 3040 O O . GLN A 1 377 ? 3.659 3.086 -20.420 1.00 98.81 377 GLN A O 1
ATOM 3045 N N . PHE A 1 378 ? 1.594 2.191 -20.343 1.00 98.88 378 PHE A N 1
ATOM 3046 C CA . PHE A 1 378 ? 2.028 0.793 -20.372 1.00 98.88 378 PHE A CA 1
ATOM 3047 C C . PHE A 1 378 ? 2.581 0.390 -21.737 1.00 98.88 378 PHE A C 1
ATOM 3049 O O . PHE A 1 378 ? 3.637 -0.234 -21.796 1.00 98.88 378 PHE A O 1
ATOM 3056 N N . ILE A 1 379 ? 1.907 0.772 -22.826 1.00 98.69 379 ILE A N 1
ATOM 3057 C CA . ILE A 1 379 ? 2.337 0.459 -24.196 1.00 98.69 379 ILE A CA 1
ATOM 3058 C C . ILE A 1 379 ? 3.701 1.094 -24.481 1.00 98.69 379 ILE A C 1
ATOM 3060 O O . ILE A 1 379 ? 4.601 0.431 -25.002 1.00 98.69 379 ILE A O 1
ATOM 3064 N N . THR A 1 380 ? 3.879 2.361 -24.098 1.00 98.25 380 THR A N 1
ATOM 3065 C CA . THR A 1 380 ? 5.136 3.087 -24.299 1.00 98.25 380 THR A CA 1
ATOM 3066 C C . THR A 1 380 ? 6.265 2.442 -23.511 1.00 98.25 380 THR A C 1
ATOM 3068 O O . THR A 1 380 ? 7.280 2.071 -24.103 1.00 98.25 380 THR A O 1
ATOM 3071 N N . ILE A 1 381 ? 6.102 2.262 -22.193 1.00 98.38 381 ILE A N 1
ATOM 3072 C CA . ILE A 1 381 ? 7.192 1.714 -21.380 1.00 98.38 381 ILE A CA 1
ATOM 3073 C C . ILE A 1 381 ? 7.538 0.284 -21.801 1.00 98.38 381 ILE A C 1
ATOM 3075 O O . ILE A 1 381 ? 8.723 -0.030 -21.898 1.00 98.38 381 ILE A O 1
ATOM 3079 N N . HIS A 1 382 ? 6.542 -0.553 -22.131 1.00 98.69 382 HIS A N 1
ATOM 3080 C CA . HIS A 1 382 ? 6.763 -1.935 -22.568 1.00 98.69 382 HIS A CA 1
ATOM 3081 C C . HIS A 1 382 ? 7.573 -1.995 -23.853 1.00 98.69 382 HIS A C 1
ATOM 3083 O O . HIS A 1 382 ? 8.577 -2.697 -23.913 1.00 98.69 382 HIS A O 1
ATOM 3089 N N . ARG A 1 383 ? 7.190 -1.199 -24.861 1.00 97.44 383 ARG A N 1
ATOM 3090 C CA . ARG A 1 383 ? 7.876 -1.150 -26.159 1.00 97.44 383 ARG A CA 1
ATOM 3091 C C . ARG A 1 383 ? 9.369 -0.863 -26.017 1.00 97.44 383 ARG A C 1
ATOM 3093 O O . ARG A 1 383 ? 10.157 -1.382 -26.800 1.00 97.44 383 ARG A O 1
ATOM 3100 N N . HIS A 1 384 ? 9.745 -0.020 -25.060 1.00 97.38 384 HIS A N 1
ATOM 3101 C CA . HIS A 1 384 ? 11.138 0.370 -24.869 1.00 97.38 384 HIS A CA 1
ATOM 3102 C C . HIS A 1 384 ? 11.918 -0.570 -23.961 1.00 97.38 384 HIS A C 1
ATOM 3104 O O . HIS A 1 384 ? 13.094 -0.816 -24.218 1.00 97.38 384 HIS A O 1
ATOM 3110 N N . THR A 1 385 ? 11.289 -1.062 -22.895 1.00 98.50 385 THR A N 1
ATOM 3111 C CA . THR A 1 385 ? 11.992 -1.768 -21.817 1.00 98.50 385 THR A CA 1
ATOM 3112 C C . THR A 1 385 ? 11.953 -3.280 -21.938 1.00 98.50 385 THR A C 1
ATOM 3114 O O . THR A 1 385 ? 12.784 -3.923 -21.301 1.00 98.50 385 THR A O 1
ATOM 3117 N N . TYR A 1 386 ? 11.026 -3.846 -22.714 1.00 98.69 386 TYR A N 1
ATOM 3118 C CA . TYR A 1 386 ? 10.857 -5.289 -22.824 1.00 98.69 386 TYR A CA 1
ATOM 3119 C C . TYR A 1 386 ? 11.978 -5.932 -23.643 1.00 98.69 386 TYR A C 1
ATOM 3121 O O . TYR A 1 386 ? 12.116 -5.691 -24.844 1.00 98.69 386 TYR A O 1
ATOM 3129 N N . ASP A 1 387 ? 12.745 -6.795 -22.989 1.00 98.50 387 ASP A N 1
ATOM 3130 C CA . ASP A 1 387 ? 13.699 -7.690 -23.620 1.00 98.50 387 ASP A CA 1
ATOM 3131 C C . ASP A 1 387 ? 13.003 -9.013 -23.950 1.00 98.50 387 ASP A C 1
ATOM 3133 O O . ASP A 1 387 ? 12.562 -9.738 -23.060 1.00 98.50 387 ASP A O 1
ATOM 3137 N N . LYS A 1 388 ? 12.908 -9.342 -25.241 1.00 96.94 388 LYS A N 1
ATOM 3138 C CA . LYS A 1 388 ? 12.214 -10.546 -25.728 1.00 96.94 388 LYS A CA 1
ATOM 3139 C C . LYS A 1 388 ? 12.933 -11.856 -25.390 1.00 96.94 388 LYS A C 1
ATOM 3141 O O . LYS A 1 388 ? 12.275 -12.890 -25.308 1.00 96.94 388 LYS A O 1
ATOM 3146 N N . ASP A 1 389 ? 14.256 -11.822 -25.241 1.00 96.62 389 ASP A N 1
ATOM 3147 C CA . ASP A 1 389 ? 15.069 -13.012 -24.982 1.00 96.62 389 ASP A CA 1
ATOM 3148 C C . ASP A 1 389 ? 14.999 -13.361 -23.493 1.00 96.62 389 ASP A C 1
ATOM 3150 O O . ASP A 1 389 ? 14.878 -14.531 -23.127 1.00 96.62 389 ASP A O 1
ATOM 3154 N N . MET A 1 390 ? 15.004 -12.333 -22.641 1.00 97.75 390 MET A N 1
ATOM 3155 C CA . MET A 1 390 ? 14.831 -12.477 -21.195 1.00 97.75 390 MET A CA 1
ATOM 3156 C C . MET A 1 390 ? 13.359 -12.552 -20.776 1.00 97.75 390 MET A C 1
ATOM 3158 O O . MET A 1 390 ? 13.070 -13.060 -19.698 1.00 97.75 390 MET A O 1
ATOM 3162 N N . GLN A 1 391 ? 12.431 -12.069 -21.605 1.00 98.50 391 GLN A N 1
ATOM 3163 C CA . GLN A 1 391 ? 11.011 -11.872 -21.285 1.00 98.50 391 GLN A CA 1
ATOM 3164 C C . GLN A 1 391 ? 10.794 -10.969 -20.058 1.00 98.50 391 GLN A C 1
ATOM 3166 O O . GLN A 1 391 ? 9.908 -11.200 -19.244 1.00 98.50 391 GLN A O 1
ATOM 3171 N N . LEU A 1 392 ? 11.616 -9.933 -19.899 1.00 98.75 392 LEU A N 1
ATOM 3172 C CA . LEU A 1 392 ? 11.584 -9.028 -18.746 1.00 98.75 392 LEU A CA 1
ATOM 3173 C C . LEU A 1 392 ? 11.725 -7.573 -19.190 1.00 98.75 392 LEU A C 1
ATOM 3175 O O . LEU A 1 392 ? 12.277 -7.297 -20.252 1.00 98.75 392 LEU A O 1
ATOM 3179 N N . ASN A 1 393 ? 11.278 -6.633 -18.353 1.00 98.81 393 ASN A N 1
ATOM 3180 C CA . ASN A 1 393 ? 11.424 -5.203 -18.613 1.00 98.81 393 ASN A CA 1
ATOM 3181 C C . ASN A 1 393 ? 12.548 -4.586 -17.773 1.00 98.81 393 ASN A C 1
ATOM 3183 O O . ASN A 1 393 ? 12.606 -4.762 -16.553 1.00 98.81 393 ASN A O 1
ATOM 3187 N N . TYR A 1 394 ? 13.435 -3.822 -18.412 1.00 98.88 394 TYR A N 1
ATOM 3188 C CA . TYR A 1 394 ? 14.417 -2.995 -17.706 1.00 98.88 394 TYR A CA 1
ATOM 3189 C C . TYR A 1 394 ? 13.727 -1.985 -16.771 1.00 98.88 394 TYR A C 1
ATOM 3191 O O . TYR A 1 394 ? 12.695 -1.418 -17.120 1.00 98.88 394 TYR A O 1
ATOM 3199 N N . HIS A 1 395 ? 14.326 -1.707 -15.603 1.00 98.75 395 HIS A N 1
ATOM 3200 C CA . HIS A 1 395 ? 13.725 -0.848 -14.559 1.00 98.75 395 HIS A CA 1
ATOM 3201 C C . HIS A 1 395 ? 13.267 0.533 -15.067 1.00 98.75 395 HIS A C 1
ATOM 3203 O O . HIS A 1 395 ? 12.224 1.040 -14.654 1.00 98.75 395 HIS A O 1
ATOM 3209 N N . GLY A 1 396 ? 14.023 1.161 -15.964 1.00 98.31 396 GLY A N 1
ATOM 3210 C CA . GLY A 1 396 ? 13.660 2.478 -16.468 1.00 98.31 396 GLY A CA 1
ATOM 3211 C C . GLY A 1 396 ? 14.193 2.730 -17.860 1.00 98.31 396 GLY A C 1
ATOM 3212 O O . GLY A 1 396 ? 15.158 2.103 -18.296 1.00 98.31 396 GLY A O 1
ATOM 3213 N N . TRP A 1 397 ? 13.563 3.681 -18.533 1.00 98.38 397 TRP A N 1
ATOM 3214 C CA . TRP A 1 397 ? 13.912 4.143 -19.863 1.00 98.38 397 TRP A CA 1
ATOM 3215 C C . TRP A 1 397 ? 13.993 5.669 -19.891 1.00 98.38 397 TRP A C 1
ATOM 3217 O O . TRP A 1 397 ? 13.186 6.361 -19.271 1.00 98.38 397 TRP A O 1
ATOM 3227 N N . SER A 1 398 ? 14.982 6.192 -20.606 1.00 97.31 398 SER A N 1
ATOM 3228 C CA . SER A 1 398 ? 15.137 7.612 -20.892 1.00 97.31 398 SER A CA 1
ATOM 3229 C C . SER A 1 398 ? 15.016 7.861 -22.388 1.00 97.31 398 SER A C 1
ATOM 3231 O O . SER A 1 398 ? 15.798 7.307 -23.165 1.00 97.31 398 SER A O 1
ATOM 3233 N N . ALA A 1 399 ? 14.104 8.751 -22.781 1.00 96.50 399 ALA A N 1
ATOM 3234 C CA . ALA A 1 399 ? 14.016 9.231 -24.160 1.00 96.50 399 ALA A CA 1
ATOM 3235 C C . ALA A 1 399 ? 15.219 10.119 -24.537 1.00 96.50 399 ALA A C 1
ATOM 3237 O O . ALA A 1 399 ? 15.528 10.305 -25.710 1.00 96.50 399 ALA A O 1
ATOM 3238 N N . GLU A 1 400 ? 15.949 10.642 -23.544 1.00 94.75 400 GLU A N 1
ATOM 3239 C CA . GLU A 1 400 ? 17.168 11.426 -23.743 1.00 94.75 400 GLU A CA 1
ATOM 3240 C C . GLU A 1 400 ? 18.357 10.768 -23.007 1.00 94.75 400 GLU A C 1
ATOM 3242 O O . GLU A 1 400 ? 18.845 11.289 -21.998 1.00 94.75 400 GLU A O 1
ATOM 3247 N N . PRO A 1 401 ? 18.897 9.635 -23.509 1.00 94.31 401 PRO A N 1
ATOM 3248 C CA . PRO A 1 401 ? 19.964 8.875 -22.836 1.00 94.31 401 PRO A CA 1
ATOM 3249 C C . PRO A 1 401 ? 21.294 9.631 -22.707 1.00 94.31 401 PRO A C 1
ATOM 3251 O O . PRO A 1 401 ? 22.203 9.191 -22.009 1.00 94.31 401 PRO A O 1
ATOM 3254 N N . LYS A 1 402 ? 21.435 10.767 -23.399 1.00 93.19 402 LYS A N 1
ATOM 3255 C CA . LYS A 1 402 ? 22.604 11.654 -23.305 1.00 93.19 402 LYS A CA 1
ATOM 3256 C C . LYS A 1 402 ? 22.430 12.768 -22.269 1.00 93.19 402 LYS A C 1
ATOM 3258 O O . LYS A 1 402 ? 23.392 13.498 -22.028 1.00 93.19 402 LYS A O 1
ATOM 3263 N N . ASP A 1 403 ? 21.245 12.917 -21.672 1.00 93.31 403 ASP A N 1
ATOM 3264 C CA . ASP A 1 403 ? 21.028 13.863 -20.579 1.00 93.31 403 ASP A CA 1
ATOM 3265 C C . ASP A 1 403 ? 21.922 13.494 -19.374 1.00 93.31 403 ASP A C 1
ATOM 3267 O O . ASP A 1 403 ? 22.037 12.312 -19.030 1.00 93.31 403 ASP A O 1
ATOM 3271 N N . PRO A 1 404 ? 22.559 14.465 -18.692 1.00 93.31 404 PRO A N 1
ATOM 3272 C CA . PRO A 1 404 ? 23.416 14.186 -17.540 1.00 93.31 404 PRO A CA 1
ATOM 3273 C C . PRO A 1 404 ? 22.737 13.421 -16.394 1.00 93.31 404 PRO A C 1
ATOM 3275 O O . PRO A 1 404 ? 23.428 12.723 -15.647 1.00 93.31 404 PRO A O 1
ATOM 3278 N N . ASN A 1 405 ? 21.416 13.538 -16.230 1.00 95.31 405 ASN A N 1
ATOM 3279 C CA . ASN A 1 405 ? 20.623 12.809 -15.234 1.00 95.31 405 ASN A CA 1
ATOM 3280 C C . ASN A 1 405 ? 20.253 11.389 -15.685 1.00 95.31 405 ASN A C 1
ATOM 3282 O O . ASN A 1 405 ? 19.801 10.595 -14.861 1.00 95.31 405 ASN A O 1
ATOM 3286 N N . SER A 1 406 ? 20.492 11.061 -16.954 1.00 95.94 406 SER A N 1
ATOM 3287 C CA . SER A 1 406 ? 20.264 9.752 -17.574 1.00 95.94 406 SER A CA 1
ATOM 3288 C C . SER A 1 406 ? 21.568 8.971 -17.780 1.00 95.94 406 SER A C 1
ATOM 3290 O O . SER A 1 406 ? 21.617 8.073 -18.605 1.00 95.94 406 SER A O 1
ATOM 3292 N N . PHE A 1 407 ? 22.650 9.278 -17.050 1.00 95.81 407 PHE A N 1
ATOM 3293 C CA . PHE A 1 407 ? 23.971 8.648 -17.260 1.00 95.81 407 PHE A CA 1
ATOM 3294 C C . PHE A 1 407 ? 24.002 7.117 -17.071 1.00 95.81 407 PHE A C 1
ATOM 3296 O O . PHE A 1 407 ? 24.983 6.468 -17.430 1.00 95.81 407 PHE A O 1
ATOM 3303 N N . TRP A 1 408 ? 22.967 6.556 -16.450 1.00 97.12 408 TRP A N 1
ATOM 3304 C CA . TRP A 1 408 ? 22.746 5.123 -16.281 1.00 97.12 408 TRP A CA 1
ATOM 3305 C C . TRP A 1 408 ? 22.206 4.450 -17.555 1.00 97.12 408 TRP A C 1
ATOM 3307 O O . TRP A 1 408 ? 22.325 3.233 -17.680 1.00 97.12 408 TRP A O 1
ATOM 3317 N N . ALA A 1 409 ? 21.616 5.225 -18.471 1.00 97.38 409 ALA A N 1
ATOM 3318 C CA . ALA A 1 409 ? 20.912 4.738 -19.647 1.00 97.38 409 ALA A CA 1
ATOM 3319 C C . ALA A 1 409 ? 21.873 4.256 -20.739 1.00 97.38 409 ALA A C 1
ATOM 3321 O O . ALA A 1 409 ? 22.912 4.866 -21.014 1.00 97.38 409 ALA A O 1
ATOM 3322 N N . ASN A 1 410 ? 21.488 3.181 -21.420 1.00 96.62 410 ASN A N 1
ATOM 3323 C CA . ASN A 1 410 ? 22.185 2.684 -22.596 1.00 96.62 410 ASN A CA 1
ATOM 3324 C C . ASN A 1 410 ? 22.139 3.731 -23.719 1.00 96.62 410 ASN A C 1
ATOM 3326 O O . ASN A 1 410 ? 21.085 4.256 -24.066 1.00 96.62 410 ASN A O 1
ATOM 3330 N N . THR A 1 411 ? 23.288 4.032 -24.326 1.00 95.12 411 THR A N 1
ATOM 3331 C CA . THR A 1 411 ? 23.411 5.105 -25.337 1.00 95.12 411 THR A CA 1
ATOM 3332 C C . THR A 1 411 ? 23.400 4.602 -26.786 1.00 95.12 411 THR A C 1
ATOM 3334 O O . THR A 1 411 ? 23.603 5.388 -27.711 1.00 95.12 411 THR A O 1
ATOM 3337 N N . GLY A 1 412 ? 23.149 3.308 -26.997 1.00 90.06 412 GLY A N 1
ATOM 3338 C CA . GLY A 1 412 ? 23.005 2.687 -28.314 1.00 90.06 412 GLY A CA 1
ATOM 3339 C C . GLY A 1 412 ? 22.534 1.233 -28.216 1.00 90.06 412 GLY A C 1
ATOM 3340 O O . GLY A 1 412 ? 22.401 0.701 -27.116 1.00 90.06 412 GLY A O 1
ATOM 3341 N N . GLY A 1 413 ? 22.312 0.594 -29.368 1.00 92.00 413 GLY A N 1
ATOM 3342 C CA . GLY A 1 413 ? 21.788 -0.777 -29.456 1.00 92.00 413 GLY A CA 1
ATOM 3343 C C . GLY A 1 413 ? 20.256 -0.853 -29.453 1.00 92.00 413 GLY A C 1
ATOM 3344 O O . GLY A 1 413 ? 19.587 0.176 -29.490 1.00 92.00 413 GLY A O 1
ATOM 3345 N N . GLU A 1 414 ? 19.722 -2.080 -29.436 1.00 90.69 414 GLU A N 1
ATOM 3346 C CA . GLU A 1 414 ? 18.273 -2.378 -29.449 1.00 90.69 414 GLU A CA 1
ATOM 3347 C C . GLU A 1 414 ? 17.554 -1.762 -28.235 1.00 90.69 414 GLU A C 1
ATOM 3349 O O . GLU A 1 414 ? 16.495 -1.168 -28.392 1.00 90.69 414 GLU A O 1
ATOM 3354 N N . TYR A 1 415 ? 18.194 -1.776 -27.059 1.00 95.38 415 TYR A N 1
ATOM 3355 C CA . TYR A 1 415 ? 17.652 -1.241 -25.802 1.00 95.38 415 TYR A CA 1
ATOM 3356 C C . TYR A 1 415 ? 18.215 0.144 -25.439 1.00 95.38 415 TYR A C 1
ATOM 3358 O O . TYR A 1 415 ? 18.534 0.424 -24.279 1.00 95.38 415 TYR A O 1
ATOM 3366 N N . MET A 1 416 ? 18.394 1.019 -26.435 1.00 95.81 416 MET A N 1
ATOM 3367 C CA . MET A 1 416 ? 18.808 2.408 -26.205 1.00 95.81 416 MET A CA 1
ATOM 3368 C C . MET A 1 416 ? 17.814 3.125 -25.275 1.00 95.81 416 MET A C 1
ATOM 3370 O O . MET A 1 416 ? 16.602 3.018 -25.430 1.00 95.81 416 MET A O 1
ATOM 3374 N N . GLY A 1 417 ? 18.334 3.873 -24.303 1.00 96.88 417 GLY A N 1
ATOM 3375 C CA . GLY A 1 417 ? 17.542 4.547 -23.276 1.00 96.88 417 GLY A CA 1
ATOM 3376 C C . GLY A 1 417 ? 17.296 3.707 -22.026 1.00 96.88 417 GLY A C 1
ATOM 3377 O O . GLY A 1 417 ? 17.055 4.285 -20.970 1.00 96.88 417 GLY A O 1
ATOM 3378 N N . CYS A 1 418 ? 17.393 2.379 -22.100 1.00 98.38 418 CYS A N 1
ATOM 3379 C CA . CYS A 1 418 ? 17.101 1.509 -20.961 1.00 98.38 418 CYS A CA 1
ATOM 3380 C C . CYS A 1 418 ? 18.198 1.513 -19.898 1.00 98.38 418 CYS A C 1
ATOM 3382 O O . CYS A 1 418 ? 19.370 1.775 -20.181 1.00 98.38 418 CYS A O 1
ATOM 3384 N N . SER A 1 419 ? 17.809 1.181 -18.669 1.00 98.31 419 SER A N 1
ATOM 3385 C CA . SER A 1 419 ? 18.730 0.807 -17.601 1.00 98.31 419 SER A CA 1
ATOM 3386 C C . SER A 1 419 ? 19.386 -0.545 -17.908 1.00 98.31 419 SER A C 1
ATOM 3388 O O . SER A 1 419 ? 19.154 -1.138 -18.960 1.00 98.31 419 SER A O 1
ATOM 3390 N N . LYS A 1 420 ? 20.279 -1.012 -17.031 1.00 96.50 420 LYS A N 1
ATOM 3391 C CA . LYS A 1 420 ? 21.137 -2.171 -17.332 1.00 96.50 420 LYS A CA 1
ATOM 3392 C C . LYS A 1 420 ? 20.610 -3.492 -16.778 1.00 96.50 420 LYS A C 1
ATOM 3394 O O . LYS A 1 420 ? 21.087 -4.536 -17.201 1.00 96.50 420 LYS A O 1
ATOM 3399 N N . GLU A 1 421 ? 19.669 -3.455 -15.835 1.00 97.94 421 GLU A N 1
ATOM 3400 C CA . GLU A 1 421 ? 19.251 -4.635 -15.071 1.00 97.94 421 GLU A CA 1
ATOM 3401 C C . GLU A 1 421 ? 17.725 -4.752 -14.958 1.00 97.94 421 GLU A C 1
ATOM 3403 O O . GLU A 1 421 ? 17.005 -3.743 -14.956 1.00 97.94 421 GLU A O 1
ATOM 3408 N N . PHE A 1 422 ? 17.259 -5.992 -14.786 1.00 98.75 422 PHE A N 1
ATOM 3409 C CA . PHE A 1 422 ? 15.868 -6.340 -14.498 1.00 98.75 422 PHE A CA 1
ATOM 3410 C C . PHE A 1 422 ? 15.655 -6.381 -12.985 1.00 98.75 422 PHE A C 1
ATOM 3412 O O . PHE A 1 422 ? 15.878 -7.393 -12.318 1.00 98.75 422 PHE A O 1
ATOM 3419 N N . TRP A 1 423 ? 15.276 -5.236 -12.425 1.00 98.75 423 TRP A N 1
ATOM 3420 C CA . TRP A 1 423 ? 15.082 -5.105 -10.989 1.00 98.75 423 TRP A CA 1
ATOM 3421 C C . TRP A 1 423 ? 13.712 -5.638 -10.551 1.00 98.75 423 TRP A C 1
ATOM 3423 O O . TRP A 1 423 ? 12.679 -5.180 -11.046 1.00 98.75 423 TRP A O 1
ATOM 3433 N N . GLY A 1 424 ? 13.711 -6.562 -9.585 1.00 98.75 424 GLY A N 1
ATOM 3434 C CA . GLY A 1 424 ? 12.526 -7.286 -9.130 1.00 98.75 424 GLY A CA 1
ATOM 3435 C C . GLY A 1 424 ? 11.374 -6.375 -8.717 1.00 98.75 424 GLY A C 1
ATOM 3436 O O . GLY A 1 424 ? 10.282 -6.494 -9.265 1.00 98.75 424 GLY A O 1
ATOM 3437 N N . ARG A 1 425 ? 11.599 -5.413 -7.812 1.00 98.75 425 ARG A N 1
ATOM 3438 C CA . ARG A 1 425 ? 10.504 -4.541 -7.350 1.00 98.75 425 ARG A CA 1
ATOM 3439 C C . ARG A 1 425 ? 9.978 -3.608 -8.446 1.00 98.75 425 ARG A C 1
ATOM 3441 O O . ARG A 1 425 ? 8.778 -3.356 -8.474 1.00 98.75 425 ARG A O 1
ATOM 3448 N N . GLY A 1 426 ? 10.826 -3.147 -9.367 1.00 98.56 426 GLY A N 1
ATOM 3449 C CA . GLY A 1 426 ? 10.370 -2.370 -10.526 1.00 98.56 426 GLY A CA 1
ATOM 3450 C C . GLY A 1 426 ? 9.368 -3.168 -11.370 1.00 98.56 426 GLY A C 1
ATOM 3451 O O . GLY A 1 426 ? 8.268 -2.696 -11.651 1.00 98.56 426 GLY A O 1
ATOM 3452 N N . MET A 1 427 ? 9.701 -4.425 -11.682 1.00 98.88 427 MET A N 1
ATOM 3453 C CA . MET A 1 427 ? 8.774 -5.361 -12.334 1.00 98.88 427 MET A CA 1
ATOM 3454 C C . MET A 1 427 ? 7.534 -5.657 -11.479 1.00 98.88 427 MET A C 1
ATOM 3456 O O . MET A 1 427 ? 6.439 -5.796 -12.020 1.00 98.88 427 MET A O 1
ATOM 3460 N N . GLY A 1 428 ? 7.683 -5.732 -10.153 1.00 98.81 428 GLY A N 1
ATOM 3461 C CA . GLY A 1 428 ? 6.580 -5.935 -9.211 1.00 98.81 428 GLY A CA 1
ATOM 3462 C C . GLY A 1 428 ? 5.538 -4.826 -9.301 1.00 98.81 428 GLY A C 1
ATOM 3463 O O . GLY A 1 428 ? 4.349 -5.106 -9.451 1.00 98.81 428 GLY A O 1
ATOM 3464 N N . TRP A 1 429 ? 5.985 -3.568 -9.310 1.00 98.94 429 TRP A N 1
ATOM 3465 C CA . TRP A 1 429 ? 5.100 -2.424 -9.508 1.00 98.94 429 TRP A CA 1
ATOM 3466 C C . TRP A 1 429 ? 4.396 -2.454 -10.850 1.00 98.94 429 TRP A C 1
ATOM 3468 O O . TRP A 1 429 ? 3.199 -2.179 -10.922 1.00 98.94 429 TRP A O 1
ATOM 3478 N N . TYR A 1 430 ? 5.129 -2.812 -11.900 1.00 98.94 430 TYR A N 1
ATOM 3479 C CA . TYR A 1 430 ? 4.581 -2.889 -13.241 1.00 98.94 430 TYR A CA 1
ATOM 3480 C C . TYR A 1 430 ? 3.469 -3.935 -13.352 1.00 98.94 430 TYR A C 1
ATOM 3482 O O . TYR A 1 430 ? 2.386 -3.631 -13.854 1.00 98.94 430 TYR A O 1
ATOM 3490 N N . PHE A 1 431 ? 3.704 -5.139 -12.826 1.00 98.88 431 PHE A N 1
ATOM 3491 C CA . PHE A 1 431 ? 2.736 -6.229 -12.885 1.00 98.88 431 PHE A CA 1
ATOM 3492 C C . PHE A 1 431 ? 1.492 -5.942 -12.033 1.00 98.88 431 PHE A C 1
ATOM 3494 O O . PHE A 1 431 ? 0.367 -6.127 -12.506 1.00 98.88 431 PHE A O 1
ATOM 3501 N N . ALA A 1 432 ? 1.682 -5.395 -10.826 1.00 98.88 432 ALA A N 1
ATOM 3502 C CA . ALA A 1 432 ? 0.581 -4.996 -9.952 1.00 98.88 432 ALA A CA 1
ATOM 3503 C C . ALA A 1 432 ? -0.273 -3.895 -10.596 1.00 98.88 432 ALA A C 1
ATOM 3505 O O . ALA A 1 432 ? -1.495 -4.008 -10.646 1.00 98.88 432 ALA A O 1
ATOM 3506 N N . ALA A 1 433 ? 0.366 -2.864 -11.159 1.00 98.88 433 ALA A N 1
ATOM 3507 C CA . ALA A 1 433 ? -0.331 -1.772 -11.831 1.00 98.88 433 ALA A CA 1
ATOM 3508 C C . ALA A 1 433 ? -1.130 -2.254 -13.045 1.00 98.88 433 ALA A C 1
ATOM 3510 O O . ALA A 1 433 ? -2.270 -1.843 -13.225 1.00 98.88 433 ALA A O 1
ATOM 3511 N N . LEU A 1 434 ? -0.548 -3.126 -13.869 1.00 98.69 434 LEU A N 1
ATOM 3512 C CA . LEU A 1 434 ? -1.208 -3.639 -15.066 1.00 98.69 434 LEU A CA 1
ATOM 3513 C C . LEU A 1 434 ? -2.425 -4.504 -14.713 1.00 98.69 434 LEU A C 1
ATOM 3515 O O . LEU A 1 434 ? -3.470 -4.384 -15.348 1.00 98.69 434 LEU A O 1
ATOM 3519 N N . THR A 1 435 ? -2.301 -5.324 -13.666 1.00 98.88 435 THR A N 1
ATOM 3520 C CA . THR A 1 435 ? -3.401 -6.145 -13.142 1.00 98.88 435 THR A CA 1
ATOM 3521 C C . THR A 1 435 ? -4.528 -5.273 -12.584 1.00 98.88 435 THR A C 1
ATOM 3523 O O . THR A 1 435 ? -5.689 -5.492 -12.920 1.00 98.88 435 THR A O 1
ATOM 3526 N N . ASP A 1 436 ? -4.194 -4.251 -11.789 1.00 98.81 436 ASP A N 1
ATOM 3527 C CA . ASP A 1 436 ? -5.170 -3.304 -11.235 1.00 98.81 436 ASP A CA 1
ATOM 3528 C C . ASP A 1 436 ? -5.883 -2.510 -12.340 1.00 98.81 436 ASP A C 1
ATOM 3530 O O . ASP A 1 436 ? -7.098 -2.351 -12.307 1.00 98.81 436 ASP A O 1
ATOM 3534 N N . VAL A 1 437 ? -5.159 -2.046 -13.360 1.00 98.88 437 VAL A N 1
ATOM 3535 C CA . VAL A 1 437 ? -5.754 -1.301 -14.481 1.00 98.88 437 VAL A CA 1
ATOM 3536 C C . VAL A 1 437 ? -6.705 -2.180 -15.293 1.00 98.88 437 VAL A C 1
ATOM 3538 O O . VAL A 1 437 ? -7.782 -1.718 -15.661 1.00 98.88 437 VAL A O 1
ATOM 3541 N N . LEU A 1 438 ? -6.351 -3.442 -15.553 1.00 98.88 438 LEU A N 1
ATOM 3542 C CA . LEU A 1 438 ? -7.202 -4.378 -16.298 1.00 98.88 438 LEU A CA 1
ATOM 3543 C C . LEU A 1 438 ? -8.452 -4.826 -15.526 1.00 98.88 438 LEU A C 1
ATOM 3545 O O . LEU A 1 438 ? -9.433 -5.207 -16.163 1.00 98.88 438 LEU A O 1
ATOM 3549 N N . GLU A 1 439 ? -8.437 -4.777 -14.190 1.00 98.50 439 GLU A N 1
ATOM 3550 C CA . GLU A 1 439 ? -9.639 -4.972 -13.363 1.00 98.50 439 GLU A CA 1
ATOM 3551 C C . GLU A 1 439 ? -10.655 -3.838 -13.574 1.00 98.50 439 GLU A C 1
ATOM 3553 O O . GLU A 1 439 ? -11.861 -4.077 -13.574 1.00 98.50 439 GLU A O 1
ATOM 3558 N N . LEU A 1 440 ? -10.166 -2.609 -13.765 1.00 98.62 440 LEU A N 1
ATOM 3559 C CA . LEU A 1 440 ? -10.981 -1.393 -13.752 1.00 98.62 440 LEU A CA 1
ATOM 3560 C C . LEU A 1 440 ? -11.368 -0.880 -15.144 1.00 98.62 440 LEU A C 1
ATOM 3562 O O . LEU A 1 440 ? -12.417 -0.247 -15.294 1.00 98.62 440 LEU A O 1
ATOM 3566 N N . MET A 1 441 ? -10.522 -1.118 -16.150 1.00 98.62 441 MET A N 1
ATOM 3567 C CA . MET A 1 441 ? -10.724 -0.646 -17.518 1.00 98.62 441 MET A CA 1
ATOM 3568 C C . MET A 1 441 ? -11.922 -1.354 -18.172 1.00 98.62 441 MET A C 1
ATOM 3570 O O . MET A 1 441 ? -12.020 -2.583 -18.105 1.00 98.62 441 MET A O 1
ATOM 3574 N N . PRO A 1 442 ? -12.804 -0.628 -18.890 1.00 97.81 442 PRO A N 1
ATOM 3575 C CA . PRO A 1 442 ? -13.867 -1.254 -19.666 1.00 97.81 442 PRO A CA 1
ATOM 3576 C C . PRO A 1 442 ? -13.305 -2.264 -20.674 1.00 97.81 442 PRO A C 1
ATOM 3578 O O . PRO A 1 442 ? -12.527 -1.904 -21.554 1.00 97.81 442 PRO A O 1
ATOM 3581 N N . ALA A 1 443 ? -13.748 -3.522 -20.605 1.00 96.50 443 ALA A N 1
ATOM 3582 C CA . ALA A 1 443 ? -13.276 -4.587 -21.501 1.00 96.50 443 ALA A CA 1
ATOM 3583 C C . ALA A 1 443 ? -13.573 -4.331 -22.995 1.00 96.50 443 ALA A C 1
ATOM 3585 O O . ALA A 1 443 ? -13.010 -4.986 -23.868 1.00 96.50 443 ALA A O 1
ATOM 3586 N N . THR A 1 444 ? -14.471 -3.388 -23.299 1.00 96.56 444 THR A N 1
ATOM 3587 C CA . THR A 1 444 ? -14.788 -2.932 -24.660 1.00 96.56 444 THR A CA 1
ATOM 3588 C C . THR A 1 444 ? -13.847 -1.844 -25.180 1.00 96.56 444 THR A C 1
ATOM 3590 O O . THR A 1 444 ? -13.983 -1.450 -26.337 1.00 96.56 444 THR A O 1
ATOM 3593 N N . HIS A 1 445 ? -12.945 -1.317 -24.347 1.00 98.50 445 HIS A N 1
ATOM 3594 C CA . HIS A 1 445 ? -11.976 -0.299 -24.743 1.00 98.50 445 HIS A CA 1
ATOM 3595 C C . HIS A 1 445 ? -10.982 -0.862 -25.770 1.00 98.50 445 HIS A C 1
ATOM 3597 O O . HIS A 1 445 ? -10.557 -2.012 -25.660 1.00 98.50 445 HIS A O 1
ATOM 3603 N N . GLU A 1 446 ? -10.584 -0.057 -26.758 1.00 98.19 446 GLU A N 1
ATOM 3604 C CA . GLU A 1 446 ? -9.745 -0.523 -27.873 1.00 98.19 446 GLU A CA 1
ATOM 3605 C C . GLU A 1 446 ? -8.362 -1.025 -27.429 1.00 98.19 446 GLU A C 1
ATOM 3607 O O . GLU A 1 446 ? -7.868 -2.026 -27.948 1.00 98.19 446 GLU A O 1
ATOM 3612 N N . ASP A 1 447 ? -7.786 -0.396 -26.403 1.00 98.69 447 ASP A N 1
ATOM 3613 C CA . ASP A 1 447 ? -6.473 -0.763 -25.861 1.00 98.69 447 ASP A CA 1
ATOM 3614 C C . ASP A 1 447 ? -6.504 -1.922 -24.847 1.00 98.69 447 ASP A C 1
ATOM 3616 O O . ASP A 1 447 ? -5.445 -2.400 -24.429 1.00 98.69 447 ASP A O 1
ATOM 3620 N N . TYR A 1 448 ? -7.687 -2.412 -24.448 1.00 98.75 448 TYR A N 1
ATOM 3621 C CA . TYR A 1 448 ? -7.805 -3.451 -23.414 1.00 98.75 448 TYR A CA 1
ATOM 3622 C C . TYR A 1 448 ? -7.024 -4.716 -23.791 1.00 98.75 448 TYR A C 1
ATOM 3624 O O . TYR A 1 448 ? -6.279 -5.273 -22.981 1.00 98.75 448 TYR A O 1
ATOM 3632 N N . GLN A 1 449 ? -7.144 -5.151 -25.051 1.00 98.62 449 GLN A N 1
ATOM 3633 C CA . GLN A 1 449 ? -6.448 -6.345 -25.525 1.00 98.62 449 GLN A CA 1
ATOM 3634 C C . GLN A 1 449 ? -4.927 -6.149 -25.546 1.00 98.62 449 GLN A C 1
ATOM 3636 O O . GLN A 1 449 ? -4.202 -7.061 -25.162 1.00 98.62 449 GLN A O 1
ATOM 3641 N N . ALA A 1 450 ? -4.439 -4.961 -25.918 1.00 98.75 450 ALA A N 1
ATOM 3642 C CA . ALA A 1 450 ? -3.007 -4.670 -25.911 1.00 98.75 450 ALA A CA 1
ATOM 3643 C C . ALA A 1 450 ? -2.424 -4.757 -24.491 1.00 98.75 450 ALA A C 1
ATOM 3645 O O . ALA A 1 450 ? -1.374 -5.366 -24.288 1.00 98.75 450 ALA A O 1
ATOM 3646 N N . LEU A 1 451 ? -3.128 -4.220 -23.489 1.00 98.88 451 LEU A N 1
ATOM 3647 C CA . LEU A 1 451 ? -2.729 -4.347 -22.085 1.00 98.88 451 LEU A CA 1
ATOM 3648 C C . LEU A 1 451 ? -2.769 -5.799 -21.598 1.00 98.88 451 LEU A C 1
ATOM 3650 O O . LEU A 1 451 ? -1.858 -6.233 -20.894 1.00 98.88 451 LEU A O 1
ATOM 3654 N N . LYS A 1 452 ? -3.779 -6.576 -22.001 1.00 98.69 452 LYS A N 1
ATOM 3655 C CA . LYS A 1 452 ? -3.873 -8.004 -21.663 1.00 98.69 452 LYS A CA 1
ATOM 3656 C C . LYS A 1 452 ? -2.747 -8.835 -22.294 1.00 98.69 452 LYS A C 1
ATOM 3658 O O . LYS A 1 452 ? -2.225 -9.754 -21.656 1.00 98.69 452 LYS A O 1
ATOM 3663 N N . ASP A 1 453 ? -2.328 -8.499 -23.511 1.00 98.81 453 ASP A N 1
ATOM 3664 C CA . ASP A 1 453 ? -1.193 -9.145 -24.177 1.00 98.81 453 ASP A CA 1
ATOM 3665 C C . ASP A 1 453 ? 0.130 -8.825 -23.463 1.00 98.81 453 ASP A C 1
ATOM 3667 O O . ASP A 1 453 ? 0.963 -9.715 -23.275 1.00 98.81 453 ASP A O 1
ATOM 3671 N N . ILE A 1 454 ? 0.307 -7.579 -23.007 1.00 98.94 454 ILE A N 1
ATOM 3672 C CA . ILE A 1 454 ? 1.443 -7.177 -22.163 1.00 98.94 454 ILE A CA 1
ATOM 3673 C C . ILE A 1 454 ? 1.415 -7.946 -20.835 1.00 98.94 454 ILE A C 1
ATOM 3675 O O . ILE A 1 454 ? 2.439 -8.495 -20.432 1.00 98.94 454 ILE A O 1
ATOM 3679 N N . LEU A 1 455 ? 0.251 -8.059 -20.182 1.00 98.88 455 LEU A N 1
ATOM 3680 C CA . LEU A 1 455 ? 0.097 -8.795 -18.920 1.00 98.88 455 LEU A CA 1
ATOM 3681 C C . LEU A 1 455 ? 0.534 -10.251 -19.084 1.00 98.88 455 LEU A C 1
ATOM 3683 O O . LEU A 1 455 ? 1.264 -10.779 -18.249 1.00 98.88 455 LEU A O 1
ATOM 3687 N N . SER A 1 456 ? 0.136 -10.874 -20.192 1.00 98.62 456 SER A N 1
ATOM 3688 C CA . SER A 1 456 ? 0.495 -12.255 -20.513 1.00 98.62 456 SER A CA 1
ATOM 3689 C C . SER A 1 456 ? 2.007 -12.428 -20.714 1.00 98.62 456 SER A C 1
ATOM 3691 O O . SER A 1 456 ? 2.572 -13.418 -20.253 1.00 98.62 456 SER A O 1
ATOM 3693 N N . GLN A 1 457 ? 2.681 -11.460 -21.349 1.00 98.81 457 GLN A N 1
ATOM 3694 C CA . GLN A 1 457 ? 4.144 -11.465 -21.505 1.00 98.81 457 GLN A CA 1
ATOM 3695 C C . GLN A 1 457 ? 4.859 -11.310 -20.158 1.00 98.81 457 GLN A C 1
ATOM 3697 O O . GLN A 1 457 ? 5.774 -12.076 -19.862 1.00 98.81 457 GLN A O 1
ATOM 3702 N N . VAL A 1 458 ? 4.408 -10.373 -19.319 1.00 98.88 458 VAL A N 1
ATOM 3703 C CA . VAL A 1 458 ? 4.965 -10.150 -17.976 1.00 98.88 458 VAL A CA 1
ATOM 3704 C C . VAL A 1 458 ? 4.793 -11.395 -17.100 1.00 98.88 458 VAL A C 1
ATOM 3706 O O . VAL A 1 458 ? 5.754 -11.843 -16.478 1.00 98.88 458 VAL A O 1
ATOM 3709 N N . ALA A 1 459 ? 3.606 -12.007 -17.103 1.00 98.88 459 ALA A N 1
ATOM 3710 C CA . ALA A 1 459 ? 3.338 -13.251 -16.385 1.00 98.88 459 ALA A CA 1
ATOM 3711 C C . ALA A 1 459 ? 4.200 -14.418 -16.906 1.00 98.88 459 ALA A C 1
ATOM 3713 O O . ALA A 1 459 ? 4.768 -15.179 -16.129 1.00 98.88 459 ALA A O 1
ATOM 3714 N N . ALA A 1 460 ? 4.352 -14.582 -18.222 1.00 98.62 460 ALA A N 1
ATOM 3715 C CA . ALA A 1 460 ? 5.217 -15.627 -18.775 1.00 98.62 460 ALA A CA 1
ATOM 3716 C C . ALA A 1 460 ? 6.688 -15.447 -18.360 1.00 98.62 460 ALA A C 1
ATOM 3718 O O . ALA A 1 460 ? 7.326 -16.405 -17.916 1.00 98.62 460 ALA A O 1
ATOM 3719 N N . GLY A 1 461 ? 7.199 -14.220 -18.444 1.00 98.69 461 GLY A N 1
ATOM 3720 C CA . GLY A 1 461 ? 8.562 -13.883 -18.054 1.00 98.69 461 GLY A CA 1
ATOM 3721 C C . GLY A 1 461 ? 8.835 -14.097 -16.574 1.00 98.69 461 GLY A C 1
ATOM 3722 O O . GLY A 1 461 ? 9.790 -14.772 -16.204 1.00 98.69 461 GLY A O 1
ATOM 3723 N N . LEU A 1 462 ? 7.970 -13.593 -15.696 1.00 98.81 462 LEU A N 1
ATOM 3724 C CA . LEU A 1 462 ? 8.149 -13.778 -14.258 1.00 98.81 462 LEU A CA 1
ATOM 3725 C C . LEU A 1 462 ? 8.067 -15.258 -13.862 1.00 98.81 462 LEU A C 1
ATOM 3727 O O . LEU A 1 462 ? 8.840 -15.693 -13.017 1.00 98.81 462 LEU A O 1
ATOM 3731 N N . LYS A 1 463 ? 7.210 -16.063 -14.502 1.00 98.62 463 LYS A N 1
ATOM 3732 C CA . LYS A 1 463 ? 7.172 -17.518 -14.286 1.00 98.62 463 LYS A CA 1
ATOM 3733 C C . LYS A 1 463 ? 8.490 -18.192 -14.678 1.00 98.62 463 LYS A C 1
ATOM 3735 O O . LYS A 1 463 ? 8.928 -19.102 -13.983 1.00 98.62 463 LYS A O 1
ATOM 3740 N N . LEU A 1 464 ? 9.129 -17.749 -15.764 1.00 98.38 464 LEU A N 1
ATOM 3741 C CA . LEU A 1 464 ? 10.416 -18.286 -16.225 1.00 98.38 464 LEU A CA 1
ATOM 3742 C C . LEU A 1 464 ? 11.547 -18.072 -15.205 1.00 98.38 464 LEU A C 1
ATOM 3744 O O . LEU A 1 464 ? 12.420 -18.927 -15.088 1.00 98.38 464 LEU A O 1
ATOM 3748 N N . TRP A 1 465 ? 11.521 -16.951 -14.482 1.00 98.38 465 TRP A N 1
ATOM 3749 C CA . TRP A 1 465 ? 12.574 -16.545 -13.541 1.00 98.38 465 TRP A CA 1
ATOM 3750 C C . TRP A 1 465 ? 12.231 -16.791 -12.064 1.00 98.38 465 TRP A C 1
ATOM 3752 O O . TRP A 1 465 ? 12.925 -16.285 -11.183 1.00 98.38 465 TRP A O 1
ATOM 3762 N N . GLN A 1 466 ? 11.163 -17.541 -11.779 1.00 98.56 466 GLN A N 1
ATOM 3763 C CA . GLN A 1 466 ? 10.839 -17.971 -10.417 1.00 98.56 466 GLN A CA 1
ATOM 3764 C C . GLN A 1 466 ? 11.901 -18.959 -9.926 1.00 98.56 466 GLN A C 1
ATOM 3766 O O . GLN A 1 466 ? 12.232 -19.913 -10.633 1.00 98.56 466 GLN A O 1
ATOM 3771 N N . ASP A 1 467 ? 12.421 -18.756 -8.715 1.00 97.62 467 ASP A N 1
ATOM 3772 C CA . ASP A 1 467 ? 13.334 -19.718 -8.108 1.00 97.62 467 ASP A CA 1
ATOM 3773 C C . ASP A 1 467 ? 12.567 -21.014 -7.781 1.00 97.62 467 ASP A C 1
ATOM 3775 O O . ASP A 1 467 ? 11.620 -20.982 -6.990 1.00 97.62 467 ASP A O 1
ATOM 3779 N N . PRO A 1 468 ? 12.942 -22.169 -8.361 1.00 89.75 468 PRO A N 1
ATOM 3780 C CA . PRO A 1 468 ? 12.165 -23.398 -8.222 1.00 89.75 468 PRO A CA 1
ATOM 3781 C C . PRO A 1 468 ? 12.252 -24.024 -6.824 1.00 89.75 468 PRO A C 1
ATOM 3783 O O . PRO A 1 468 ? 11.498 -24.949 -6.536 1.00 89.75 468 PRO A O 1
ATOM 3786 N N . ILE A 1 469 ? 13.188 -23.577 -5.977 1.00 90.88 469 ILE A N 1
ATOM 3787 C CA . ILE A 1 469 ? 13.377 -24.112 -4.623 1.00 90.88 469 ILE A CA 1
ATOM 3788 C C . ILE A 1 469 ? 12.493 -23.363 -3.630 1.00 90.88 469 ILE A C 1
ATOM 3790 O O . ILE A 1 469 ? 11.757 -23.984 -2.871 1.00 90.88 469 ILE A O 1
ATOM 3794 N N . SER A 1 470 ? 12.588 -22.037 -3.622 1.00 93.69 470 SER A N 1
ATOM 3795 C CA . SER A 1 470 ? 11.877 -21.177 -2.675 1.00 93.69 470 SER A CA 1
ATOM 3796 C C . SER A 1 470 ? 10.504 -20.728 -3.172 1.00 93.69 470 SER A C 1
ATOM 3798 O O . SER A 1 470 ? 9.705 -20.240 -2.382 1.00 93.69 470 SER A O 1
ATOM 3800 N N . GLY A 1 471 ? 10.227 -20.841 -4.475 1.00 95.94 471 GLY A N 1
ATOM 3801 C CA . GLY A 1 471 ? 8.999 -20.338 -5.092 1.00 95.94 471 GLY A CA 1
ATOM 3802 C C . GLY A 1 471 ? 8.944 -18.812 -5.218 1.00 95.94 471 GLY A C 1
ATOM 3803 O O . GLY A 1 471 ? 7.930 -18.282 -5.666 1.00 95.94 471 GLY A O 1
ATOM 3804 N N . VAL A 1 472 ? 10.003 -18.087 -4.850 1.00 98.69 472 VAL A N 1
ATOM 3805 C CA . VAL A 1 472 ? 10.055 -16.615 -4.869 1.00 98.69 472 VAL A CA 1
ATOM 3806 C C . VAL A 1 472 ? 11.110 -16.101 -5.859 1.00 98.69 472 VAL A C 1
ATOM 3808 O O . VAL A 1 472 ? 11.635 -16.865 -6.666 1.00 98.69 472 VAL A O 1
ATOM 3811 N N . TRP A 1 473 ? 11.385 -14.793 -5.873 1.00 98.81 473 TRP A N 1
ATOM 3812 C CA . TRP A 1 473 ? 12.260 -14.164 -6.868 1.00 98.81 473 TRP A CA 1
ATOM 3813 C C . TRP A 1 473 ? 13.430 -13.421 -6.241 1.00 98.81 473 TRP A C 1
ATOM 3815 O O . TRP A 1 473 ? 13.362 -12.908 -5.122 1.00 98.81 473 TRP A O 1
ATOM 3825 N N . TYR A 1 474 ? 14.503 -13.318 -7.019 1.00 98.81 474 TYR A N 1
ATOM 3826 C CA . TYR A 1 474 ? 15.691 -12.555 -6.672 1.00 98.81 474 TYR A CA 1
ATOM 3827 C C . TYR A 1 474 ? 15.527 -11.044 -6.910 1.00 98.81 474 TYR A C 1
ATOM 3829 O O . TYR A 1 474 ? 14.763 -10.602 -7.767 1.00 98.81 474 TYR A O 1
ATOM 3837 N N . GLN A 1 475 ? 16.316 -10.242 -6.189 1.00 98.50 475 GLN A N 1
ATOM 3838 C CA . GLN A 1 475 ? 16.434 -8.786 -6.357 1.00 98.50 475 GLN A CA 1
ATOM 3839 C C . GLN A 1 475 ? 16.744 -8.395 -7.810 1.00 98.50 475 GLN A C 1
ATOM 3841 O O . GLN A 1 475 ? 16.147 -7.459 -8.344 1.00 98.50 475 GLN A O 1
ATOM 3846 N N . LEU A 1 476 ? 17.684 -9.093 -8.448 1.00 98.62 476 LEU A N 1
ATOM 3847 C CA . LEU A 1 476 ? 17.914 -9.027 -9.892 1.00 98.62 476 LEU A CA 1
ATOM 3848 C C . LEU A 1 476 ? 17.408 -10.320 -10.520 1.00 98.62 476 LEU A C 1
ATOM 3850 O O . LEU A 1 476 ? 17.938 -11.384 -10.211 1.00 98.62 476 LEU A O 1
ATOM 3854 N N . LEU A 1 477 ? 16.382 -10.225 -11.361 1.00 98.69 477 LEU A N 1
ATOM 3855 C CA . LEU A 1 477 ? 15.577 -11.379 -11.775 1.00 98.69 477 LEU A CA 1
ATOM 3856 C C . LEU A 1 477 ? 16.351 -12.385 -12.629 1.00 98.69 477 LEU A C 1
ATOM 3858 O O . LEU A 1 477 ? 16.096 -13.580 -12.556 1.00 98.69 477 LEU A O 1
ATOM 3862 N N . GLN A 1 478 ? 17.310 -11.909 -13.421 1.00 97.19 478 GLN A N 1
ATOM 3863 C CA . GLN A 1 478 ? 18.051 -12.743 -14.364 1.00 97.19 478 GLN A CA 1
ATOM 3864 C C . GLN A 1 478 ? 19.220 -13.524 -13.733 1.00 97.19 478 GLN A C 1
ATOM 3866 O O . GLN A 1 478 ? 19.986 -14.174 -14.447 1.00 97.19 478 GLN A O 1
ATOM 3871 N N . TYR A 1 479 ? 19.408 -13.421 -12.415 1.00 97.56 479 TYR A N 1
ATOM 3872 C CA . TYR A 1 479 ? 20.517 -14.042 -11.698 1.00 97.56 479 TYR A CA 1
ATOM 3873 C C . TYR A 1 479 ? 20.038 -14.764 -10.435 1.00 97.56 479 TYR A C 1
ATOM 3875 O O . TYR A 1 479 ? 19.174 -14.263 -9.723 1.00 97.56 479 TYR A O 1
ATOM 3883 N N . ASP A 1 480 ? 20.688 -15.873 -10.093 1.00 95.38 480 ASP A N 1
ATOM 3884 C CA . ASP A 1 480 ? 20.530 -16.558 -8.806 1.00 95.38 480 ASP A CA 1
ATOM 3885 C C . ASP A 1 480 ? 21.541 -16.045 -7.754 1.00 95.38 480 ASP A C 1
ATOM 3887 O O . ASP A 1 480 ? 22.275 -15.072 -7.974 1.00 95.38 480 ASP A O 1
ATOM 3891 N N . ASP A 1 481 ? 21.614 -16.706 -6.596 1.00 91.94 481 ASP A N 1
ATOM 3892 C CA . ASP A 1 481 ? 22.542 -16.372 -5.504 1.00 91.94 481 ASP A CA 1
ATOM 3893 C C . ASP A 1 481 ? 24.029 -16.648 -5.831 1.00 91.94 481 ASP A C 1
ATOM 3895 O O . ASP A 1 481 ? 24.942 -16.213 -5.105 1.00 91.94 481 ASP A O 1
ATOM 3899 N N . SER A 1 482 ? 24.315 -17.338 -6.941 1.00 96.12 482 SER A N 1
ATOM 3900 C CA . SER A 1 482 ? 25.675 -17.579 -7.412 1.00 96.12 482 SER A CA 1
ATOM 3901 C C . SER A 1 482 ? 26.298 -16.301 -7.975 1.00 96.12 482 SER A C 1
ATOM 3903 O O . SER A 1 482 ? 27.516 -16.105 -7.844 1.00 96.12 482 SER A O 1
ATOM 3905 N N . TYR A 1 483 ? 25.469 -15.398 -8.512 1.00 97.44 483 TYR A N 1
ATOM 3906 C CA . TYR A 1 483 ? 25.902 -14.110 -9.028 1.00 97.44 483 TYR A CA 1
ATOM 3907 C C . TYR A 1 483 ? 26.384 -13.192 -7.909 1.00 97.44 483 TYR A C 1
ATOM 3909 O O . TYR A 1 483 ? 25.764 -13.044 -6.854 1.00 97.44 483 TYR A O 1
ATOM 3917 N N . LYS A 1 484 ? 27.507 -12.525 -8.171 1.00 95.31 484 LYS A N 1
ATOM 3918 C CA . LYS A 1 484 ? 28.154 -11.604 -7.244 1.00 95.31 484 LYS A CA 1
ATOM 3919 C C . LYS A 1 484 ? 28.451 -10.303 -7.972 1.00 95.31 484 LYS A C 1
ATOM 3921 O O . LYS A 1 484 ? 29.197 -10.302 -8.952 1.00 95.31 484 LYS A O 1
ATOM 3926 N N . GLY A 1 485 ? 27.904 -9.197 -7.471 1.00 89.94 485 GLY A N 1
ATOM 3927 C CA . GLY A 1 485 ? 28.233 -7.868 -7.982 1.00 89.94 485 GLY A CA 1
ATOM 3928 C C . GLY A 1 485 ? 29.723 -7.563 -7.801 1.00 89.94 485 GLY A C 1
ATOM 3929 O O . GLY A 1 485 ? 30.403 -8.160 -6.964 1.00 89.94 485 GLY A O 1
ATOM 3930 N N . THR A 1 486 ? 30.253 -6.584 -8.534 1.00 91.50 486 THR A N 1
ATOM 3931 C CA . THR A 1 486 ? 31.673 -6.183 -8.425 1.00 91.50 486 THR A CA 1
ATOM 3932 C C . THR A 1 486 ? 32.046 -5.654 -7.037 1.00 91.50 486 THR A C 1
ATOM 3934 O O . THR A 1 486 ? 33.210 -5.695 -6.650 1.00 91.50 486 THR A O 1
ATOM 3937 N N . CYS A 1 487 ? 31.055 -5.206 -6.265 1.00 85.81 487 CYS A N 1
ATOM 3938 C CA . CYS A 1 487 ? 31.179 -4.825 -4.858 1.00 85.81 487 CYS A CA 1
ATOM 3939 C C . CYS A 1 487 ? 31.314 -6.015 -3.893 1.00 85.81 487 CYS A C 1
ATOM 3941 O O . CYS A 1 487 ? 31.680 -5.838 -2.736 1.00 85.81 487 CYS A O 1
ATOM 3943 N N . GLY A 1 488 ? 31.032 -7.228 -4.362 1.00 91.00 488 GLY A N 1
ATOM 3944 C CA . GLY A 1 488 ? 31.222 -8.459 -3.622 1.00 91.00 488 GLY A CA 1
ATOM 3945 C C . GLY A 1 488 ? 30.004 -8.985 -2.856 1.00 91.00 488 GLY A C 1
ATOM 3946 O O . GLY A 1 488 ? 30.128 -10.027 -2.215 1.00 91.00 488 GLY A O 1
ATOM 3947 N N . ASN A 1 489 ? 28.840 -8.345 -2.949 1.00 94.19 489 ASN A N 1
ATOM 3948 C CA . ASN A 1 489 ? 27.596 -8.927 -2.439 1.00 94.19 489 ASN A CA 1
ATOM 3949 C C . ASN A 1 489 ? 27.004 -9.901 -3.461 1.00 94.19 489 ASN A C 1
ATOM 3951 O O . ASN A 1 489 ? 27.107 -9.678 -4.672 1.00 94.19 489 ASN A O 1
ATOM 3955 N N . ARG A 1 490 ? 26.406 -10.984 -2.961 1.00 96.50 490 ARG A N 1
ATOM 3956 C CA . ARG A 1 490 ? 25.619 -11.916 -3.773 1.00 96.50 490 ARG A CA 1
ATOM 3957 C C . ARG A 1 490 ? 24.235 -11.338 -4.051 1.00 96.50 490 ARG A C 1
ATOM 3959 O O . ARG A 1 490 ? 23.769 -10.483 -3.297 1.00 96.50 490 ARG 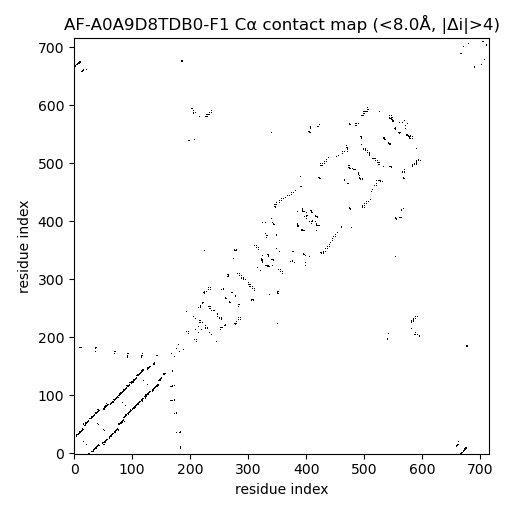A O 1
ATOM 3966 N N . ASN A 1 491 ? 23.599 -11.815 -5.115 1.00 98.19 491 ASN A N 1
ATOM 3967 C CA . ASN A 1 491 ? 22.164 -11.619 -5.283 1.00 98.19 491 ASN A CA 1
ATOM 3968 C C . ASN A 1 491 ? 21.393 -12.319 -4.148 1.00 98.19 491 ASN A C 1
ATOM 3970 O O . ASN A 1 491 ? 21.936 -13.197 -3.474 1.00 98.19 491 ASN A O 1
ATOM 3974 N N . TYR A 1 492 ? 20.149 -11.912 -3.915 1.00 98.12 492 TYR A N 1
ATOM 3975 C CA . TYR A 1 492 ? 19.336 -12.413 -2.804 1.00 98.12 492 TYR A CA 1
ATOM 3976 C C . TYR A 1 492 ? 17.854 -12.453 -3.177 1.00 98.12 492 TYR A C 1
ATOM 3978 O O . TYR A 1 492 ? 17.420 -11.674 -4.026 1.00 98.12 492 TYR A O 1
ATOM 3986 N N . LEU A 1 493 ? 17.099 -13.360 -2.552 1.00 98.62 493 LEU A N 1
ATOM 3987 C CA . LEU A 1 493 ? 15.642 -13.429 -2.679 1.00 98.62 493 LEU A CA 1
ATOM 3988 C C . LEU A 1 493 ? 15.021 -12.191 -2.029 1.00 98.62 493 LEU A C 1
ATOM 3990 O O . LEU A 1 493 ? 15.364 -11.857 -0.896 1.00 98.62 493 LEU A O 1
ATOM 3994 N N . GLU A 1 494 ? 14.136 -11.496 -2.738 1.00 98.75 494 GLU A N 1
ATOM 3995 C CA . GLU A 1 494 ? 13.661 -10.170 -2.337 1.00 98.75 494 GLU A CA 1
ATOM 3996 C C . GLU A 1 494 ? 12.154 -10.168 -2.073 1.00 98.75 494 GLU A C 1
ATOM 3998 O O . GLU A 1 494 ? 11.340 -10.571 -2.912 1.00 98.75 494 GLU A O 1
ATOM 4003 N N . ALA A 1 495 ? 11.783 -9.717 -0.874 1.00 98.81 495 ALA A N 1
ATOM 4004 C CA . ALA A 1 495 ? 10.432 -9.884 -0.358 1.00 98.81 495 ALA A CA 1
ATOM 4005 C C . ALA A 1 495 ? 9.391 -9.012 -1.059 1.00 98.81 495 ALA A C 1
ATOM 4007 O O . ALA A 1 495 ? 8.299 -9.495 -1.360 1.00 98.81 495 ALA A O 1
ATOM 4008 N N . SER A 1 496 ? 9.699 -7.740 -1.330 1.00 98.75 496 SER A N 1
ATOM 4009 C CA . SER A 1 496 ? 8.705 -6.818 -1.888 1.00 98.75 496 SER A CA 1
ATOM 4010 C C . SER A 1 496 ? 8.283 -7.205 -3.307 1.00 98.75 496 SER A C 1
ATOM 4012 O O . SER A 1 496 ? 7.087 -7.273 -3.585 1.00 98.75 496 SER A O 1
ATOM 4014 N N . ALA A 1 497 ? 9.240 -7.542 -4.173 1.00 98.75 497 ALA A N 1
ATOM 4015 C CA . ALA A 1 497 ? 9.005 -8.037 -5.521 1.00 98.75 497 ALA A CA 1
ATOM 4016 C C . ALA A 1 497 ? 8.170 -9.317 -5.493 1.00 98.75 497 ALA A C 1
ATOM 4018 O O . ALA A 1 497 ? 7.119 -9.387 -6.124 1.00 98.75 497 ALA A O 1
ATOM 4019 N N . SER A 1 498 ? 8.593 -10.294 -4.690 1.00 98.94 498 SER A N 1
ATOM 4020 C CA . SER A 1 498 ? 7.926 -11.593 -4.596 1.00 98.94 498 SER A CA 1
ATOM 4021 C C . SER A 1 498 ? 6.484 -11.471 -4.101 1.00 98.94 498 SER A C 1
ATOM 4023 O O . SER A 1 498 ? 5.591 -12.106 -4.658 1.00 98.94 498 SER A O 1
ATOM 4025 N N . CYS A 1 499 ? 6.221 -10.596 -3.125 1.00 98.88 499 CYS A N 1
ATOM 4026 C CA . CYS A 1 499 ? 4.862 -10.325 -2.655 1.00 98.88 499 CYS A CA 1
ATOM 4027 C C . CYS A 1 499 ? 4.007 -9.616 -3.721 1.00 98.88 499 CYS A C 1
ATOM 4029 O O . CYS A 1 499 ? 2.837 -9.954 -3.879 1.00 98.88 499 CYS A O 1
ATOM 4031 N N . MET A 1 500 ? 4.568 -8.672 -4.488 1.00 98.94 500 MET A N 1
ATOM 4032 C CA . MET A 1 500 ? 3.852 -8.034 -5.606 1.00 98.94 500 MET A CA 1
ATOM 4033 C C . MET A 1 500 ? 3.537 -9.023 -6.730 1.00 98.94 500 MET A C 1
ATOM 4035 O O . MET A 1 500 ? 2.458 -8.954 -7.321 1.00 98.94 500 MET A O 1
ATOM 4039 N N . PHE A 1 501 ? 4.446 -9.955 -7.019 1.00 98.94 501 PHE A N 1
ATOM 4040 C CA . PHE A 1 501 ? 4.216 -11.012 -7.998 1.00 98.94 501 PHE A CA 1
ATOM 4041 C C . PHE A 1 501 ? 3.137 -11.981 -7.521 1.00 98.94 501 PHE A C 1
ATOM 4043 O O . PHE A 1 501 ? 2.204 -12.238 -8.276 1.00 98.94 501 PHE A O 1
ATOM 4050 N N . ALA A 1 502 ? 3.201 -12.443 -6.267 1.00 98.88 502 ALA A N 1
ATOM 4051 C CA . ALA A 1 502 ? 2.161 -13.278 -5.666 1.00 98.88 502 ALA A CA 1
ATOM 4052 C C . ALA A 1 502 ? 0.784 -12.598 -5.747 1.00 98.88 502 ALA A C 1
ATOM 4054 O O . ALA A 1 502 ? -0.154 -13.185 -6.282 1.00 98.88 502 ALA A O 1
ATOM 4055 N N . TYR A 1 503 ? 0.689 -11.336 -5.309 1.00 98.88 503 TYR A N 1
ATOM 4056 C CA . TYR A 1 503 ? -0.525 -10.523 -5.424 1.00 98.88 503 TYR A CA 1
ATOM 4057 C C . TYR A 1 503 ? -1.061 -10.493 -6.859 1.00 98.88 503 TYR A C 1
ATOM 4059 O O . TYR A 1 503 ? -2.218 -10.828 -7.100 1.00 98.88 503 TYR A O 1
ATOM 4067 N N . SER A 1 504 ? -0.208 -10.132 -7.818 1.00 98.88 504 SER A N 1
ATOM 4068 C CA . SER A 1 504 ? -0.616 -9.944 -9.212 1.00 98.88 504 SER A CA 1
ATOM 4069 C C . SER A 1 504 ? -1.056 -11.253 -9.864 1.00 98.88 504 SER A C 1
ATOM 4071 O O . SER A 1 504 ? -2.070 -11.274 -10.551 1.00 98.88 504 SER A O 1
ATOM 4073 N N . TYR A 1 505 ? -0.351 -12.363 -9.617 1.00 98.88 505 TYR A N 1
ATOM 4074 C CA . TYR A 1 505 ? -0.744 -13.676 -10.130 1.00 98.88 505 TYR A CA 1
ATOM 4075 C C . TYR A 1 505 ? -2.072 -14.156 -9.549 1.00 98.88 505 TYR A C 1
ATOM 4077 O O . TYR A 1 505 ? -2.949 -14.565 -10.309 1.00 98.88 505 TYR A O 1
ATOM 4085 N N . LEU A 1 506 ? -2.228 -14.108 -8.222 1.00 98.62 506 LEU A N 1
ATOM 4086 C CA . LEU A 1 506 ? -3.452 -14.551 -7.551 1.00 98.62 506 LEU A CA 1
ATOM 4087 C C . LEU A 1 506 ? -4.654 -13.728 -8.025 1.00 98.62 506 LEU A C 1
ATOM 4089 O O . LEU A 1 506 ? -5.676 -14.290 -8.424 1.00 98.62 506 LEU A O 1
ATOM 4093 N N . LYS A 1 507 ? -4.491 -12.404 -8.094 1.00 98.69 507 LYS A N 1
ATOM 4094 C CA . LYS A 1 507 ? -5.520 -11.493 -8.589 1.00 98.69 507 LYS A CA 1
ATOM 4095 C C . LYS A 1 507 ? -5.843 -11.719 -10.067 1.00 98.69 507 LYS A C 1
ATOM 4097 O O . LYS A 1 507 ? -7.011 -11.797 -10.439 1.00 98.69 507 LYS A O 1
ATOM 4102 N N . ALA A 1 508 ? -4.833 -11.860 -10.924 1.00 98.56 508 ALA A N 1
ATOM 4103 C CA . ALA A 1 508 ? -5.041 -12.100 -12.350 1.00 98.56 508 ALA A CA 1
ATOM 4104 C C . ALA A 1 508 ? -5.735 -13.447 -12.621 1.00 98.56 508 ALA A C 1
ATOM 4106 O O . ALA A 1 508 ? -6.560 -13.520 -13.534 1.00 98.56 508 ALA A O 1
ATOM 4107 N N . LEU A 1 509 ? -5.459 -14.486 -11.821 1.00 97.38 509 LEU A N 1
ATOM 4108 C CA . LEU A 1 509 ? -6.193 -15.757 -11.852 1.00 97.38 509 LEU A CA 1
ATOM 4109 C C . LEU A 1 509 ? -7.651 -15.565 -11.427 1.00 97.38 509 LEU A C 1
ATOM 4111 O O . LEU A 1 509 ? -8.554 -15.971 -12.157 1.00 97.38 509 LEU A O 1
ATOM 4115 N N . ARG A 1 510 ? -7.895 -14.893 -10.292 1.00 96.88 510 ARG A N 1
ATOM 4116 C CA . ARG A 1 510 ? -9.249 -14.577 -9.804 1.00 96.88 510 ARG A CA 1
ATOM 4117 C C . ARG A 1 510 ? -10.085 -13.846 -10.857 1.00 96.88 510 ARG A C 1
ATOM 4119 O O . ARG A 1 510 ? -11.272 -14.125 -11.004 1.00 96.88 510 ARG A O 1
ATOM 4126 N N . LEU A 1 511 ? -9.469 -12.917 -11.583 1.00 96.69 511 LEU A N 1
ATOM 4127 C CA . LEU A 1 511 ? -10.118 -12.111 -12.618 1.00 96.69 511 LEU A CA 1
ATOM 4128 C C . LEU A 1 511 ? -10.203 -12.806 -13.991 1.00 96.69 511 LEU A C 1
ATOM 4130 O O . LEU A 1 511 ? -10.792 -12.247 -14.915 1.00 96.69 511 LEU A O 1
ATOM 4134 N N . GLY A 1 512 ? -9.611 -13.994 -14.167 1.00 96.62 512 GLY A N 1
ATOM 4135 C CA . GLY A 1 512 ? -9.546 -14.680 -15.465 1.00 96.62 512 GLY A CA 1
ATOM 4136 C C . GLY A 1 512 ? -8.723 -13.926 -16.522 1.00 96.62 512 GLY A C 1
ATOM 4137 O O . GLY A 1 512 ? -8.959 -14.059 -17.729 1.00 96.62 512 GLY A O 1
ATOM 4138 N N . LEU A 1 513 ? -7.774 -13.093 -16.084 1.00 98.00 513 LEU A N 1
ATOM 4139 C CA . LEU A 1 513 ? -6.870 -12.349 -16.962 1.00 98.00 513 LEU A CA 1
ATOM 4140 C C . LEU A 1 513 ? -5.733 -13.231 -17.490 1.00 98.00 513 LEU A C 1
ATOM 4142 O O . LEU A 1 513 ? -5.264 -13.000 -18.605 1.00 98.00 513 LEU A O 1
ATOM 4146 N N . ILE A 1 514 ? -5.344 -14.250 -16.722 1.00 97.75 514 ILE A N 1
ATOM 4147 C CA . ILE A 1 514 ? -4.374 -15.288 -17.092 1.00 97.75 514 ILE A CA 1
ATOM 4148 C C . ILE A 1 514 ? -4.982 -16.684 -16.924 1.00 97.75 514 ILE A C 1
ATOM 4150 O O . ILE A 1 514 ? -5.993 -16.858 -16.246 1.00 97.75 514 ILE A O 1
ATOM 4154 N N . ASP A 1 515 ? -4.374 -17.670 -17.580 1.00 95.56 515 ASP A N 1
ATOM 4155 C CA . ASP A 1 515 ? -4.849 -19.055 -17.598 1.00 95.56 515 ASP A CA 1
ATOM 4156 C C . ASP A 1 515 ? -4.546 -19.813 -16.291 1.00 95.56 515 ASP A C 1
ATOM 4158 O O . ASP A 1 515 ? -3.583 -19.526 -15.580 1.00 95.56 515 ASP A O 1
ATOM 4162 N N . GLU A 1 516 ? -5.335 -20.851 -16.023 1.00 95.12 516 GLU A N 1
ATOM 4163 C CA . GLU A 1 516 ? -5.224 -21.725 -14.852 1.00 95.12 516 GLU A CA 1
ATOM 4164 C C . GLU A 1 516 ? -3.842 -22.402 -14.712 1.00 95.12 516 GLU A C 1
ATOM 4166 O O . GLU A 1 516 ? -3.403 -22.728 -13.610 1.00 95.12 516 GLU A O 1
ATOM 4171 N N . SER A 1 517 ? -3.087 -22.548 -15.807 1.00 95.81 517 SER A N 1
ATOM 4172 C CA . SER A 1 517 ? -1.697 -23.037 -15.803 1.00 95.81 517 SER A CA 1
ATOM 4173 C C . SER A 1 517 ? -0.699 -22.165 -15.021 1.00 95.81 517 SER A C 1
ATOM 4175 O O . SER A 1 517 ? 0.456 -22.569 -14.832 1.00 95.81 517 SER A O 1
ATOM 4177 N N . TYR A 1 518 ? -1.109 -20.983 -14.552 1.00 97.56 518 TYR A N 1
ATOM 4178 C CA . 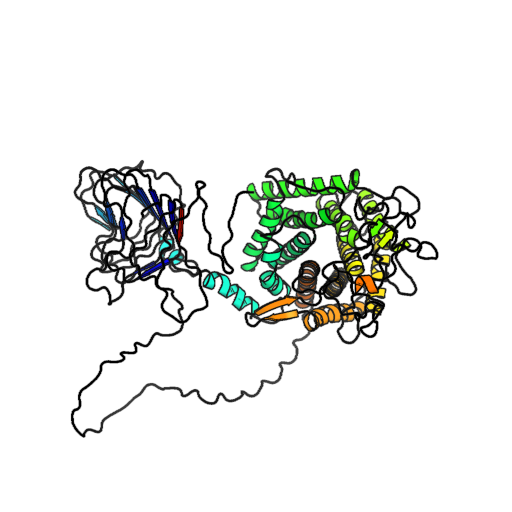TYR A 1 518 ? -0.334 -20.137 -13.640 1.00 97.56 518 TYR A CA 1
ATOM 4179 C C . TYR A 1 518 ? -0.654 -20.367 -12.156 1.00 97.56 518 TYR A C 1
ATOM 4181 O O . TYR A 1 518 ? 0.051 -19.805 -11.318 1.00 97.56 518 TYR A O 1
ATOM 4189 N N . ARG A 1 519 ? -1.643 -21.206 -11.800 1.00 95.62 519 ARG A N 1
ATOM 4190 C CA . ARG A 1 519 ? -1.989 -21.489 -10.394 1.00 95.62 519 ARG A CA 1
ATOM 4191 C C . ARG A 1 519 ? -0.785 -21.948 -9.591 1.00 95.62 519 ARG A C 1
ATOM 4193 O O . ARG A 1 519 ? -0.480 -21.334 -8.581 1.00 95.62 519 ARG A O 1
ATOM 4200 N N . GLU A 1 520 ? -0.071 -22.970 -10.054 1.00 94.75 520 GLU A N 1
ATOM 4201 C CA . GLU A 1 520 ? 1.087 -23.510 -9.326 1.00 94.75 520 GLU A CA 1
ATOM 4202 C C . GLU A 1 520 ? 2.147 -22.431 -9.054 1.00 94.75 520 GLU A C 1
ATOM 4204 O O . GLU A 1 520 ? 2.622 -22.301 -7.930 1.00 94.75 520 GLU A O 1
ATOM 4209 N N . THR A 1 521 ? 2.436 -21.585 -10.049 1.00 97.75 521 THR A N 1
ATOM 4210 C CA . THR A 1 521 ? 3.332 -20.427 -9.907 1.00 97.75 521 THR A CA 1
ATOM 4211 C C . THR A 1 521 ? 2.827 -19.444 -8.847 1.00 97.75 521 THR A C 1
ATOM 4213 O O . THR A 1 521 ? 3.613 -19.004 -8.008 1.00 97.75 521 THR A O 1
ATOM 4216 N N . ALA A 1 522 ? 1.531 -19.118 -8.858 1.00 97.69 522 ALA A N 1
ATOM 4217 C CA . ALA A 1 522 ? 0.905 -18.187 -7.921 1.00 97.69 522 ALA A CA 1
ATOM 4218 C C . ALA A 1 522 ? 0.901 -18.714 -6.477 1.00 97.69 522 ALA A C 1
ATOM 4220 O O . ALA A 1 522 ? 1.245 -17.989 -5.543 1.00 97.69 522 ALA A O 1
ATOM 4221 N N . GLU A 1 523 ? 0.540 -19.984 -6.285 1.00 95.50 523 GLU A N 1
ATOM 4222 C CA . GLU A 1 523 ? 0.515 -20.595 -4.957 1.00 95.50 523 GLU A CA 1
ATOM 4223 C C . GLU A 1 523 ? 1.928 -20.773 -4.393 1.00 95.50 523 GLU A C 1
ATOM 4225 O O . GLU A 1 523 ? 2.145 -20.513 -3.209 1.00 95.50 523 GLU A O 1
ATOM 4230 N N . ALA A 1 524 ? 2.892 -21.177 -5.228 1.00 95.50 524 ALA A N 1
ATOM 4231 C CA . ALA A 1 524 ? 4.297 -21.274 -4.837 1.00 95.50 524 ALA A CA 1
ATOM 4232 C C . ALA A 1 524 ? 4.862 -19.905 -4.435 1.00 95.50 524 ALA A C 1
ATOM 4234 O O . ALA A 1 524 ? 5.575 -19.816 -3.442 1.00 95.50 524 ALA A O 1
ATOM 4235 N N . ALA A 1 525 ? 4.481 -18.835 -5.140 1.00 98.44 525 ALA A N 1
ATOM 4236 C CA . ALA A 1 525 ? 4.870 -17.469 -4.798 1.00 98.44 525 ALA A CA 1
ATOM 4237 C C . ALA A 1 525 ? 4.411 -17.063 -3.396 1.00 98.44 525 ALA A C 1
ATOM 4239 O O . ALA A 1 525 ? 5.196 -16.527 -2.614 1.00 98.44 525 ALA A O 1
ATOM 4240 N N . TYR A 1 526 ? 3.144 -17.321 -3.067 1.00 98.38 526 TYR A N 1
ATOM 4241 C CA . TYR A 1 526 ? 2.594 -16.941 -1.770 1.00 98.38 526 TYR A CA 1
ATOM 4242 C C . TYR A 1 526 ? 3.154 -17.798 -0.629 1.00 98.38 526 TYR A C 1
ATOM 4244 O O . TYR A 1 526 ? 3.651 -17.257 0.359 1.00 98.38 526 TYR A O 1
ATOM 4252 N N . LYS A 1 527 ? 3.148 -19.129 -0.786 1.00 96.12 527 LYS A N 1
ATOM 4253 C CA . LYS A 1 527 ? 3.705 -20.063 0.209 1.00 96.12 527 LYS A CA 1
ATOM 4254 C C . LYS A 1 527 ? 5.198 -19.806 0.426 1.00 96.12 527 LYS A C 1
ATOM 4256 O O . LYS A 1 527 ? 5.641 -19.671 1.562 1.00 96.12 527 LYS A O 1
ATOM 4261 N N . GLY A 1 528 ? 5.945 -19.610 -0.658 1.00 96.94 528 GLY A N 1
ATOM 4262 C CA . GLY A 1 528 ? 7.355 -19.248 -0.618 1.00 96.94 528 GLY A CA 1
ATOM 4263 C C . GLY A 1 528 ? 7.619 -17.919 0.087 1.00 96.94 528 GLY A C 1
ATOM 4264 O O . GLY A 1 528 ? 8.590 -17.801 0.834 1.00 96.94 528 GLY A O 1
ATOM 4265 N N . ALA A 1 529 ? 6.741 -16.922 -0.074 1.00 98.44 529 ALA A N 1
ATOM 4266 C CA . ALA A 1 529 ? 6.860 -15.658 0.649 1.00 98.44 529 ALA A CA 1
ATOM 4267 C C . ALA A 1 529 ? 6.677 -15.838 2.166 1.00 98.44 529 ALA A C 1
ATOM 4269 O O . ALA A 1 529 ? 7.433 -15.245 2.941 1.00 98.44 529 ALA A O 1
ATOM 4270 N N . LEU A 1 530 ? 5.728 -16.683 2.590 1.00 96.69 530 LEU A N 1
ATOM 4271 C CA . LEU A 1 530 ? 5.550 -17.045 3.999 1.00 96.69 530 LEU A CA 1
ATOM 4272 C C . LEU A 1 530 ? 6.799 -17.737 4.556 1.00 96.69 530 LEU A C 1
ATOM 4274 O O . LEU A 1 530 ? 7.324 -17.315 5.582 1.00 96.69 530 LEU A O 1
ATOM 4278 N N . GLU A 1 531 ? 7.306 -18.754 3.860 1.00 95.25 531 GLU A N 1
ATOM 4279 C CA . GLU A 1 531 ? 8.447 -19.558 4.315 1.00 95.25 531 GLU A CA 1
ATOM 4280 C C . GLU A 1 531 ? 9.773 -18.782 4.315 1.00 95.25 531 GLU A C 1
ATOM 4282 O O . GLU A 1 531 ? 10.606 -18.964 5.204 1.00 95.25 531 GLU A O 1
ATOM 4287 N N . THR A 1 532 ? 9.980 -17.900 3.334 1.00 95.50 532 THR A N 1
ATOM 4288 C CA . THR A 1 532 ? 11.276 -17.235 3.111 1.00 95.50 532 THR A CA 1
ATOM 4289 C C . THR A 1 532 ? 11.402 -15.912 3.864 1.00 95.50 532 THR A C 1
ATOM 4291 O O . THR A 1 532 ? 12.501 -15.530 4.285 1.00 95.50 532 THR A O 1
ATOM 4294 N N . PHE A 1 533 ? 10.300 -15.169 4.007 1.00 98.44 533 PHE A N 1
ATOM 4295 C CA . PHE A 1 533 ? 10.353 -13.777 4.459 1.00 98.44 533 PHE A CA 1
ATOM 4296 C C . PHE A 1 533 ? 9.659 -13.535 5.793 1.00 98.44 533 PHE A C 1
ATOM 4298 O O . PHE A 1 533 ? 10.021 -12.567 6.469 1.00 98.44 533 PHE A O 1
ATOM 4305 N N . ILE A 1 534 ? 8.713 -14.382 6.204 1.00 97.75 534 ILE A N 1
ATOM 4306 C CA . ILE A 1 534 ? 7.950 -14.156 7.431 1.00 97.75 534 ILE A CA 1
ATOM 4307 C C . ILE A 1 534 ? 8.636 -14.792 8.640 1.00 97.75 534 ILE A C 1
ATOM 4309 O O . ILE A 1 534 ? 9.063 -15.942 8.628 1.00 97.75 534 ILE A O 1
ATOM 4313 N N . THR A 1 535 ? 8.736 -14.029 9.726 1.00 94.62 535 THR A N 1
ATOM 4314 C CA . THR A 1 535 ? 9.130 -14.544 11.043 1.00 94.62 535 THR A CA 1
ATOM 4315 C C . THR A 1 535 ? 8.006 -14.293 12.029 1.00 94.62 535 THR A C 1
ATOM 4317 O O . THR A 1 535 ? 7.537 -13.162 12.135 1.00 94.62 535 THR A O 1
ATOM 4320 N N . VAL A 1 536 ? 7.605 -15.332 12.760 1.00 90.19 536 VAL A N 1
ATOM 4321 C CA . VAL A 1 536 ? 6.618 -15.236 13.841 1.00 90.19 536 VAL A CA 1
ATOM 4322 C C . VAL A 1 536 ? 7.353 -15.032 15.164 1.00 90.19 536 VAL A C 1
ATOM 4324 O O . VAL A 1 536 ? 8.214 -15.830 15.536 1.00 90.19 536 VAL A O 1
ATOM 4327 N N . ASN A 1 537 ? 7.035 -13.947 15.860 1.00 87.12 537 ASN A N 1
ATOM 4328 C CA . ASN A 1 537 ? 7.567 -13.625 17.177 1.00 87.12 537 ASN A CA 1
ATOM 4329 C C . ASN A 1 537 ? 6.824 -14.415 18.268 1.00 87.12 537 ASN A C 1
ATOM 4331 O O . ASN A 1 537 ? 5.718 -14.914 18.064 1.00 87.12 537 ASN A O 1
ATOM 4335 N N . ASN A 1 538 ? 7.403 -14.484 19.470 1.00 81.81 538 ASN A N 1
ATOM 4336 C CA . ASN A 1 538 ? 6.821 -15.228 20.600 1.00 81.81 538 ASN A CA 1
ATOM 4337 C C . ASN A 1 538 ? 5.423 -14.735 21.021 1.00 81.81 538 ASN A C 1
ATOM 4339 O O . ASN A 1 538 ? 4.650 -15.487 21.616 1.00 81.81 538 ASN A O 1
ATOM 4343 N N . ASP A 1 539 ? 5.101 -13.470 20.754 1.00 77.12 539 ASP A N 1
ATOM 4344 C CA . ASP A 1 539 ? 3.798 -12.876 21.055 1.00 77.12 539 ASP A CA 1
ATOM 4345 C C . ASP A 1 539 ? 2.740 -13.126 19.965 1.00 77.12 539 ASP A C 1
ATOM 4347 O O . ASP A 1 539 ? 1.577 -12.793 20.177 1.00 77.12 539 ASP A O 1
ATOM 4351 N N . GLY A 1 540 ? 3.113 -13.766 18.850 1.00 81.69 540 GLY A N 1
ATOM 4352 C CA . GLY A 1 540 ? 2.257 -14.015 17.689 1.00 81.69 540 GLY A CA 1
ATOM 4353 C C . GLY A 1 540 ? 2.340 -12.933 16.608 1.00 81.69 540 GLY A C 1
ATOM 4354 O O . GLY A 1 540 ? 1.810 -13.136 15.514 1.00 81.69 540 GLY A O 1
ATOM 4355 N N . SER A 1 541 ? 3.022 -11.812 16.865 1.00 88.25 541 SER A N 1
ATOM 4356 C CA . SER A 1 541 ? 3.271 -10.800 15.837 1.00 88.25 541 SER A CA 1
ATOM 4357 C C . SER A 1 541 ? 4.210 -11.321 14.757 1.00 88.25 541 SER A C 1
ATOM 4359 O O . SER A 1 541 ? 5.029 -12.210 14.994 1.00 88.25 541 SER A O 1
ATOM 4361 N N . ILE A 1 542 ? 4.089 -10.774 13.551 1.00 94.44 542 ILE A N 1
ATOM 4362 C CA . ILE A 1 542 ? 4.891 -11.187 12.405 1.00 94.44 542 ILE A CA 1
ATOM 4363 C C . ILE A 1 542 ? 5.748 -10.047 11.865 1.00 94.44 542 ILE A C 1
ATOM 4365 O O . ILE A 1 542 ? 5.342 -8.882 11.820 1.00 94.44 542 ILE A O 1
ATOM 4369 N N . ASN A 1 543 ? 6.949 -10.418 11.434 1.00 96.94 543 ASN A N 1
ATOM 4370 C CA . ASN A 1 543 ? 7.867 -9.567 10.693 1.00 96.94 543 ASN A CA 1
ATOM 4371 C C . ASN A 1 543 ? 7.949 -10.039 9.242 1.00 96.94 543 ASN A C 1
ATOM 4373 O O . ASN A 1 543 ? 7.917 -11.243 8.995 1.00 96.94 543 ASN A O 1
ATOM 4377 N N . ILE A 1 544 ? 8.141 -9.107 8.309 1.00 98.19 544 ILE A N 1
ATOM 4378 C CA . ILE A 1 544 ? 8.550 -9.406 6.931 1.00 98.19 544 ILE A CA 1
ATOM 4379 C C . ILE A 1 544 ? 9.992 -8.950 6.721 1.00 98.19 544 ILE A C 1
ATOM 4381 O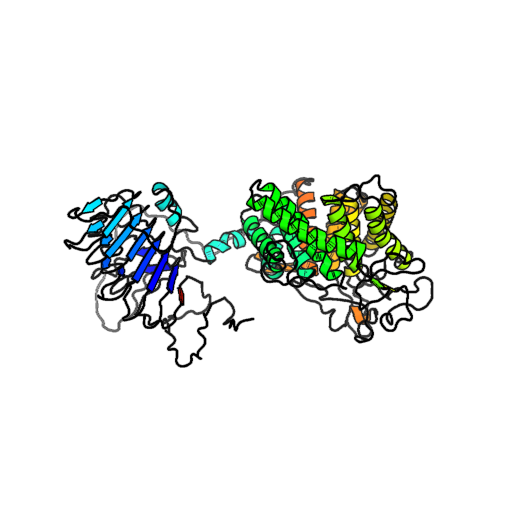 O . ILE A 1 544 ? 10.337 -7.796 6.967 1.00 98.19 544 ILE A O 1
ATOM 4385 N N . ASN A 1 545 ? 10.853 -9.865 6.295 1.00 97.94 545 ASN A N 1
ATOM 4386 C CA . ASN A 1 545 ? 12.294 -9.661 6.184 1.00 97.94 545 ASN A CA 1
ATOM 4387 C C . ASN A 1 545 ? 12.742 -9.642 4.724 1.00 97.94 545 ASN A C 1
ATOM 4389 O O . ASN A 1 545 ? 11.971 -9.946 3.827 1.00 97.94 545 ASN A O 1
ATOM 4393 N N . GLN A 1 546 ? 14.018 -9.336 4.494 1.00 96.69 546 GLN A N 1
ATOM 4394 C CA . GLN A 1 546 ? 14.644 -9.387 3.169 1.00 96.69 546 GLN A CA 1
ATOM 4395 C C . GLN A 1 546 ? 14.019 -8.436 2.126 1.00 96.69 546 GLN A C 1
ATOM 4397 O O . GLN A 1 546 ? 14.002 -8.729 0.931 1.00 96.69 546 GLN A O 1
ATOM 4402 N N . SER A 1 547 ? 13.530 -7.271 2.564 1.00 97.94 547 SER A N 1
ATOM 4403 C CA . SER A 1 547 ? 13.054 -6.216 1.661 1.00 97.94 547 SER A CA 1
ATOM 4404 C C . SER A 1 547 ? 14.203 -5.299 1.247 1.00 97.94 547 SER A C 1
ATOM 4406 O O . SER A 1 547 ? 14.972 -4.827 2.088 1.00 97.94 547 SER A O 1
ATOM 4408 N N . CYS A 1 548 ? 14.314 -4.984 -0.040 1.00 97.81 548 CYS A N 1
ATOM 4409 C CA . CYS A 1 548 ? 15.200 -3.924 -0.506 1.00 97.81 548 CYS A CA 1
ATOM 4410 C C . CYS A 1 548 ? 14.650 -2.560 -0.048 1.00 97.81 548 CYS A C 1
ATOM 4412 O O . CYS A 1 548 ? 13.568 -2.159 -0.471 1.00 97.81 548 CYS A O 1
ATOM 4414 N N . ARG A 1 549 ? 15.396 -1.784 0.746 1.00 95.62 549 ARG A N 1
ATOM 4415 C CA . ARG A 1 549 ? 14.921 -0.498 1.301 1.00 95.62 549 ARG A CA 1
ATOM 4416 C C . ARG A 1 549 ? 14.451 0.501 0.237 1.00 95.62 549 ARG A C 1
ATOM 4418 O O . ARG A 1 549 ? 13.426 1.170 0.409 1.00 95.62 549 ARG A O 1
ATOM 4425 N N . SER A 1 550 ? 15.227 0.650 -0.833 1.00 95.19 550 SER A N 1
ATOM 4426 C CA . SER A 1 550 ? 14.973 1.567 -1.946 1.00 95.19 550 SER A CA 1
ATOM 4427 C C . SER A 1 550 ? 15.879 1.218 -3.127 1.00 95.19 550 SER A C 1
ATOM 4429 O O . SER A 1 550 ? 16.919 0.613 -2.929 1.00 95.19 550 SER A O 1
ATOM 4431 N N . ALA A 1 551 ? 15.527 1.617 -4.344 1.00 95.62 551 ALA A N 1
ATOM 4432 C CA . ALA A 1 551 ? 16.473 1.701 -5.454 1.00 95.62 551 ALA A CA 1
ATOM 4433 C C . ALA A 1 551 ? 16.014 2.807 -6.408 1.00 95.62 551 ALA A C 1
ATOM 4435 O O . ALA A 1 551 ? 14.862 3.233 -6.366 1.00 95.62 551 ALA A O 1
ATOM 4436 N N . GLY A 1 552 ? 16.912 3.298 -7.253 1.00 96.06 552 GLY A N 1
ATOM 4437 C CA . GLY A 1 552 ? 16.591 4.317 -8.241 1.00 96.06 552 GLY A CA 1
ATOM 4438 C C . GLY A 1 552 ? 17.705 4.501 -9.259 1.00 96.06 552 GLY A C 1
ATOM 4439 O O . GLY A 1 552 ? 18.767 3.890 -9.169 1.00 96.06 552 GLY A O 1
ATOM 4440 N N . LEU A 1 553 ? 17.467 5.377 -10.225 1.00 96.94 553 LEU A N 1
ATOM 4441 C CA . LEU A 1 553 ? 18.403 5.683 -11.297 1.00 96.94 553 LEU A CA 1
ATOM 4442 C C . LEU A 1 553 ? 18.752 7.178 -11.269 1.00 96.94 553 LEU A C 1
ATOM 4444 O O . LEU A 1 553 ? 17.882 8.035 -11.125 1.00 96.94 553 LEU A O 1
ATOM 4448 N N . GLY A 1 554 ? 20.042 7.511 -11.349 1.00 93.56 554 GLY A N 1
ATOM 4449 C CA . GLY A 1 554 ? 20.526 8.889 -11.211 1.00 93.56 554 GLY A CA 1
ATOM 4450 C C . GLY A 1 554 ? 20.017 9.618 -9.945 1.00 93.56 554 GLY A C 1
ATOM 4451 O O . GLY A 1 554 ? 19.698 8.979 -8.942 1.00 93.56 554 GLY A O 1
ATOM 4452 N N . PRO A 1 555 ? 19.924 10.961 -9.927 1.00 93.25 555 PRO A N 1
ATOM 4453 C CA . PRO A 1 555 ? 20.278 11.895 -10.992 1.00 93.25 555 PRO A CA 1
ATOM 4454 C C . PRO A 1 555 ? 21.789 12.154 -11.003 1.00 93.25 555 PRO A C 1
ATOM 4456 O O . PRO A 1 555 ? 22.560 11.499 -10.302 1.00 93.25 555 PRO A O 1
ATOM 4459 N N . SER A 1 556 ? 22.239 13.122 -11.801 1.00 91.50 556 SER A N 1
ATOM 4460 C CA . SER A 1 556 ? 23.660 13.461 -11.978 1.00 91.50 556 SER A CA 1
ATOM 4461 C C . SER A 1 556 ? 24.432 13.751 -10.677 1.00 91.50 556 SER A C 1
ATOM 4463 O O . SER A 1 556 ? 25.650 13.550 -10.639 1.00 91.50 556 SER A O 1
ATOM 4465 N N . ASN A 1 557 ? 23.739 14.190 -9.619 1.00 91.56 557 ASN A N 1
ATOM 4466 C CA . ASN A 1 557 ? 24.290 14.453 -8.285 1.00 91.56 557 ASN A CA 1
ATOM 4467 C C . ASN A 1 557 ? 24.406 13.200 -7.393 1.00 91.56 557 ASN A C 1
ATOM 4469 O O . ASN A 1 557 ? 25.030 13.274 -6.338 1.00 91.56 557 ASN A O 1
ATOM 4473 N N . ASN A 1 558 ? 23.863 12.055 -7.814 1.00 92.12 558 ASN A N 1
ATOM 4474 C CA . ASN A 1 558 ? 24.038 10.762 -7.161 1.00 92.12 558 ASN A CA 1
ATOM 4475 C C . ASN A 1 558 ? 24.543 9.719 -8.169 1.00 92.12 558 ASN A C 1
ATOM 4477 O O . ASN A 1 558 ? 23.801 8.886 -8.688 1.00 92.12 558 ASN A O 1
ATOM 4481 N N . ARG A 1 559 ? 25.853 9.764 -8.427 1.00 93.06 559 ARG A N 1
ATOM 4482 C CA . ARG A 1 559 ? 26.528 8.888 -9.397 1.00 93.06 559 ARG A CA 1
ATOM 4483 C C . ARG A 1 559 ? 26.582 7.413 -8.989 1.00 93.06 559 ARG A C 1
ATOM 4485 O O . ARG A 1 559 ? 26.922 6.594 -9.832 1.00 93.06 559 ARG A O 1
ATOM 4492 N N . GLN A 1 560 ? 26.247 7.071 -7.739 1.00 93.88 560 GLN A N 1
ATOM 4493 C CA . GLN A 1 560 ? 26.174 5.674 -7.298 1.00 93.88 560 GLN A CA 1
ATOM 4494 C C . GLN A 1 560 ? 25.016 4.929 -7.979 1.00 93.88 560 GLN A C 1
ATOM 4496 O O . GLN A 1 560 ? 25.127 3.734 -8.223 1.00 93.88 560 GLN A O 1
ATOM 4501 N N . ARG A 1 561 ? 23.932 5.639 -8.314 1.00 96.25 561 ARG A N 1
ATOM 4502 C CA . ARG A 1 561 ? 22.716 5.107 -8.945 1.00 96.25 561 ARG A CA 1
ATOM 4503 C C . ARG A 1 561 ? 22.886 4.942 -10.455 1.00 96.25 561 ARG A C 1
ATOM 4505 O O . ARG A 1 561 ? 22.174 5.550 -11.253 1.00 96.25 561 ARG A O 1
ATOM 4512 N N . ASP A 1 562 ? 23.889 4.170 -10.851 1.00 95.75 562 ASP A N 1
ATOM 4513 C CA . ASP A 1 562 ? 24.289 3.980 -12.250 1.00 95.75 562 ASP A CA 1
ATOM 4514 C C . ASP A 1 562 ? 23.530 2.853 -12.967 1.00 95.75 562 ASP A C 1
ATOM 4516 O O . ASP A 1 562 ? 23.843 2.531 -14.119 1.00 95.75 562 ASP A O 1
ATOM 4520 N N . GLY A 1 563 ? 22.570 2.242 -12.270 1.00 96.19 563 GLY A N 1
ATOM 4521 C CA . GLY A 1 563 ? 21.734 1.160 -12.766 1.00 96.19 563 GLY A CA 1
ATOM 4522 C C . GLY A 1 563 ? 22.471 -0.153 -13.011 1.00 96.19 563 GLY A C 1
ATOM 4523 O O . GLY A 1 563 ? 21.897 -0.998 -13.679 1.00 96.19 563 GLY A O 1
ATOM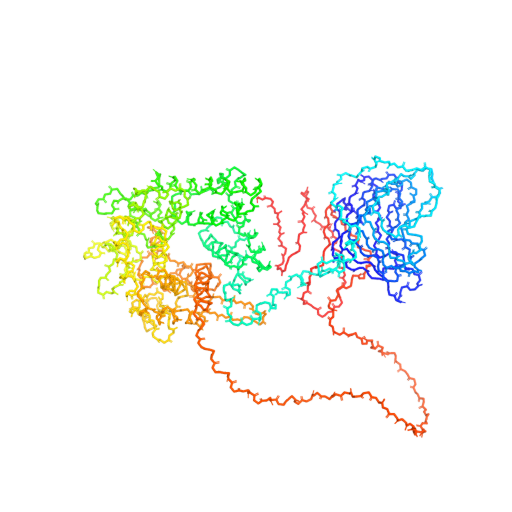 4524 N N . SER A 1 564 ? 23.711 -0.328 -12.540 1.00 96.75 564 SER A N 1
ATOM 4525 C CA . SER A 1 564 ? 24.443 -1.600 -12.631 1.00 96.75 564 SER A CA 1
ATOM 4526 C C . SER A 1 564 ? 23.978 -2.613 -11.584 1.00 96.75 564 SER A C 1
ATOM 4528 O O . SER A 1 564 ? 23.497 -2.229 -10.516 1.00 96.75 564 SER A O 1
ATOM 4530 N N . ALA A 1 565 ? 24.221 -3.905 -11.814 1.00 97.06 565 ALA A N 1
ATOM 4531 C CA . ALA A 1 565 ? 23.991 -4.929 -10.797 1.00 97.06 565 ALA A CA 1
ATOM 4532 C C . ALA A 1 565 ? 24.684 -4.607 -9.460 1.00 97.06 565 ALA A C 1
ATOM 4534 O O . ALA A 1 565 ? 24.097 -4.766 -8.392 1.00 97.06 565 ALA A O 1
ATOM 4535 N N . SER A 1 566 ? 25.911 -4.077 -9.496 1.00 96.12 566 SER A N 1
ATOM 4536 C CA . SER A 1 566 ? 26.628 -3.662 -8.284 1.00 96.12 566 SER A CA 1
ATOM 4537 C C . SER A 1 566 ? 25.913 -2.553 -7.522 1.00 96.12 566 SER A C 1
ATOM 4539 O O . SER A 1 566 ? 25.935 -2.557 -6.293 1.00 96.12 566 SER A O 1
ATOM 4541 N N . TYR A 1 567 ? 25.262 -1.620 -8.218 1.00 97.38 567 TYR A N 1
ATOM 4542 C CA . TYR A 1 567 ? 24.420 -0.630 -7.562 1.00 97.38 567 TYR A CA 1
ATOM 4543 C C . TYR A 1 567 ? 23.226 -1.294 -6.864 1.00 97.38 567 TYR A C 1
ATOM 4545 O O . TYR A 1 567 ? 23.046 -1.070 -5.671 1.00 97.38 567 TYR A O 1
ATOM 4553 N N . TYR A 1 568 ? 22.466 -2.159 -7.541 1.00 98.00 568 TYR A N 1
ATOM 4554 C CA . TYR A 1 568 ? 21.286 -2.810 -6.943 1.00 98.00 568 TYR A CA 1
ATOM 4555 C C . TYR A 1 568 ? 21.594 -3.757 -5.777 1.00 98.00 568 TYR A C 1
ATOM 4557 O O . TYR A 1 568 ? 20.690 -4.069 -5.001 1.00 98.00 568 TYR A O 1
ATOM 4565 N N . LEU A 1 569 ? 22.847 -4.203 -5.641 1.00 96.75 569 LEU A N 1
ATOM 4566 C CA . LEU A 1 569 ? 23.293 -5.095 -4.566 1.00 96.75 569 LEU A CA 1
ATOM 4567 C C . LEU A 1 569 ? 24.049 -4.381 -3.432 1.00 96.75 569 LEU A C 1
ATOM 4569 O O . LEU A 1 569 ? 24.186 -4.940 -2.342 1.00 96.75 569 LEU A O 1
ATOM 4573 N N . CYS A 1 570 ? 24.590 -3.184 -3.680 1.00 92.38 570 CYS A N 1
ATOM 4574 C CA . CYS A 1 570 ? 25.534 -2.527 -2.762 1.00 92.38 570 CYS A CA 1
ATOM 4575 C C . CYS A 1 570 ? 25.391 -1.003 -2.655 1.00 92.38 570 CYS A C 1
ATOM 4577 O O . CYS A 1 570 ? 26.173 -0.360 -1.951 1.00 92.38 570 CYS A O 1
ATOM 4579 N N . GLY A 1 571 ? 24.443 -0.400 -3.367 1.00 94.06 571 GLY A N 1
ATOM 4580 C CA . GLY A 1 571 ? 24.062 0.997 -3.196 1.00 94.06 571 GLY A CA 1
ATOM 4581 C C . GLY A 1 571 ? 23.768 1.333 -1.730 1.00 94.06 571 GLY A C 1
ATOM 4582 O O . GLY A 1 571 ? 23.280 0.506 -0.960 1.00 94.06 571 GLY A O 1
ATOM 4583 N N . SER A 1 572 ? 24.055 2.568 -1.325 1.00 91.56 572 SER A N 1
ATOM 4584 C CA . SER A 1 572 ? 23.816 3.005 0.059 1.00 91.56 572 SER A CA 1
ATOM 4585 C C . SER A 1 572 ? 22.330 3.005 0.448 1.00 91.56 572 SER A C 1
ATOM 4587 O O . SER A 1 572 ? 22.001 2.951 1.630 1.00 91.56 572 SER A O 1
ATOM 4589 N N . ASP A 1 573 ? 21.436 3.038 -0.539 1.00 93.56 573 ASP A N 1
ATOM 4590 C CA . ASP A 1 573 ? 19.985 3.061 -0.389 1.00 93.56 573 ASP A CA 1
ATOM 4591 C C . ASP A 1 573 ? 19.292 1.718 -0.680 1.00 93.56 573 ASP A C 1
ATOM 4593 O O . ASP A 1 573 ? 18.111 1.590 -0.362 1.00 93.56 573 ASP A O 1
ATOM 4597 N N . VAL A 1 574 ? 20.015 0.714 -1.195 1.00 94.38 574 VAL A N 1
ATOM 4598 C CA . VAL A 1 574 ? 19.481 -0.625 -1.543 1.00 94.38 574 VAL A CA 1
ATOM 4599 C C . VAL A 1 574 ? 19.664 -1.662 -0.435 1.00 94.38 574 VAL A C 1
ATOM 4601 O O . VAL A 1 574 ? 19.554 -2.862 -0.676 1.00 94.38 574 VAL A O 1
ATOM 4604 N N . THR A 1 575 ? 19.955 -1.215 0.788 1.00 94.06 575 THR A N 1
ATOM 4605 C CA . THR A 1 575 ? 20.161 -2.097 1.944 1.00 94.06 575 THR A CA 1
ATOM 4606 C C . THR A 1 575 ? 18.965 -3.013 2.173 1.00 94.06 575 THR A C 1
ATOM 4608 O O . THR A 1 575 ? 17.820 -2.569 2.065 1.00 94.06 575 THR A O 1
ATOM 4611 N N . VAL A 1 576 ? 19.236 -4.249 2.576 1.00 96.69 576 VAL A N 1
ATOM 4612 C CA . VAL A 1 576 ? 18.206 -5.208 2.975 1.00 96.69 576 VAL A CA 1
ATOM 4613 C C . VAL A 1 576 ? 17.700 -4.867 4.377 1.00 96.69 576 VAL A C 1
ATOM 4615 O O . VAL A 1 576 ? 18.499 -4.679 5.294 1.00 96.69 576 VAL A O 1
ATOM 4618 N N . VAL A 1 577 ? 16.384 -4.751 4.536 1.00 97.56 577 VAL A N 1
ATOM 4619 C CA . VAL A 1 577 ? 15.713 -4.348 5.779 1.00 97.56 577 VAL A CA 1
ATOM 4620 C C . VAL A 1 577 ? 14.491 -5.227 6.064 1.00 97.56 577 VAL A C 1
ATOM 4622 O O . VAL A 1 577 ? 14.000 -5.938 5.184 1.00 97.56 577 VAL A O 1
ATOM 4625 N N . SER A 1 578 ? 13.996 -5.150 7.298 1.00 97.62 578 SER A N 1
ATOM 4626 C CA . SER A 1 578 ? 12.749 -5.786 7.735 1.00 97.62 578 SER A CA 1
ATOM 4627 C C . SER A 1 578 ? 11.655 -4.745 7.979 1.00 97.62 578 SER A C 1
ATOM 4629 O O . SER A 1 578 ? 11.954 -3.577 8.231 1.00 97.62 578 SER A O 1
ATOM 4631 N N . ASN A 1 579 ? 10.396 -5.181 7.916 1.00 96.56 579 ASN A N 1
ATOM 4632 C CA . ASN A 1 579 ? 9.183 -4.405 8.200 1.00 96.56 579 ASN A CA 1
ATOM 4633 C C . ASN A 1 579 ? 9.105 -3.085 7.431 1.00 96.56 579 ASN A C 1
ATOM 4635 O O . ASN A 1 579 ? 8.685 -2.048 7.945 1.00 96.56 579 ASN A O 1
ATOM 4639 N N . GLU A 1 580 ? 9.536 -3.131 6.176 1.00 95.50 580 GLU A N 1
ATOM 4640 C CA . GLU A 1 580 ? 9.518 -1.994 5.275 1.00 95.50 580 GLU A CA 1
ATOM 4641 C C . GLU A 1 580 ? 8.195 -1.973 4.496 1.00 95.50 580 GLU A C 1
ATOM 4643 O O . GLU A 1 580 ? 7.724 -3.007 4.016 1.00 95.50 580 GLU A O 1
ATOM 4648 N N . GLY A 1 581 ? 7.572 -0.797 4.387 1.00 97.06 581 GLY A N 1
ATOM 4649 C CA . GLY A 1 581 ? 6.210 -0.670 3.873 1.00 97.06 581 GLY A CA 1
ATOM 4650 C C . GLY A 1 581 ? 6.014 -1.136 2.424 1.00 97.06 581 GLY A C 1
ATOM 4651 O O . GLY A 1 581 ? 4.929 -1.616 2.098 1.00 97.06 581 GLY A O 1
ATOM 4652 N N . LYS A 1 582 ? 7.050 -1.094 1.568 1.00 97.94 582 LYS A N 1
ATOM 4653 C CA . LYS A 1 582 ? 6.993 -1.618 0.188 1.00 97.94 582 LYS A CA 1
ATOM 4654 C C . LYS A 1 582 ? 6.943 -3.143 0.152 1.00 97.94 582 LYS A C 1
ATOM 4656 O O . LYS A 1 582 ? 6.606 -3.677 -0.893 1.00 97.94 582 LYS A O 1
ATOM 4661 N N . ALA A 1 583 ? 7.250 -3.838 1.250 1.00 98.50 583 ALA A N 1
ATOM 4662 C CA . ALA A 1 583 ? 6.999 -5.271 1.402 1.00 98.50 583 ALA A CA 1
ATOM 4663 C C . ALA A 1 583 ? 5.703 -5.550 2.182 1.00 98.50 583 ALA A C 1
ATOM 4665 O O . ALA A 1 583 ? 4.934 -6.417 1.781 1.00 98.50 583 ALA A O 1
ATOM 4666 N N . ILE A 1 584 ? 5.418 -4.777 3.239 1.00 98.62 584 ILE A N 1
ATOM 4667 C CA . ILE A 1 584 ? 4.204 -4.935 4.062 1.00 98.62 584 ILE A CA 1
ATOM 4668 C C . ILE A 1 584 ? 2.932 -4.788 3.220 1.00 98.62 584 ILE A C 1
ATOM 4670 O O . ILE A 1 584 ? 2.076 -5.666 3.257 1.00 98.62 584 ILE A O 1
ATOM 4674 N N . GLY A 1 585 ? 2.810 -3.705 2.446 1.00 98.44 585 GLY A N 1
ATOM 4675 C CA . GLY A 1 585 ? 1.606 -3.444 1.653 1.00 98.44 585 GLY A CA 1
ATOM 4676 C C . GLY A 1 585 ? 1.300 -4.559 0.644 1.00 98.44 585 GLY A C 1
ATOM 4677 O O . GLY A 1 585 ? 0.195 -5.102 0.665 1.00 98.44 585 GLY A O 1
ATOM 4678 N N . PRO A 1 586 ? 2.260 -4.965 -0.209 1.00 98.75 586 PRO A N 1
ATOM 4679 C CA . PRO A 1 586 ? 2.056 -6.068 -1.142 1.00 98.75 586 PRO A CA 1
ATOM 4680 C C . PRO A 1 586 ? 1.834 -7.410 -0.457 1.00 98.75 586 PRO A C 1
ATOM 4682 O O . PRO A 1 586 ? 1.047 -8.200 -0.961 1.00 98.75 586 PRO A O 1
ATOM 4685 N N . PHE A 1 587 ? 2.468 -7.672 0.691 1.00 98.81 587 PHE A N 1
ATOM 4686 C CA . PHE A 1 587 ? 2.213 -8.893 1.454 1.00 98.81 587 PHE A CA 1
ATOM 4687 C C . PHE A 1 587 ? 0.771 -8.958 1.966 1.00 98.81 587 PHE A C 1
ATOM 4689 O O . PHE A 1 587 ? 0.124 -9.998 1.849 1.00 98.81 587 PHE A O 1
ATOM 4696 N N . ILE A 1 588 ? 0.247 -7.843 2.487 1.00 98.69 588 ILE A N 1
ATOM 4697 C CA . ILE A 1 588 ? -1.157 -7.739 2.895 1.00 98.69 588 ILE A CA 1
ATOM 4698 C C . ILE A 1 588 ? -2.069 -8.009 1.692 1.00 98.69 588 ILE A C 1
ATOM 4700 O O . ILE A 1 588 ? -2.951 -8.857 1.779 1.00 98.69 588 ILE A O 1
ATOM 4704 N N . MET A 1 589 ? -1.829 -7.348 0.555 1.00 98.50 589 MET A N 1
ATOM 4705 C CA . MET A 1 589 ? -2.655 -7.526 -0.647 1.00 98.50 589 MET A CA 1
ATOM 4706 C C . MET A 1 589 ? -2.579 -8.952 -1.216 1.00 98.50 589 MET A C 1
ATOM 4708 O O . MET A 1 589 ? -3.605 -9.508 -1.594 1.00 98.50 589 MET A O 1
ATOM 4712 N N . ALA A 1 590 ? -1.396 -9.574 -1.237 1.00 98.62 590 ALA A N 1
ATOM 4713 C CA . ALA A 1 590 ? -1.235 -10.969 -1.645 1.00 98.62 590 ALA A CA 1
ATOM 4714 C C . ALA A 1 590 ? -1.964 -11.928 -0.696 1.00 98.62 590 ALA A C 1
ATOM 4716 O O . ALA A 1 590 ? -2.588 -12.880 -1.154 1.00 98.62 590 ALA A O 1
ATOM 4717 N N . SER A 1 591 ? -1.920 -11.653 0.611 1.00 98.12 591 SER A N 1
ATOM 4718 C CA . SER A 1 591 ? -2.625 -12.452 1.617 1.00 98.12 591 SER A CA 1
ATOM 4719 C C . SER A 1 591 ? -4.137 -12.364 1.454 1.00 98.12 591 SER A C 1
ATOM 4721 O O . SER A 1 591 ? -4.795 -13.391 1.506 1.00 98.12 591 SER A O 1
ATOM 4723 N N . LEU A 1 592 ? -4.684 -11.183 1.153 1.00 96.25 592 LEU A N 1
ATOM 4724 C CA . LEU A 1 592 ? -6.117 -11.033 0.877 1.00 96.25 592 LEU A CA 1
ATOM 4725 C C . LEU A 1 592 ? -6.572 -11.850 -0.339 1.00 96.25 592 LEU A C 1
ATOM 4727 O O . LEU A 1 592 ? -7.600 -12.525 -0.273 1.00 96.25 592 LEU A O 1
ATOM 4731 N N . GLU A 1 593 ? -5.801 -11.820 -1.430 1.00 96.81 593 GLU A N 1
ATOM 4732 C CA . GLU A 1 593 ? -6.087 -12.614 -2.633 1.00 96.81 593 GLU A CA 1
ATOM 4733 C C . GLU A 1 593 ? -5.967 -14.125 -2.360 1.00 96.81 593 GLU A C 1
ATOM 4735 O O . GLU A 1 593 ? -6.789 -14.913 -2.831 1.00 96.81 593 GLU A O 1
ATOM 4740 N N . TRP A 1 594 ? -4.984 -14.537 -1.552 1.00 95.31 594 TRP A N 1
ATOM 4741 C CA . TRP A 1 594 ? -4.833 -15.924 -1.109 1.00 95.31 594 TRP A CA 1
ATOM 4742 C C . TRP A 1 594 ? -6.012 -16.385 -0.249 1.00 95.31 594 TRP A C 1
ATOM 4744 O O . TRP A 1 594 ? -6.629 -17.410 -0.529 1.00 95.31 594 TRP A O 1
ATOM 4754 N N . GLU A 1 595 ? -6.357 -15.616 0.778 1.00 92.56 595 GLU A N 1
ATOM 4755 C CA . GLU A 1 595 ? -7.463 -15.891 1.696 1.00 92.56 595 GLU A CA 1
ATOM 4756 C C . GLU A 1 595 ? -8.795 -15.997 0.936 1.00 92.56 595 GLU A C 1
ATOM 4758 O O . GLU A 1 595 ? -9.578 -16.923 1.165 1.00 92.56 595 GLU A O 1
ATOM 4763 N N . TRP A 1 596 ? -9.018 -15.117 -0.047 1.00 88.38 596 TRP 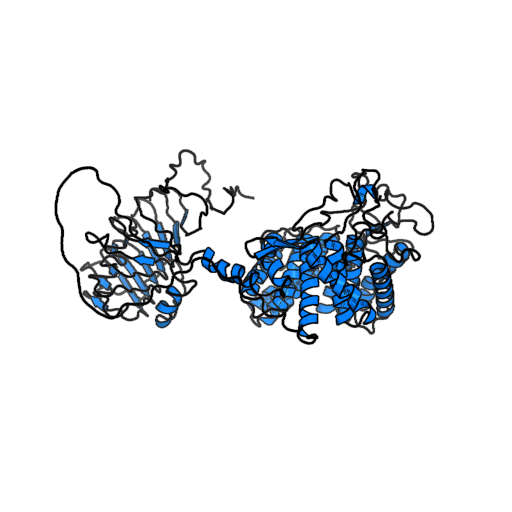A N 1
ATOM 4764 C CA . TRP A 1 596 ? -10.172 -15.190 -0.942 1.00 88.38 596 TRP A CA 1
ATOM 4765 C C . TRP A 1 596 ? -10.186 -16.483 -1.772 1.00 88.38 596 TRP A C 1
ATOM 4767 O O . TRP A 1 596 ? -11.226 -17.141 -1.896 1.00 88.38 596 TRP A O 1
ATOM 4777 N N . LEU A 1 597 ? -9.035 -16.881 -2.324 1.00 85.62 597 LEU A N 1
ATOM 4778 C CA . LEU A 1 597 ? -8.904 -18.107 -3.114 1.00 85.62 597 LEU A CA 1
ATOM 4779 C C . LEU A 1 597 ? -9.206 -19.354 -2.273 1.00 85.62 597 LEU A C 1
ATOM 4781 O O . LEU A 1 597 ? -9.928 -20.243 -2.725 1.00 85.62 597 LEU A O 1
ATOM 4785 N N . GLN A 1 598 ? -8.710 -19.396 -1.036 1.00 83.88 598 GLN A N 1
ATOM 4786 C CA . GLN A 1 598 ? -8.945 -20.501 -0.105 1.00 83.88 598 GLN A CA 1
ATOM 4787 C C . GLN A 1 598 ? -10.415 -20.601 0.320 1.00 83.88 598 GLN A C 1
ATOM 4789 O O . GLN A 1 598 ? -10.949 -21.702 0.445 1.00 83.88 598 GLN A O 1
ATOM 4794 N N . ALA A 1 599 ? -11.091 -19.465 0.511 1.00 80.31 599 ALA A N 1
ATOM 4795 C CA . ALA A 1 599 ? -12.510 -19.438 0.859 1.00 80.31 599 ALA A CA 1
ATOM 4796 C C . ALA A 1 599 ? -13.419 -19.912 -0.292 1.00 80.31 599 ALA A C 1
ATOM 4798 O O . ALA A 1 599 ? -14.495 -20.459 -0.048 1.00 80.31 599 ALA A O 1
ATOM 4799 N N . THR A 1 600 ? -12.999 -19.708 -1.544 1.00 73.75 600 THR A N 1
ATOM 4800 C CA . THR A 1 600 ? -13.796 -20.020 -2.743 1.00 73.75 600 THR A CA 1
ATOM 4801 C C . THR A 1 600 ? -13.488 -21.386 -3.359 1.00 73.75 600 THR A C 1
ATOM 4803 O O . THR A 1 600 ? -14.362 -21.961 -4.006 1.00 73.75 600 THR A O 1
ATOM 4806 N N . ASN A 1 601 ? -12.302 -21.946 -3.103 1.00 64.00 601 ASN A N 1
ATOM 4807 C CA . ASN A 1 601 ? -11.910 -23.308 -3.468 1.00 64.00 601 ASN A CA 1
ATOM 4808 C C . ASN A 1 601 ? -11.432 -24.074 -2.225 1.00 64.00 601 ASN A C 1
ATOM 4810 O O . ASN A 1 601 ? -10.224 -24.248 -2.045 1.00 64.00 601 ASN A O 1
ATOM 4814 N N . PRO A 1 602 ? -12.342 -24.572 -1.369 1.00 51.03 602 PRO A N 1
ATOM 4815 C CA . PRO A 1 602 ? -11.950 -25.489 -0.314 1.00 51.03 602 PRO A CA 1
ATOM 4816 C C . PRO A 1 602 ? -11.443 -26.774 -0.978 1.00 51.03 602 PRO A C 1
ATOM 4818 O O . PRO A 1 602 ? -12.228 -27.628 -1.390 1.00 51.03 602 PRO A O 1
ATOM 4821 N N . SER A 1 603 ? -10.125 -26.907 -1.126 1.00 41.06 603 SER A N 1
ATOM 4822 C CA . SER A 1 603 ? -9.499 -28.201 -1.386 1.00 41.06 603 SER A CA 1
ATOM 4823 C C . SER A 1 603 ? -10.038 -29.205 -0.365 1.00 41.06 603 SER A C 1
ATOM 4825 O O . SER A 1 603 ? -10.216 -28.836 0.801 1.00 41.06 603 SER A O 1
ATOM 4827 N N . GLU A 1 604 ? -10.318 -30.441 -0.800 1.00 37.06 604 GLU A N 1
ATOM 4828 C CA . GLU A 1 604 ? -10.728 -31.536 0.089 1.00 37.06 604 GLU A CA 1
ATOM 4829 C C . GLU A 1 604 ? -9.903 -31.503 1.384 1.00 37.06 604 GLU A C 1
ATOM 4831 O O . GLU A 1 604 ? -8.692 -31.261 1.317 1.00 37.06 604 GLU A O 1
ATOM 4836 N N . PRO A 1 605 ? -10.539 -31.689 2.557 1.00 33.81 605 PRO A N 1
ATOM 4837 C CA . PRO A 1 605 ? -9.843 -31.586 3.827 1.00 33.81 605 PRO A CA 1
ATOM 4838 C C . PRO A 1 605 ? -8.619 -32.492 3.784 1.00 33.81 605 PRO A C 1
ATOM 4840 O O . PRO A 1 605 ? -8.745 -33.691 3.533 1.00 33.81 605 PRO A O 1
ATOM 4843 N N . SER A 1 606 ? -7.444 -31.902 4.020 1.00 35.16 606 SER A N 1
ATOM 4844 C CA . SER A 1 606 ? -6.225 -32.652 4.296 1.00 35.16 606 SER A CA 1
ATOM 4845 C C . SER A 1 606 ? -6.577 -33.752 5.290 1.00 35.16 606 SER A C 1
ATOM 4847 O O . SER A 1 606 ? -7.176 -33.445 6.330 1.00 35.16 606 SER A O 1
ATOM 4849 N N . GLU A 1 607 ? -6.259 -35.008 4.956 1.00 30.84 607 GLU A N 1
ATOM 4850 C CA . GLU A 1 607 ? -6.422 -36.122 5.887 1.00 30.84 607 GLU A CA 1
ATOM 4851 C C . GLU A 1 607 ? -5.901 -35.685 7.262 1.00 30.84 607 GLU A C 1
ATOM 4853 O O . GLU A 1 607 ? -4.830 -35.070 7.335 1.00 30.84 607 GLU A O 1
ATOM 4858 N N . PRO A 1 608 ? -6.666 -35.912 8.344 1.00 31.66 608 PRO A N 1
ATOM 4859 C CA . PRO A 1 608 ? -6.207 -35.545 9.668 1.00 31.66 608 PRO A CA 1
ATOM 4860 C C . PRO A 1 608 ? -4.861 -36.228 9.887 1.00 31.66 608 PRO A C 1
ATOM 4862 O O . PRO A 1 608 ? -4.771 -37.454 9.808 1.00 31.66 608 PRO A O 1
ATOM 4865 N N . SER A 1 609 ? -3.825 -35.425 10.141 1.00 36.06 609 SER A N 1
ATOM 4866 C CA . SER A 1 609 ? -2.557 -35.923 10.659 1.00 36.06 609 SER A CA 1
ATOM 4867 C C . SER A 1 609 ? -2.878 -36.894 11.788 1.00 36.06 609 SER A C 1
ATOM 4869 O O . SER A 1 609 ? -3.646 -36.530 12.690 1.00 36.06 609 SER A O 1
ATOM 4871 N N . GLU A 1 610 ? -2.353 -38.119 11.699 1.00 32.59 610 GLU A N 1
ATOM 4872 C CA . GLU A 1 610 ? -2.510 -39.129 12.741 1.00 32.59 610 GLU A CA 1
ATOM 4873 C C . GLU A 1 610 ? -2.316 -38.475 14.117 1.00 32.59 610 GLU A C 1
ATOM 4875 O O . GLU A 1 610 ? -1.420 -37.638 14.275 1.00 32.59 610 GLU A O 1
ATOM 4880 N N . PRO A 1 611 ? -3.178 -38.776 15.104 1.00 30.58 611 PRO A N 1
ATOM 4881 C CA . PRO A 1 611 ? -3.059 -38.168 16.414 1.00 30.58 611 PRO A CA 1
ATOM 4882 C C . PRO A 1 611 ? -1.674 -38.498 16.963 1.00 30.58 611 PRO A C 1
ATOM 4884 O O . PRO A 1 611 ? -1.366 -39.667 17.192 1.00 30.58 611 PRO A O 1
ATOM 4887 N N . ASN A 1 612 ? -0.856 -37.462 17.169 1.00 33.97 612 ASN A N 1
ATOM 4888 C CA . ASN A 1 612 ? 0.364 -37.579 17.951 1.00 33.97 612 ASN A CA 1
ATOM 4889 C C . ASN A 1 612 ? -0.007 -38.277 19.261 1.00 33.97 612 ASN A C 1
ATOM 4891 O O . ASN A 1 612 ? -0.863 -37.792 20.011 1.00 33.97 612 ASN A O 1
ATOM 4895 N N . GLU A 1 613 ? 0.606 -39.437 19.502 1.00 29.52 613 GLU A N 1
ATOM 4896 C CA . GLU A 1 613 ? 0.571 -40.083 20.805 1.00 29.52 613 GLU A CA 1
ATOM 4897 C C . GLU A 1 613 ? 0.917 -39.026 21.864 1.00 29.52 613 GLU A C 1
ATOM 4899 O O . GLU A 1 613 ? 1.870 -38.263 21.677 1.00 29.52 613 GLU A O 1
ATOM 4904 N N . PRO A 1 614 ? 0.140 -38.914 22.952 1.00 30.59 614 PRO A N 1
ATOM 4905 C CA . PRO A 1 614 ? 0.424 -37.924 23.971 1.00 30.59 614 PRO A CA 1
ATOM 4906 C C . PRO A 1 614 ? 1.770 -38.255 24.615 1.00 30.59 614 PRO A C 1
ATOM 4908 O O . PRO A 1 614 ? 1.897 -39.257 25.323 1.00 30.59 614 PRO A O 1
ATOM 4911 N N . GLU A 1 615 ? 2.765 -37.392 24.399 1.00 31.92 615 GLU A N 1
ATOM 4912 C CA . GLU A 1 615 ? 3.935 -37.337 25.264 1.00 31.92 615 GLU A CA 1
ATOM 4913 C C . GLU A 1 615 ? 3.440 -37.116 26.697 1.00 31.92 615 GLU A C 1
ATOM 4915 O O . GLU A 1 615 ? 2.786 -36.126 27.032 1.00 31.92 615 GLU A O 1
ATOM 4920 N N . THR A 1 616 ? 3.699 -38.111 27.535 1.00 25.25 616 THR A N 1
ATOM 4921 C CA . THR A 1 616 ? 3.397 -38.125 28.960 1.00 25.25 616 THR A CA 1
ATOM 4922 C C . THR A 1 616 ? 4.027 -36.918 29.659 1.00 25.25 616 THR A C 1
ATOM 4924 O O . THR A 1 616 ? 5.255 -36.818 29.671 1.00 25.25 616 THR A O 1
ATOM 4927 N N . PRO A 1 617 ? 3.245 -36.049 30.326 1.00 29.44 617 PRO A N 1
ATOM 4928 C CA . PRO A 1 617 ? 3.801 -35.067 31.242 1.00 29.44 617 PRO A CA 1
ATOM 4929 C C . PRO A 1 617 ? 4.252 -35.792 32.515 1.00 29.44 617 PRO A C 1
ATOM 4931 O O . PRO A 1 617 ? 3.428 -36.249 33.314 1.00 29.44 617 PRO A O 1
ATOM 4934 N N . GLU A 1 618 ? 5.563 -35.912 32.723 1.00 27.50 618 GLU A N 1
ATOM 4935 C CA . GLU A 1 618 ? 6.092 -36.192 34.054 1.00 27.50 618 GLU A CA 1
ATOM 4936 C C . GLU A 1 618 ? 5.724 -35.019 34.977 1.00 27.50 618 GLU A C 1
ATOM 4938 O O . GLU A 1 618 ? 6.142 -33.882 34.768 1.00 27.50 618 GLU A O 1
ATOM 4943 N N . ASN A 1 619 ? 4.971 -35.345 36.033 1.00 27.19 619 ASN A N 1
ATOM 4944 C CA . ASN A 1 619 ? 4.651 -34.520 37.206 1.00 27.19 619 ASN A CA 1
ATOM 4945 C C . ASN A 1 619 ? 3.425 -33.591 37.113 1.00 27.19 619 ASN A C 1
ATOM 4947 O O . ASN A 1 619 ? 3.526 -32.382 37.298 1.00 27.19 619 ASN A O 1
ATOM 4951 N N . ALA A 1 620 ? 2.232 -34.186 37.010 1.00 23.30 620 ALA A N 1
ATOM 4952 C CA . ALA A 1 620 ? 1.000 -33.592 37.539 1.00 23.30 620 ALA A CA 1
ATOM 4953 C C . ALA A 1 620 ? 0.321 -34.572 38.516 1.00 23.30 620 ALA A C 1
ATOM 4955 O O . ALA A 1 620 ? -0.316 -35.548 38.120 1.00 23.30 620 ALA A O 1
ATOM 4956 N N . LEU A 1 621 ? 0.494 -34.327 39.817 1.00 21.45 621 LEU A N 1
ATOM 4957 C CA . LEU A 1 621 ? -0.187 -35.042 40.900 1.00 21.45 621 LEU A CA 1
ATOM 4958 C C . LEU A 1 621 ? -1.512 -34.326 41.201 1.00 21.45 621 LEU A C 1
ATOM 4960 O O . LEU A 1 621 ? -1.528 -33.217 41.729 1.00 21.45 621 LEU A O 1
ATOM 4964 N N . TYR A 1 622 ? -2.620 -34.976 40.846 1.00 21.77 622 TYR A N 1
ATOM 4965 C CA . TYR A 1 622 ? -3.986 -34.554 41.157 1.00 21.77 622 TYR A CA 1
ATOM 4966 C C . TYR A 1 622 ? -4.316 -34.823 42.637 1.00 21.77 622 TYR A C 1
ATOM 4968 O O . TYR A 1 622 ? -4.134 -35.944 43.114 1.00 21.77 622 TYR A O 1
ATOM 4976 N N . PHE A 1 623 ? -4.876 -33.840 43.352 1.00 20.91 623 PHE A N 1
ATOM 4977 C CA . PHE A 1 623 ? -5.529 -34.065 44.648 1.00 20.91 623 PHE A CA 1
ATOM 4978 C C . PHE A 1 623 ? -7.039 -34.272 44.460 1.00 20.91 623 PHE A C 1
ATOM 4980 O O . PHE A 1 623 ? -7.748 -33.381 44.002 1.00 20.91 623 PHE A O 1
ATOM 4987 N N . TRP A 1 624 ? -7.522 -35.450 44.862 1.00 20.80 624 TRP A N 1
ATOM 4988 C CA . TRP A 1 624 ? -8.935 -35.741 45.117 1.00 20.80 624 TRP A CA 1
ATOM 4989 C C . TRP A 1 624 ? -9.304 -35.373 46.563 1.00 20.80 624 TRP A C 1
ATOM 4991 O O . TRP A 1 624 ? -8.519 -35.568 47.492 1.00 20.80 624 TRP A O 1
ATOM 5001 N N . GLN A 1 625 ? -10.521 -34.861 46.748 1.00 21.88 625 GLN A N 1
ATOM 5002 C CA . GLN A 1 625 ? -11.120 -34.515 48.039 1.00 21.88 625 GLN A CA 1
ATOM 5003 C C . GLN A 1 625 ? -11.409 -35.777 48.879 1.00 21.88 625 GLN A C 1
ATOM 5005 O O . GLN A 1 625 ? -11.776 -36.823 48.344 1.00 21.88 625 GLN A O 1
ATOM 5010 N N . SER A 1 626 ? -11.232 -35.686 50.201 1.00 22.97 626 SER A N 1
ATOM 5011 C CA . SER A 1 626 ? -11.318 -36.819 51.127 1.00 22.97 626 SER A CA 1
ATOM 5012 C C . SER A 1 626 ? -12.752 -37.212 51.502 1.00 22.97 626 SER A C 1
ATOM 5014 O O . SER A 1 626 ? -13.624 -36.370 51.711 1.00 22.97 626 SER A O 1
ATOM 5016 N N . ALA A 1 627 ? -12.954 -38.516 51.706 1.00 22.08 627 ALA A N 1
ATOM 5017 C CA . ALA A 1 627 ? -13.985 -39.057 52.579 1.00 22.08 627 ALA A CA 1
ATOM 5018 C C . ALA A 1 627 ? -13.348 -40.098 53.517 1.00 22.08 627 ALA A C 1
ATOM 5020 O O . ALA A 1 627 ? -12.640 -40.994 53.063 1.00 22.08 627 ALA A O 1
ATOM 5021 N N . ASN A 1 628 ? -13.680 -39.980 54.807 1.00 24.73 628 ASN A N 1
ATOM 5022 C CA . ASN A 1 628 ? -13.526 -40.959 55.895 1.00 24.73 628 ASN A CA 1
ATOM 5023 C C . ASN A 1 628 ? -12.177 -41.028 56.655 1.00 24.73 628 ASN A C 1
ATOM 5025 O O . ASN A 1 628 ? -11.249 -41.723 56.268 1.00 24.73 628 ASN A O 1
ATOM 5029 N N . GLY A 1 629 ? -12.168 -40.434 57.859 1.00 24.77 629 GLY A N 1
ATOM 5030 C CA . GLY A 1 629 ? -12.221 -41.237 59.093 1.00 24.77 629 GLY A CA 1
ATOM 5031 C C . GLY A 1 629 ? -10.930 -41.590 59.857 1.00 24.77 629 GLY A C 1
ATOM 5032 O O . GLY A 1 629 ? -10.417 -42.693 59.715 1.00 24.77 629 GLY A O 1
ATOM 5033 N N . THR A 1 630 ? -10.659 -40.790 60.905 1.00 24.58 630 THR A N 1
ATOM 5034 C CA . THR A 1 630 ? -10.169 -41.189 62.262 1.00 24.58 630 THR A CA 1
ATOM 5035 C C . THR A 1 630 ? -8.674 -41.549 62.489 1.00 24.58 630 THR A C 1
ATOM 5037 O O . THR A 1 630 ? -7.957 -41.837 61.540 1.00 24.58 630 THR A O 1
ATOM 5040 N N . PRO A 1 631 ? -8.148 -41.427 63.739 1.00 32.56 631 PRO A N 1
ATOM 5041 C CA . PRO A 1 631 ? -6.956 -40.615 64.024 1.00 32.56 631 PRO A CA 1
ATOM 5042 C C . PRO A 1 631 ? -5.805 -41.393 64.695 1.00 32.56 631 PRO A C 1
ATOM 5044 O O . PRO A 1 631 ? -6.013 -42.459 65.271 1.00 32.56 631 PRO A O 1
ATOM 5047 N N . VAL A 1 632 ? -4.601 -40.808 64.735 1.00 24.97 632 VAL A N 1
ATOM 5048 C CA . VAL A 1 632 ? -3.549 -41.249 65.668 1.00 24.97 632 VAL A CA 1
ATOM 5049 C C . VAL A 1 632 ? -2.912 -40.049 66.364 1.00 24.97 632 VAL A C 1
ATOM 5051 O O . VAL A 1 632 ? -2.386 -39.131 65.741 1.00 24.97 632 VAL A O 1
ATOM 5054 N N . GLU A 1 633 ? -3.009 -40.088 67.689 1.00 24.69 633 GLU A N 1
ATOM 5055 C CA . GLU A 1 633 ? -2.426 -39.177 68.666 1.00 24.69 633 GLU A CA 1
ATOM 5056 C C . GLU A 1 633 ? -0.955 -39.515 68.995 1.00 24.69 633 GLU A C 1
ATOM 5058 O O . GLU A 1 633 ? -0.570 -40.682 69.028 1.00 24.69 633 GLU A O 1
ATOM 5063 N N . LYS A 1 634 ? -0.257 -38.464 69.459 1.00 25.27 634 LYS A N 1
ATOM 5064 C CA . LYS A 1 634 ? 0.717 -38.389 70.577 1.00 25.27 634 LYS A CA 1
ATOM 5065 C C . LYS A 1 634 ? 2.233 -38.357 70.326 1.00 25.27 634 LYS A C 1
ATOM 5067 O O . LYS A 1 634 ? 2.856 -39.311 69.881 1.00 25.27 634 LYS A O 1
ATOM 5072 N N . GLY A 1 635 ? 2.797 -37.285 70.901 1.00 24.44 635 GLY A N 1
ATOM 5073 C CA . GLY A 1 635 ? 4.173 -37.114 71.382 1.00 24.44 635 GLY A CA 1
ATOM 5074 C C . GLY A 1 635 ? 4.795 -35.853 70.777 1.00 24.44 635 GLY A C 1
ATOM 5075 O O . GLY A 1 635 ? 5.004 -35.814 69.580 1.00 24.44 635 GLY A O 1
ATOM 5076 N N . GLY A 1 636 ? 5.093 -34.752 71.464 1.00 23.20 636 GLY A N 1
ATOM 5077 C CA . GLY A 1 636 ? 5.324 -34.509 72.883 1.00 23.20 636 GLY A CA 1
ATOM 5078 C C . GLY A 1 636 ? 6.523 -33.556 73.011 1.00 23.20 636 GLY A C 1
ATOM 5079 O O . GLY A 1 636 ? 7.650 -34.010 72.927 1.00 23.20 636 GLY A O 1
ATOM 5080 N N . VAL A 1 637 ? 6.233 -32.255 73.158 1.00 24.72 637 VAL A N 1
ATOM 5081 C CA . VAL A 1 637 ? 6.941 -31.176 73.899 1.00 24.72 637 VAL A CA 1
ATOM 5082 C C . VAL A 1 637 ? 8.490 -31.123 73.898 1.00 24.72 637 VAL A C 1
ATOM 5084 O O . VAL A 1 637 ? 9.123 -31.992 74.482 1.00 24.72 637 VAL A O 1
ATOM 5087 N N . ALA A 1 638 ? 9.088 -30.005 73.433 1.00 23.67 638 ALA A N 1
ATOM 5088 C CA . ALA A 1 638 ? 9.788 -29.008 74.286 1.00 23.67 638 ALA A CA 1
ATOM 5089 C C . ALA A 1 638 ? 10.659 -27.975 73.514 1.00 23.67 638 ALA A C 1
ATOM 5091 O O . ALA A 1 638 ? 11.666 -28.314 72.907 1.00 23.67 638 ALA A O 1
ATOM 5092 N N . SER A 1 639 ? 10.254 -26.702 73.641 1.00 26.53 639 SER A N 1
ATOM 5093 C CA . SER A 1 639 ? 11.022 -25.447 73.841 1.00 26.53 639 SER A CA 1
ATOM 5094 C C . SER A 1 639 ? 12.357 -25.144 73.127 1.00 26.53 639 SER A C 1
ATOM 5096 O O . SER A 1 639 ? 13.370 -25.790 73.378 1.00 26.53 639 SER A O 1
ATOM 5098 N N . GLY A 1 640 ? 12.403 -23.968 72.481 1.00 22.73 640 GLY A N 1
ATOM 5099 C CA . GLY A 1 640 ? 13.617 -23.156 72.298 1.00 22.73 640 GLY A CA 1
ATOM 5100 C C . GLY A 1 640 ? 13.368 -21.897 71.454 1.00 22.73 640 GLY A C 1
ATOM 5101 O O . GLY A 1 640 ? 13.023 -22.006 70.288 1.00 22.73 640 GLY A O 1
ATOM 5102 N N . HIS A 1 641 ? 13.486 -20.711 72.058 1.00 24.70 641 HIS A N 1
ATOM 5103 C CA . HIS A 1 641 ? 13.249 -19.385 71.465 1.00 24.70 641 HIS A CA 1
ATOM 5104 C C . HIS A 1 641 ? 14.181 -19.004 70.301 1.00 24.70 641 HIS A C 1
ATOM 5106 O O . HIS A 1 641 ? 15.374 -19.285 70.357 1.00 24.70 641 HIS A O 1
ATOM 5112 N N . GLY A 1 642 ? 13.668 -18.153 69.401 1.00 23.45 642 GLY A N 1
ATOM 5113 C CA . GLY A 1 642 ? 14.447 -17.052 68.826 1.00 23.45 642 GLY A CA 1
ATOM 5114 C C . GLY A 1 642 ? 14.233 -16.800 67.333 1.00 23.45 642 GLY A C 1
ATOM 5115 O O . GLY A 1 642 ? 14.408 -17.702 66.532 1.00 23.45 642 GLY A O 1
ATOM 5116 N N . ALA A 1 643 ? 13.976 -15.531 67.010 1.00 22.83 643 ALA A N 1
ATOM 5117 C CA . ALA A 1 643 ? 13.978 -14.903 65.687 1.00 22.83 643 ALA A CA 1
ATOM 5118 C C . ALA A 1 643 ? 12.702 -15.032 64.832 1.00 22.83 643 ALA A C 1
ATOM 5120 O O . ALA A 1 643 ? 12.254 -16.090 64.407 1.00 22.83 643 ALA A O 1
ATOM 5121 N N . SER A 1 644 ? 12.130 -13.851 64.625 1.00 30.73 644 SER A N 1
ATOM 5122 C CA . SER A 1 644 ? 11.062 -13.462 63.722 1.00 30.73 644 SER A CA 1
ATOM 5123 C C . SER A 1 644 ? 11.428 -13.697 62.260 1.00 30.73 644 SER A C 1
ATOM 5125 O O . SER A 1 644 ? 12.397 -13.103 61.804 1.00 30.73 644 SER A O 1
ATOM 5127 N N . GLU A 1 645 ? 10.607 -14.445 61.523 1.00 24.56 645 GLU A N 1
ATOM 5128 C CA . GLU A 1 645 ? 10.533 -14.370 60.060 1.00 24.56 645 GLU A CA 1
ATOM 5129 C C . GLU A 1 645 ? 9.270 -15.072 59.528 1.00 24.56 645 GLU A C 1
ATOM 5131 O O . GLU A 1 645 ? 8.858 -16.114 60.034 1.00 24.56 645 GLU A O 1
ATOM 5136 N N . GLY A 1 646 ? 8.662 -14.467 58.502 1.00 23.97 646 GLY A N 1
ATOM 5137 C CA . GLY A 1 646 ? 7.881 -15.158 57.472 1.00 23.97 646 GLY A CA 1
ATOM 5138 C C . GLY A 1 646 ? 6.464 -15.625 57.817 1.00 23.97 646 GLY A C 1
ATOM 5139 O O . GLY A 1 646 ? 6.238 -16.804 58.075 1.00 23.97 646 GLY A O 1
ATOM 5140 N N . ARG A 1 647 ? 5.460 -14.753 57.647 1.00 22.02 647 ARG A N 1
ATOM 5141 C CA . ARG A 1 647 ? 4.141 -15.210 57.169 1.00 22.02 647 ARG A CA 1
ATOM 5142 C C . ARG A 1 647 ? 4.028 -14.915 55.680 1.00 22.02 647 ARG A C 1
ATOM 5144 O O . ARG A 1 647 ? 3.764 -13.789 55.274 1.00 22.02 647 ARG A O 1
ATOM 5151 N N . VAL A 1 648 ? 4.256 -15.966 54.901 1.00 21.58 648 VAL A N 1
ATOM 5152 C CA . VAL A 1 648 ? 3.876 -16.093 53.495 1.00 21.58 648 VAL A CA 1
ATOM 5153 C C . VAL A 1 648 ? 2.349 -16.082 53.427 1.00 21.58 648 VAL A C 1
ATOM 5155 O O . VAL A 1 648 ? 1.707 -16.945 54.023 1.00 21.58 648 VAL A O 1
ATOM 5158 N N . ASN A 1 649 ? 1.772 -15.116 52.716 1.00 23.34 649 ASN A N 1
ATOM 5159 C CA . ASN A 1 649 ? 0.386 -15.190 52.265 1.00 23.34 649 ASN A CA 1
ATOM 5160 C C . ASN A 1 649 ? 0.410 -15.542 50.778 1.00 23.34 649 ASN A C 1
ATOM 5162 O O . ASN A 1 649 ? 0.966 -14.798 49.974 1.00 23.34 649 ASN A O 1
ATOM 5166 N N . TYR A 1 650 ? -0.171 -16.694 50.447 1.00 20.34 650 TYR A N 1
ATOM 5167 C CA . TYR A 1 650 ? -0.469 -17.110 49.082 1.00 20.34 650 TYR A CA 1
ATOM 5168 C C . TYR A 1 650 ? -1.340 -16.050 48.394 1.00 20.34 650 TYR A C 1
ATOM 5170 O O . TYR A 1 650 ? -2.349 -15.625 48.957 1.00 20.34 650 TYR A O 1
ATOM 5178 N N . VAL A 1 651 ? -0.967 -15.656 47.178 1.00 23.95 651 VAL A N 1
ATOM 5179 C CA . VAL A 1 651 ? -1.833 -14.919 46.251 1.00 23.95 651 VAL A CA 1
ATOM 5180 C C . VAL A 1 651 ? -1.977 -15.794 45.013 1.00 23.95 651 VAL A C 1
ATOM 5182 O O . VAL A 1 651 ? -0.978 -16.231 44.447 1.00 23.95 651 VAL A O 1
ATOM 5185 N N . ASN A 1 652 ? -3.227 -16.093 44.657 1.00 22.44 652 ASN A N 1
ATOM 5186 C CA . ASN A 1 652 ? -3.602 -16.722 43.395 1.00 22.44 652 ASN A CA 1
ATOM 5187 C C . ASN A 1 652 ? -2.993 -15.903 42.248 1.00 22.44 652 ASN A C 1
ATOM 5189 O O . ASN A 1 652 ? -3.323 -14.728 42.091 1.00 22.44 652 ASN A O 1
ATOM 5193 N N . ALA A 1 653 ? -2.094 -16.517 41.486 1.00 25.86 653 ALA A N 1
ATOM 5194 C CA . ALA A 1 653 ? -1.700 -16.020 40.179 1.00 25.86 653 ALA A CA 1
ATOM 5195 C C . ALA A 1 653 ? -2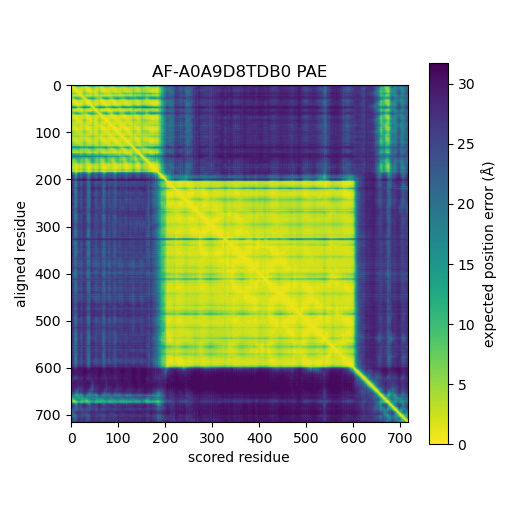.893 -16.250 39.247 1.00 25.86 653 ALA A C 1
ATOM 5197 O O . ALA A 1 653 ? -3.328 -17.390 39.165 1.00 25.86 653 ALA A O 1
ATOM 5198 N N . ASP A 1 654 ? -3.468 -15.167 38.709 1.00 23.25 654 ASP A N 1
ATOM 5199 C CA . ASP A 1 654 ? -4.263 -15.110 37.458 1.00 23.25 654 ASP A CA 1
ATOM 5200 C C . ASP A 1 654 ? -4.988 -13.757 37.255 1.00 23.25 654 ASP A C 1
ATOM 5202 O O . ASP A 1 654 ? -5.710 -13.583 36.283 1.00 23.25 654 ASP A O 1
ATOM 5206 N N . TYR A 1 655 ? -4.753 -12.743 38.099 1.00 23.86 655 TYR A N 1
ATOM 5207 C CA . TYR A 1 655 ? -5.154 -11.358 37.809 1.00 23.86 655 TYR A CA 1
ATOM 5208 C C . TYR A 1 655 ? -4.010 -10.402 38.159 1.00 23.86 655 TYR A C 1
ATOM 5210 O O . TYR A 1 655 ? -3.667 -10.226 39.328 1.00 23.86 655 TYR A O 1
ATOM 5218 N N . HIS A 1 656 ? -3.388 -9.795 37.147 1.00 29.33 656 HIS A N 1
ATOM 5219 C CA . HIS A 1 656 ? -2.330 -8.799 37.325 1.00 29.33 656 HIS A CA 1
ATOM 5220 C C . HIS A 1 656 ? -2.941 -7.410 37.567 1.00 29.33 656 HIS A C 1
ATOM 5222 O O . HIS A 1 656 ? -2.982 -6.573 36.673 1.00 29.33 656 HIS A O 1
ATOM 5228 N N . THR A 1 657 ? -3.433 -7.159 38.782 1.00 28.52 657 THR A N 1
ATOM 5229 C CA . THR A 1 657 ? -3.914 -5.834 39.214 1.00 28.52 657 THR A CA 1
ATOM 5230 C C . THR A 1 657 ? -2.761 -5.018 39.810 1.00 28.52 657 THR A C 1
ATOM 5232 O O . THR A 1 657 ? -2.139 -5.438 40.788 1.00 28.52 657 THR A O 1
ATOM 5235 N N . LEU A 1 658 ? -2.463 -3.839 39.250 1.00 33.41 658 LEU A N 1
ATOM 5236 C CA . LEU A 1 658 ? -1.537 -2.876 39.858 1.00 33.41 658 LEU A CA 1
ATOM 5237 C C . LEU A 1 658 ? -2.304 -2.061 40.915 1.00 33.41 658 LEU A C 1
ATOM 5239 O O . LEU A 1 658 ? -3.155 -1.243 40.583 1.00 33.41 658 LEU A O 1
ATOM 5243 N N . SER A 1 659 ? -2.032 -2.287 42.200 1.00 32.97 659 SER A N 1
ATOM 5244 C CA . SER A 1 659 ? -2.678 -1.549 43.296 1.00 32.97 659 SER A CA 1
ATOM 5245 C C . SER A 1 659 ? -1.869 -0.305 43.683 1.00 32.97 659 SER A C 1
ATOM 5247 O O . SER A 1 659 ? -0.740 -0.434 44.163 1.00 32.97 659 SER A O 1
ATOM 5249 N N . ILE A 1 660 ? -2.436 0.901 43.544 1.00 38.69 660 ILE A N 1
ATOM 5250 C CA . ILE A 1 660 ? -1.788 2.138 44.015 1.00 38.69 660 ILE A CA 1
ATOM 5251 C C . ILE A 1 660 ? -2.019 2.294 45.526 1.00 38.69 660 ILE A C 1
ATOM 5253 O O . ILE A 1 660 ? -3.103 2.665 45.971 1.00 38.69 660 ILE A O 1
ATOM 5257 N N . ASN A 1 661 ? -0.975 2.066 46.329 1.00 35.06 661 ASN A N 1
ATOM 5258 C CA . ASN A 1 661 ? -0.950 2.459 47.743 1.00 35.06 661 ASN A CA 1
ATOM 5259 C C . ASN A 1 661 ? -0.605 3.956 47.843 1.00 35.06 661 ASN A C 1
ATOM 5261 O O . ASN A 1 661 ? 0.563 4.346 47.771 1.00 35.06 661 ASN A O 1
ATOM 5265 N N . ALA A 1 662 ? -1.613 4.816 47.987 1.00 33.31 662 ALA A N 1
ATOM 5266 C CA . ALA A 1 662 ? -1.419 6.262 47.997 1.00 33.31 662 ALA A CA 1
ATOM 5267 C C . ALA A 1 662 ? -0.711 6.749 49.282 1.00 33.31 662 ALA A C 1
ATOM 5269 O O . ALA A 1 662 ? -1.321 6.912 50.339 1.00 33.31 662 ALA A O 1
ATOM 5270 N N . LYS A 1 663 ? 0.588 7.067 49.192 1.00 34.59 663 LYS A N 1
ATOM 5271 C CA . LYS A 1 663 ? 1.217 8.081 50.058 1.00 34.59 663 LYS A CA 1
ATOM 5272 C C . LYS A 1 663 ? 1.169 9.421 49.325 1.00 34.59 663 LYS A C 1
ATOM 5274 O O . LYS A 1 663 ? 1.567 9.489 48.170 1.00 34.59 663 LYS A O 1
ATOM 5279 N N . LYS A 1 664 ? 0.681 10.465 50.011 1.00 34.53 664 LYS A N 1
ATOM 5280 C CA . LYS A 1 664 ? 0.562 11.877 49.575 1.00 34.53 664 LYS A CA 1
ATOM 5281 C C . LYS A 1 664 ? 1.493 12.246 48.399 1.00 34.53 664 LYS A C 1
ATOM 5283 O O . LYS A 1 664 ? 2.662 12.563 48.612 1.00 34.53 664 LYS A O 1
ATOM 5288 N N . ALA A 1 665 ? 0.965 12.239 47.175 1.00 37.91 665 ALA A N 1
ATOM 5289 C CA . ALA A 1 665 ? 1.684 12.714 45.996 1.00 37.91 665 ALA A CA 1
ATOM 5290 C C . ALA A 1 665 ? 1.531 14.241 45.875 1.00 37.91 665 ALA A C 1
ATOM 5292 O O . ALA A 1 665 ? 0.418 14.772 45.843 1.00 37.91 665 ALA A O 1
ATOM 5293 N N . ASN A 1 666 ? 2.650 14.967 45.826 1.00 36.94 666 ASN A N 1
ATOM 5294 C CA . ASN A 1 666 ? 2.663 16.405 45.558 1.00 36.94 666 ASN A CA 1
ATOM 5295 C C . ASN A 1 666 ? 2.980 16.636 44.079 1.00 36.94 666 ASN A C 1
ATOM 5297 O O . ASN A 1 666 ? 4.124 16.468 43.674 1.00 36.94 666 ASN A O 1
ATOM 5301 N N . ILE A 1 667 ? 1.967 17.023 43.298 1.00 38.81 667 ILE A N 1
ATOM 5302 C CA . ILE A 1 667 ? 2.087 17.311 41.863 1.00 38.81 667 ILE A CA 1
ATOM 5303 C C . ILE A 1 667 ? 1.958 18.832 41.632 1.00 38.81 667 ILE A C 1
ATOM 5305 O O . ILE A 1 667 ? 1.042 19.479 42.167 1.00 38.81 667 ILE A O 1
ATOM 5309 N N . GLU A 1 668 ? 2.906 19.393 40.875 1.00 37.97 668 GLU A N 1
ATOM 5310 C CA . GLU A 1 668 ? 3.061 20.818 40.528 1.00 37.97 668 GLU A CA 1
ATOM 5311 C C . GLU A 1 668 ? 3.072 20.992 38.991 1.00 37.97 668 GLU A C 1
ATOM 5313 O O . GLU A 1 668 ? 4.096 21.323 38.407 1.00 37.97 668 GLU A O 1
ATOM 5318 N N . SER A 1 669 ? 1.943 20.715 38.329 1.00 39.88 669 SER A N 1
ATOM 5319 C CA . SER A 1 669 ? 1.712 20.937 36.885 1.00 39.88 669 SER A CA 1
ATOM 5320 C C . SER A 1 669 ? 0.288 21.436 36.685 1.00 39.88 669 SER A C 1
ATOM 5322 O O . SER A 1 669 ? -0.569 20.932 37.397 1.00 39.88 669 SER A O 1
ATOM 5324 N N . ASP A 1 670 ? 0.017 22.352 35.749 1.00 36.84 670 ASP A N 1
ATOM 5325 C CA . ASP A 1 670 ? -1.336 22.884 35.490 1.00 36.84 670 ASP A CA 1
ATOM 5326 C C . ASP A 1 670 ? -2.314 21.819 34.965 1.00 36.84 670 ASP A C 1
ATOM 5328 O O . ASP A 1 670 ? -3.500 21.867 35.305 1.00 36.84 670 ASP A O 1
ATOM 5332 N N . TYR A 1 671 ? -1.796 20.826 34.231 1.00 36.53 671 TYR A N 1
ATOM 5333 C CA . TYR A 1 671 ? -2.530 19.682 33.684 1.00 36.53 671 TYR A CA 1
ATOM 5334 C C . TYR A 1 671 ? -1.898 18.365 34.140 1.00 36.53 671 TYR A C 1
ATOM 5336 O O . TYR A 1 671 ? -0.671 18.219 34.122 1.00 36.53 671 TYR A O 1
ATOM 5344 N N . VAL A 1 672 ? -2.722 17.401 34.553 1.00 42.66 672 VAL A N 1
ATOM 5345 C CA . VAL A 1 672 ? -2.260 16.079 35.006 1.00 42.66 672 VAL A CA 1
ATOM 5346 C C . VAL A 1 672 ? -3.194 14.990 34.482 1.00 42.66 672 VAL A C 1
ATOM 5348 O O . VAL A 1 672 ? -4.389 15.025 34.777 1.00 42.66 672 VAL A O 1
ATOM 5351 N N . LEU A 1 673 ? -2.626 14.014 33.766 1.00 39.78 673 LEU A N 1
ATOM 5352 C CA . LEU A 1 673 ? -3.268 12.746 33.412 1.00 39.78 673 LEU A CA 1
ATOM 5353 C C . LEU A 1 673 ? -2.668 11.628 34.268 1.00 39.78 673 LEU A C 1
ATOM 5355 O O . LEU A 1 673 ? -1.447 11.474 34.317 1.00 39.78 673 LEU A O 1
ATOM 5359 N N . ILE A 1 674 ? -3.520 10.856 34.938 1.00 49.31 674 ILE A N 1
ATOM 5360 C CA . ILE A 1 674 ? -3.132 9.626 35.633 1.00 49.31 674 ILE A CA 1
ATOM 5361 C C . ILE A 1 674 ? -3.985 8.500 35.054 1.00 49.31 674 ILE A C 1
ATOM 5363 O O . ILE A 1 674 ? -5.198 8.485 35.260 1.00 49.31 674 ILE A O 1
ATOM 5367 N N . SER A 1 675 ? -3.342 7.587 34.330 1.00 45.16 675 SER A N 1
ATOM 5368 C CA . SER A 1 675 ? -3.940 6.359 33.805 1.00 45.16 675 SER A CA 1
ATOM 5369 C C . SER A 1 675 ? -3.029 5.164 34.108 1.00 45.16 675 SER A C 1
ATOM 5371 O O . SER A 1 675 ? -1.860 5.332 34.480 1.00 45.16 675 SER A O 1
ATOM 5373 N N . LEU A 1 676 ? -3.579 3.955 34.016 1.00 44.16 676 LEU A N 1
ATOM 5374 C CA . LEU A 1 676 ? -2.870 2.717 34.312 1.00 44.16 676 LEU A CA 1
ATOM 5375 C C . LEU A 1 676 ? -2.168 2.158 33.056 1.00 44.16 676 LEU A C 1
ATOM 5377 O O . LEU A 1 676 ? -2.731 1.318 32.357 1.00 44.16 676 LEU A O 1
ATOM 5381 N N . ASP A 1 677 ? -0.920 2.578 32.821 1.00 37.19 677 ASP A N 1
ATOM 5382 C CA . ASP A 1 677 ? -0.028 1.999 31.801 1.00 37.19 677 ASP A CA 1
ATOM 5383 C C . ASP A 1 677 ? 0.963 1.001 32.429 1.00 37.19 677 ASP A C 1
ATOM 5385 O O . ASP A 1 677 ? 1.672 1.300 33.394 1.00 37.19 677 ASP A O 1
ATOM 5389 N N . GLN A 1 678 ? 0.993 -0.232 31.916 1.00 32.34 678 GLN A N 1
ATOM 5390 C CA . GLN A 1 678 ? 1.803 -1.328 32.458 1.00 32.34 678 GLN A CA 1
ATOM 5391 C C . GLN A 1 678 ? 3.306 -1.126 32.196 1.00 32.34 678 GLN A C 1
ATOM 5393 O O . GLN A 1 678 ? 3.787 -1.345 31.091 1.00 32.34 678 GLN A O 1
ATOM 5398 N N . ALA A 1 679 ? 4.084 -0.851 33.248 1.00 30.34 679 ALA A N 1
ATOM 5399 C CA . ALA A 1 679 ? 5.541 -0.990 33.232 1.00 30.34 679 ALA A CA 1
ATOM 5400 C C . ALA A 1 679 ? 5.952 -2.456 33.481 1.00 30.34 679 ALA A C 1
ATOM 5402 O O . ALA A 1 679 ? 6.073 -2.912 34.622 1.00 30.34 679 ALA A O 1
ATOM 5403 N N . LEU A 1 680 ? 6.193 -3.211 32.409 1.00 28.94 680 LEU A N 1
ATOM 5404 C CA . LEU A 1 680 ? 6.888 -4.497 32.470 1.00 28.94 680 LEU A CA 1
ATOM 5405 C C . LEU A 1 680 ? 8.403 -4.258 32.538 1.00 28.94 680 LEU A C 1
ATOM 5407 O O . LEU A 1 680 ? 9.018 -3.981 31.517 1.00 28.94 680 LEU A O 1
ATOM 5411 N N . GLN A 1 681 ? 8.977 -4.394 33.739 1.00 28.36 681 GLN A N 1
ATOM 5412 C CA . GLN A 1 681 ? 10.345 -4.857 34.070 1.00 28.36 681 GLN A CA 1
ATOM 5413 C C . GLN A 1 681 ? 10.891 -4.122 35.302 1.00 28.36 681 GLN A C 1
ATOM 5415 O O . GLN A 1 681 ? 11.612 -3.140 35.181 1.00 28.36 681 GLN A O 1
ATOM 5420 N N . ALA A 1 682 ? 10.601 -4.638 36.495 1.00 25.12 682 ALA A N 1
ATOM 5421 C CA . ALA A 1 682 ? 11.573 -4.739 37.587 1.00 25.12 682 ALA A CA 1
ATOM 5422 C C . ALA A 1 682 ? 10.896 -5.401 38.786 1.00 25.12 682 ALA A C 1
ATOM 5424 O O . ALA A 1 682 ? 9.943 -4.887 39.366 1.00 25.12 682 ALA A O 1
ATOM 5425 N N . ASN A 1 683 ? 11.416 -6.562 39.154 1.00 30.47 683 ASN A N 1
ATOM 5426 C CA . ASN A 1 683 ? 11.212 -7.149 40.463 1.00 30.47 683 ASN A CA 1
ATOM 5427 C C . ASN A 1 683 ? 11.940 -6.234 41.464 1.00 30.47 683 ASN A C 1
ATOM 5429 O O . ASN A 1 683 ? 13.161 -6.289 41.512 1.00 30.47 683 ASN A O 1
ATOM 5433 N N . ASP A 1 684 ? 11.229 -5.311 42.117 1.00 27.22 684 ASP A N 1
ATOM 5434 C CA . ASP A 1 684 ? 11.515 -4.730 43.442 1.00 27.22 684 ASP A CA 1
ATOM 5435 C C . ASP A 1 684 ? 10.604 -3.513 43.693 1.00 27.22 684 ASP A C 1
ATOM 5437 O O . ASP A 1 684 ? 10.117 -2.866 42.769 1.00 27.22 684 ASP A O 1
ATOM 5441 N N . GLN A 1 685 ? 10.316 -3.241 44.967 1.00 26.83 685 GLN A N 1
ATOM 5442 C CA . GLN A 1 685 ? 9.350 -2.243 45.437 1.00 26.83 685 GLN A CA 1
ATOM 5443 C C . GLN A 1 685 ? 9.460 -0.884 44.726 1.00 26.83 685 GLN A C 1
ATOM 5445 O O . GLN A 1 685 ? 10.436 -0.159 44.907 1.00 26.83 685 GLN A O 1
ATOM 5450 N N . MET A 1 686 ? 8.423 -0.498 43.977 1.00 25.86 686 MET A N 1
ATOM 5451 C CA . MET A 1 686 ? 8.349 0.832 43.376 1.00 25.86 686 MET A CA 1
ATOM 5452 C C . MET A 1 686 ? 7.815 1.838 44.412 1.00 25.86 686 MET A C 1
ATOM 5454 O O . MET A 1 686 ? 6.615 1.925 44.673 1.00 25.86 686 MET A O 1
ATOM 5458 N N . GLU A 1 687 ? 8.720 2.597 45.036 1.00 24.27 687 GLU A N 1
ATOM 5459 C CA . GLU A 1 687 ? 8.373 3.885 45.640 1.00 24.27 687 GLU A CA 1
ATOM 5460 C C . GLU A 1 687 ? 7.939 4.843 44.522 1.00 24.27 687 GLU A C 1
ATOM 5462 O O . GLU A 1 687 ? 8.702 5.113 43.593 1.00 24.27 687 GLU A O 1
ATOM 5467 N N . VAL A 1 688 ? 6.725 5.395 44.623 1.00 27.45 688 VAL A N 1
ATOM 5468 C CA . VAL A 1 688 ? 6.296 6.529 43.794 1.00 27.45 688 VAL A CA 1
ATOM 5469 C C . VAL A 1 688 ? 7.230 7.702 44.094 1.00 27.45 688 VAL A C 1
ATOM 5471 O O . VAL A 1 688 ? 7.074 8.412 45.090 1.00 27.45 688 VAL A O 1
ATOM 5474 N N . THR A 1 689 ? 8.239 7.892 43.248 1.00 23.41 689 THR A N 1
ATOM 5475 C CA . THR A 1 689 ? 9.152 9.028 43.344 1.00 23.41 689 THR A CA 1
ATOM 5476 C C . THR A 1 689 ? 8.451 10.233 42.729 1.00 23.41 689 THR A C 1
ATOM 5478 O O . THR A 1 689 ? 8.415 10.399 41.515 1.00 23.41 689 THR A O 1
ATOM 5481 N N . ALA A 1 690 ? 7.855 11.079 43.570 1.00 27.39 690 ALA A N 1
ATOM 5482 C CA . ALA A 1 690 ? 7.375 12.388 43.144 1.00 27.39 690 ALA A CA 1
ATOM 5483 C C . ALA A 1 690 ? 8.581 13.249 42.723 1.00 27.39 690 ALA A C 1
ATOM 5485 O O . ALA A 1 690 ? 9.416 13.609 43.560 1.00 27.39 690 ALA A O 1
ATOM 5486 N N . PHE A 1 691 ? 8.692 13.576 41.435 1.00 24.47 691 PHE A N 1
ATOM 5487 C CA . PHE A 1 691 ? 9.728 14.481 40.941 1.00 24.47 691 PHE A CA 1
ATOM 5488 C C . PHE A 1 691 ? 9.486 15.897 41.491 1.00 24.47 691 PHE A C 1
ATOM 5490 O O . PHE A 1 691 ? 8.450 16.511 41.242 1.00 24.47 691 PHE A O 1
ATOM 5497 N N . ARG A 1 692 ? 10.447 16.431 42.261 1.00 22.47 692 ARG A N 1
ATOM 5498 C CA . ARG A 1 692 ? 10.510 17.865 42.588 1.00 22.47 692 ARG A CA 1
ATOM 5499 C C . ARG A 1 692 ? 11.010 18.613 41.360 1.00 22.47 692 ARG A C 1
ATOM 5501 O O . ARG A 1 692 ? 12.165 18.441 40.983 1.00 22.47 692 ARG A O 1
ATOM 5508 N N . ASN A 1 693 ? 10.183 19.487 40.801 1.00 28.48 693 ASN A N 1
ATOM 5509 C CA . ASN A 1 693 ? 10.588 20.349 39.704 1.00 28.48 693 ASN A CA 1
ATOM 5510 C C . ASN A 1 693 ? 11.389 21.553 40.243 1.00 28.48 693 ASN A C 1
ATOM 5512 O O . ASN A 1 693 ? 10.838 22.588 40.609 1.00 28.48 693 ASN A O 1
ATOM 5516 N N . LYS A 1 694 ? 12.711 21.408 40.354 1.00 23.55 694 LYS A N 1
ATOM 5517 C CA . LYS A 1 694 ? 13.628 22.539 40.167 1.00 23.55 694 LYS A CA 1
ATOM 5518 C C . LYS A 1 694 ? 14.251 22.341 38.794 1.00 23.55 694 LYS A C 1
ATOM 5520 O O . LYS A 1 694 ? 15.302 21.724 38.720 1.00 23.55 694 LYS A O 1
ATOM 5525 N N . ASP A 1 695 ? 13.506 22.717 37.762 1.00 29.50 695 ASP A N 1
ATOM 5526 C CA . ASP A 1 695 ? 13.960 23.353 36.519 1.00 29.50 695 ASP A CA 1
ATOM 5527 C C . ASP A 1 695 ? 12.786 23.313 35.522 1.00 29.50 695 ASP A C 1
ATOM 5529 O O . ASP A 1 695 ? 12.672 22.423 34.688 1.00 29.50 695 ASP A O 1
ATOM 5533 N N . THR A 1 696 ? 11.874 24.284 35.638 1.00 29.47 696 THR A N 1
ATOM 5534 C CA . THR A 1 696 ? 10.971 24.672 34.541 1.00 29.47 696 THR A CA 1
ATOM 5535 C C . THR A 1 696 ? 11.418 26.028 34.028 1.00 29.47 696 THR A C 1
ATOM 5537 O O . THR A 1 696 ? 11.581 26.974 34.805 1.00 29.47 696 THR A O 1
ATOM 5540 N N . ASP A 1 697 ? 11.639 26.120 32.722 1.00 33.00 697 ASP A N 1
ATOM 5541 C CA . ASP A 1 697 ? 11.647 27.391 32.018 1.00 33.00 697 ASP A CA 1
ATOM 5542 C C . ASP A 1 697 ? 10.200 27.849 31.749 1.00 33.00 697 ASP A C 1
ATOM 5544 O O . ASP A 1 697 ? 9.217 27.165 32.036 1.00 33.00 697 ASP A O 1
ATOM 5548 N N . ALA A 1 698 ? 10.060 29.096 31.313 1.00 30.66 698 ALA A N 1
ATOM 5549 C CA . ALA A 1 698 ? 8.852 29.901 31.482 1.00 30.66 698 ALA A CA 1
ATOM 5550 C C . ALA A 1 698 ? 7.645 29.541 30.578 1.00 30.66 698 ALA A C 1
ATOM 5552 O O . ALA A 1 698 ? 6.741 30.367 30.467 1.00 30.66 698 ALA A O 1
ATOM 5553 N N . ASN A 1 699 ? 7.602 28.362 29.940 1.00 31.94 699 ASN A N 1
ATOM 5554 C CA . ASN A 1 699 ? 6.698 28.104 28.804 1.00 31.94 699 ASN A CA 1
ATOM 5555 C C . ASN A 1 699 ? 5.655 26.968 28.950 1.00 31.94 699 ASN A C 1
ATOM 5557 O O . ASN A 1 699 ? 4.888 26.771 28.015 1.00 31.94 699 ASN A O 1
ATOM 5561 N N . GLY A 1 700 ? 5.528 26.278 30.091 1.00 33.75 700 GLY A N 1
ATOM 5562 C CA . GLY A 1 700 ? 4.327 25.464 30.386 1.00 33.75 700 GLY A CA 1
ATOM 5563 C C . GLY A 1 700 ? 4.113 24.186 29.547 1.00 33.75 700 GLY A C 1
ATOM 5564 O O . GLY A 1 700 ? 3.031 23.985 29.000 1.00 33.75 700 GLY A O 1
ATOM 5565 N N . THR A 1 701 ? 5.109 23.300 29.473 1.00 32.31 701 THR A N 1
ATOM 5566 C CA . THR A 1 701 ? 5.052 22.037 28.703 1.00 32.31 701 THR A CA 1
ATOM 5567 C C . THR A 1 701 ? 4.334 20.887 29.441 1.00 32.31 701 THR A C 1
ATOM 5569 O O . THR A 1 701 ? 4.570 20.664 30.630 1.00 32.31 701 THR A O 1
ATOM 5572 N N . LEU A 1 702 ? 3.494 20.125 28.719 1.00 31.22 702 LEU A N 1
ATOM 5573 C CA . LEU A 1 702 ? 2.836 18.878 29.158 1.00 31.22 702 LEU A CA 1
ATOM 5574 C C . LEU A 1 702 ? 3.753 17.660 28.923 1.00 31.22 702 LEU A C 1
ATOM 5576 O O . LEU A 1 702 ? 4.378 17.561 27.870 1.00 31.22 702 LEU A O 1
ATOM 5580 N N . TYR A 1 703 ? 3.795 16.707 29.860 1.00 31.80 703 TYR A N 1
ATOM 5581 C CA . TYR A 1 703 ? 4.575 15.468 29.724 1.00 31.80 703 TYR A CA 1
ATOM 5582 C C . TYR A 1 703 ? 3.655 14.263 29.501 1.00 31.80 703 TYR A C 1
ATOM 5584 O O . TYR A 1 703 ? 2.746 14.035 30.299 1.00 31.80 703 TYR A O 1
ATOM 5592 N N . TYR A 1 704 ? 3.935 13.466 28.467 1.00 29.41 704 TYR A N 1
ATOM 5593 C CA . TYR A 1 704 ? 3.325 12.151 28.238 1.00 29.41 704 TYR A CA 1
ATOM 5594 C C . TYR A 1 704 ? 4.344 11.040 28.520 1.00 29.41 704 TYR A C 1
ATOM 5596 O O . TYR A 1 704 ? 5.532 11.186 28.220 1.00 29.41 704 TYR A O 1
ATOM 5604 N N . LEU A 1 705 ? 3.879 9.927 29.086 1.00 27.83 705 LEU A N 1
ATOM 5605 C CA . LEU A 1 705 ? 4.653 8.698 29.256 1.00 27.83 705 LEU A CA 1
ATOM 5606 C C . LEU A 1 705 ? 4.207 7.700 28.183 1.00 27.83 705 LEU A C 1
ATOM 5608 O O . LEU A 1 705 ? 3.028 7.394 28.094 1.00 27.83 705 LEU A O 1
ATOM 5612 N N . PHE A 1 706 ? 5.152 7.211 27.379 1.00 25.36 706 PHE A N 1
ATOM 5613 C CA . PHE A 1 706 ? 4.960 6.093 26.452 1.00 25.36 706 PHE A CA 1
ATOM 5614 C C . PHE A 1 706 ? 6.160 5.138 26.541 1.00 25.36 706 PHE A C 1
ATOM 5616 O O . PHE A 1 706 ? 7.256 5.545 26.941 1.00 25.36 706 PHE A O 1
ATOM 5623 N N . ASP A 1 707 ? 5.938 3.889 26.121 1.00 28.55 707 ASP A N 1
ATOM 5624 C CA . ASP A 1 707 ? 6.758 2.670 26.276 1.00 28.55 707 ASP A CA 1
ATOM 5625 C C . ASP A 1 707 ? 8.262 2.736 25.918 1.00 28.55 707 ASP A C 1
ATOM 5627 O O . ASP A 1 707 ? 8.966 1.750 26.114 1.00 28.55 707 ASP A O 1
ATOM 5631 N N . ASN A 1 708 ? 8.808 3.855 25.422 1.00 26.28 708 ASN A N 1
ATOM 5632 C CA . ASN A 1 708 ? 10.222 3.962 25.019 1.00 26.28 708 ASN A CA 1
ATOM 5633 C C . ASN A 1 708 ? 10.922 5.302 25.357 1.00 26.28 708 ASN A C 1
ATOM 5635 O O . ASN A 1 708 ? 11.928 5.649 24.736 1.00 26.28 708 ASN A O 1
ATOM 5639 N N . GLY A 1 709 ? 10.461 6.038 26.373 1.00 30.69 709 GLY A N 1
ATOM 5640 C CA . GLY A 1 709 ? 11.137 7.245 26.878 1.00 30.69 709 GLY A CA 1
ATOM 5641 C C . GLY A 1 709 ? 10.522 8.576 26.421 1.00 30.69 709 GLY A C 1
ATOM 5642 O O . GLY A 1 709 ? 9.642 8.618 25.567 1.00 30.69 709 GLY A O 1
ATOM 5643 N N . PHE A 1 710 ? 10.966 9.665 27.062 1.00 27.91 710 PHE A N 1
ATOM 5644 C CA . PHE A 1 710 ? 10.376 11.008 26.982 1.00 27.91 710 PHE A CA 1
ATOM 5645 C C . PHE A 1 710 ? 10.393 11.599 25.561 1.00 27.91 710 PHE A C 1
ATOM 5647 O O . PHE A 1 710 ? 11.456 11.697 24.947 1.00 27.91 710 PHE A O 1
ATOM 5654 N N . VAL A 1 711 ? 9.243 12.090 25.087 1.00 27.38 711 VAL A N 1
ATOM 5655 C CA . VAL A 1 711 ? 9.157 12.996 23.930 1.00 27.38 711 VAL A CA 1
ATOM 5656 C C . VAL A 1 711 ? 8.812 14.391 24.443 1.00 27.38 711 VAL A C 1
ATOM 5658 O O . VAL A 1 711 ? 7.810 14.579 25.130 1.00 27.38 711 VAL A O 1
ATOM 5661 N N . ILE A 1 712 ? 9.673 15.355 24.125 1.00 29.52 712 ILE A N 1
ATOM 5662 C CA . ILE A 1 712 ? 9.417 16.784 24.304 1.00 29.52 712 ILE A CA 1
ATOM 5663 C C . ILE A 1 712 ? 8.672 17.249 23.049 1.00 29.52 712 ILE A C 1
ATOM 5665 O O . ILE A 1 712 ? 9.237 17.195 21.958 1.00 29.52 712 ILE A O 1
ATOM 5669 N N . ASP A 1 713 ? 7.422 17.685 23.199 1.00 29.38 713 ASP A N 1
ATOM 5670 C CA . ASP A 1 713 ? 6.746 18.492 22.181 1.00 29.38 713 ASP A CA 1
ATOM 5671 C C . ASP A 1 713 ? 7.119 19.961 22.424 1.00 29.38 713 ASP A C 1
ATOM 5673 O O . ASP A 1 713 ? 6.528 20.663 23.247 1.00 29.38 713 ASP A O 1
ATOM 5677 N N . GLU A 1 714 ? 8.202 20.392 21.780 1.00 24.92 714 GLU A N 1
ATOM 5678 C CA . GLU A 1 714 ? 8.530 21.804 21.613 1.00 24.92 714 GLU A CA 1
ATOM 5679 C C . GLU A 1 714 ? 7.902 22.250 20.295 1.00 24.92 714 GLU A C 1
ATOM 5681 O O . GLU A 1 714 ? 8.347 21.831 19.229 1.00 24.92 714 GLU A O 1
ATOM 5686 N N . GLY A 1 715 ? 6.863 23.083 20.384 1.00 32.03 715 GLY A N 1
ATOM 5687 C CA . GLY A 1 715 ? 5.995 23.426 19.263 1.00 32.03 715 GLY A CA 1
ATOM 5688 C C . GLY A 1 715 ? 6.690 23.634 17.909 1.00 32.03 715 GLY A C 1
ATOM 5689 O O . GLY A 1 715 ? 7.418 24.612 17.708 1.00 32.03 715 GLY A O 1
ATOM 5690 N N . GLN A 1 716 ? 6.340 22.752 16.968 1.00 27.08 716 GLN A N 1
ATOM 5691 C CA . GLN A 1 716 ? 6.140 23.004 15.537 1.00 27.08 716 GLN A CA 1
ATOM 5692 C C . GLN A 1 716 ? 5.062 22.081 14.978 1.00 27.08 716 GLN A C 1
ATOM 5694 O O . GLN A 1 716 ? 5.156 20.858 15.213 1.00 27.08 716 GLN A O 1
#

Radius of gyration: 33.77 Å; Cα contacts (8 Å, |Δi|>4): 1410; chains: 1; bounding box: 68×73×105 Å

pLDDT: mean 80.57, std 24.98, range [20.34, 98.94]

Nearest PDB structures (foldseek):
  4wu0-assembly2_B  TM=9.489E-01  e=1.706E-31  Clostridium acetobutylicum ATCC 824
  1nc5-assembly1_A  TM=9.193E-01  e=8.971E-26  Bacillus subtilis
  2gh4-assembly1_A  TM=9.134E-01  e=1.108E-25  Bacillus subtilis
  3k11-assembly1_A  TM=7.946E-01  e=1.325E-17  Bacteroides thetaiotaomicron VPI-5482
  5noa-assembly1_A  TM=7.421E-01  e=3.984E-14  Bacteroides thetaiotaomicron

Foldseek 3Di:
DQAAAEEEEALEEFEQAQAASDEEDDDPPGEHEYEYALAEYEYDPVNVPHLAHYEYDPDPDYEYEYEYEQYEDEESRAHPLPEYEQYEYEYALYEYHYAPHPAHYEYEYNYEYEHELYEYDPRHPHNYEYYPDDHYEYDHDQYYPRDHDDDDDHYDPPRDDPDDDDHDRSVCSVVQQPDLPHRNHAVCSVCVVVLVVLVPDDAQVLSLLCSQFLLVLFQPDAQFLLSLLSLLLLLVVCVVCVPDPVSVVSPVSSVNRCVVQADLQLDGPDQDAFALRSQLSLSSLLSLLVVLVVVVDPVSPSSNNSSVSNLVVSLCCLPPPFAADPDDLRGLAGQNGNLRHQKDFLLSLNRRLLSLLSCCLPPNLVPLVSLVSSLSNLVSQCCQFADPVLLAGAGMFGPCCVPQFNLLAACDDSNGRGHDFRFLLSLLSNLLSLLSNLVRHDCPRPSSVVSLVNNASSLVNQLVQQDPPLLAAWRGSVDDQVDADPVGHGIDGAQLSLLSSLLSLLSCVVVVSDDPVCVVSNVSSLVSSCVPFWDQDPSSRIKGWFHQQDADADGSVDVLNSSDPCSCRPPPRRDTGMSRSSNSSSNSSSSSSVSVVCVVDVDDPDDPDDPDDDDDDDDDDDDDDDDDDDDDDDDDDDDDDDDDDDDDDDDDPDDPRDHDRDDDADDNAHYYYDDDHDDPDDPDDDDPDRDDDPDDDDDRFDWDDDDPDTDGCPDD

Secondary structure (DSSP, 8-state):
--S-SEEEEES-EEE--BTBSS-B---TT--EEEEEES-EEE--GGGTT--B--EE--STT--EEEEEES-EE-TT--B-SSEESSSEEEEES-EE--TT-S-SEEE-TT-EEEEES-EE-TT-S-SEEE-S-S--EEEEES-BS--EES----B-TT---SS--PPPPGGGHHHHHHSTTSTT--HHHHHHHHHHHHHS-TT-HHHHHIIIIIHHHTTT--S-HHHHHHHHHHHHHHHHSTTSHHHHHHHHHHHHHHHHTB-TTS-BSS---SBTHHHHGGGHHHHHHHHHHHT-SHHHHHHHHHHHHHHHHHHHIIIIIS-B--SGGGTTPBPSBTTSTTEEETHHIIIIIHHHHHHHHHH-TT-HHHHHHHHHHHHHHHHHHEETTTTEE-SEEES-TTSGGGTTS--SSTTTTB-SS-BHHHHHHHHHHHHHHHHHS-TTSTTHHHHHHHHHHHHHHHHHTS-TTTSS-BSBTT--TT-B-TTSPBP-B-HHHHHHHHHHHHHHHHTTSS-GGGHHHHHHHHHHHHHHHEEE-TTS-EEE--EE-------TT-TT----HHHHHH-TT--EESS-HHHHHHHHHHHHHHHHHHHHS---------PPP----S---PPPPP---------------------PPP--SS-----B---------SEEEE---------S-------------TT-------TT--------

Sequence (716 aa):
NNGATHVWIDHCEFIDGLDGNLDSGKREGSEQFVTYSWNIFRYTERSYSHPYSNGVGWSKGYLQYITYAYNIWGNGCNRRLPVADWVYIHLLNNYYNCPGNAEAIGINDNSHALIEGNYVVEGVNNACVFGNYSDIFYLNRNNYGFQRYGDDTNTDQNLEVPYQYPCIDVMQVPEVLTGKYGAGATIGDLLQPEKEAMKAKDSDYSKRMVLSQGEAWSAMKSWDYVSGLVTKSILKCTTQYPEDDWTQRAYAWCQTYADAALNSDGSFRNFKKGNIDNIASGKVFFELYDRELSKGTSQGDANAAKYKAAADYLYHYLRYEYSRIQKEDGQGGFYHKDVYPNQMWLDGLYMGAAFYAEYLHHFAADDMEGWSDVANQFITIHRHTYDKDMQLNYHGWSAEPKDPNSFWANTGGEYMGCSKEFWGRGMGWYFAALTDVLELMPATHEDYQALKDILSQVAAGLKLWQDPISGVWYQLLQYDDSYKGTCGNRNYLEASASCMFAYSYLKALRLGLIDESYRETAEAAYKGALETFITVNNDGSININQSCRSAGLGPSNNRQRDGSASYYLCGSDVTVVSNEGKAIGPFIMASLEWEWLQATNPSEPSEPSEPNEPETPENALYFWQSANGTPVEKGGVASGHGASEGRVNYVNADYHTLSINAKKANIESDYVLISLDQALQANDQMEVTAFRNKDTDANGTLYYLFDNGFVIDEGQ